Protein AF-A0A1I4K7W5-F1 (afdb_monomer)

Secondary structure (DSSP, 8-state):
--EEEETTEEEEEEEE-SSEEEEEE--TTS-HHHHSTTTHHHHTTTEEEEEEPPTTSTT-B-S-----HHHHHHHHHHHHHHTT-S-EEEEEETHHHHHHHHHHHH-GGGEEEEEEES--SS---TTGGGGSHHHHHHTT-HHHHHHHHHHHHHHHTT-HHHHHHHHHHHHHH-----HHHHHT--S-EEEEEETT-SSS-HHHHHHHHHHSTTEEEEEETT--S-TTSTTS-HHHHHHHHHHHHHTS----TTS-S-S---EEEEE-STTS-HHHHHHHHHHHH-GGGEEEEEEEEEEETTEEEEEEEEETTS-EEEEEETT---S-EETTEEE-HHHIIIIIHHHHHHHHHH-SEEEE----TTGGG-HHHHHHHHHHHHH-SSEEEEEE-SS--HHHHHHTTSTTEEEEE--TTTTTTHHHHHHHHHHHHHH--

Mean predicted aligned error: 14.77 Å

Sequence (437 aa):
MPYIQVKDLEMFYEKMGNGESVIFLHSGYSRGILAFASQMLDFQRKFTCYFPDFRGHGRTRCESLAWSSPQLADDMVEFMNQLNISKAHLISYSLGSNVGFYMAVHHPERVATLTTIGTGGFCDPTGVEEFEPEWLIQTEKHDFINQMIERHGEAHRGNWQAYMRQSAIDWRLYPSLTEEQISSIRCPALFITGEHDPFAGEERVKQLSSLVNQSRYLVVPGGSHRPHMLRESPILVNDSILEFVGSNPIEISGMSRTVDDKIFLLTGKPGLGKTTLIKKIINEIGADNCGGFYTEEIRDGDIRIGFTCVSLDGERQELANVNSSSSIRMGRYGIDISNFENVILKSVQDSLKSKKITIIDEVGFMQMLSIPFQQLMYSIVSENSSIILGTVPLDSHPEIDTLKRLPGVKIIRLNEENRDGIAEFVVEDILKVVSDL

Structure (mmCIF, N/CA/C/O backbone):
data_AF-A0A1I4K7W5-F1
#
_entry.id   AF-A0A1I4K7W5-F1
#
loop_
_atom_site.group_PDB
_atom_site.id
_atom_site.type_symbol
_atom_site.label_atom_id
_atom_site.label_alt_id
_atom_site.label_comp_id
_atom_site.label_asym_id
_atom_site.label_entity_id
_atom_site.label_seq_id
_atom_site.pdbx_PDB_ins_code
_atom_site.Cartn_x
_atom_site.Cartn_y
_atom_site.Cartn_z
_atom_site.occupancy
_atom_site.B_iso_or_equiv
_atom_site.auth_seq_id
_atom_site.auth_comp_id
_atom_site.auth_asym_id
_atom_site.auth_atom_id
_atom_site.pdbx_PDB_model_num
ATOM 1 N N . MET A 1 1 ? 14.041 -5.865 12.014 1.00 52.06 1 MET A N 1
ATOM 2 C CA . MET A 1 1 ? 15.026 -5.321 11.047 1.00 52.06 1 MET A CA 1
ATOM 3 C C . MET A 1 1 ? 14.358 -5.272 9.673 1.00 52.06 1 MET A C 1
ATOM 5 O O . MET A 1 1 ? 13.480 -6.102 9.474 1.00 52.06 1 MET A O 1
ATOM 9 N N . PRO A 1 2 ? 14.690 -4.331 8.766 1.00 85.31 2 PRO A N 1
ATOM 10 C CA . PRO A 1 2 ? 13.928 -4.074 7.528 1.00 85.31 2 PRO A CA 1
ATOM 11 C C . PRO A 1 2 ? 14.229 -5.080 6.398 1.00 85.31 2 PRO A C 1
ATOM 13 O O . PRO A 1 2 ? 14.221 -4.725 5.225 1.00 85.31 2 PRO A O 1
ATOM 16 N N . TYR A 1 3 ? 14.542 -6.325 6.756 1.00 95.00 3 TYR A N 1
ATOM 17 C CA . TYR A 1 3 ? 14.836 -7.410 5.828 1.00 95.00 3 TYR A CA 1
ATOM 18 C C . TYR A 1 3 ? 13.952 -8.607 6.150 1.00 95.00 3 TYR A C 1
ATOM 20 O O . TYR A 1 3 ? 13.657 -8.868 7.320 1.00 95.00 3 TYR A O 1
ATOM 28 N N . ILE A 1 4 ? 13.542 -9.328 5.114 1.00 95.69 4 ILE A N 1
ATOM 29 C CA . ILE A 1 4 ? 12.780 -10.566 5.229 1.00 95.69 4 ILE A CA 1
ATOM 30 C C . ILE A 1 4 ? 13.272 -11.586 4.206 1.00 95.69 4 ILE A C 1
ATOM 32 O O . ILE A 1 4 ? 13.624 -11.232 3.081 1.00 95.69 4 ILE A O 1
ATOM 36 N N . GLN A 1 5 ? 13.322 -12.853 4.609 1.00 96.75 5 GLN A N 1
ATOM 37 C CA . GLN A 1 5 ? 13.742 -13.930 3.724 1.00 96.75 5 GLN A CA 1
ATOM 38 C C . GLN A 1 5 ? 12.605 -14.269 2.755 1.00 96.75 5 GLN A C 1
ATOM 40 O O . GLN A 1 5 ? 11.525 -14.647 3.192 1.00 96.75 5 GLN A O 1
ATOM 45 N N . VAL A 1 6 ? 12.853 -14.160 1.450 1.00 95.50 6 VAL A N 1
ATOM 46 C CA . VAL A 1 6 ? 11.894 -14.472 0.377 1.00 95.50 6 VAL A CA 1
ATOM 47 C C . VAL A 1 6 ? 12.595 -15.396 -0.610 1.00 95.50 6 VAL A C 1
ATOM 49 O O . VAL A 1 6 ? 13.363 -14.932 -1.446 1.00 95.50 6 VAL A O 1
ATOM 52 N N . LYS A 1 7 ? 12.373 -16.713 -0.509 1.00 93.50 7 LYS A N 1
ATOM 53 C CA . LYS A 1 7 ? 13.114 -17.726 -1.295 1.00 93.50 7 LYS A CA 1
ATOM 54 C C . LYS A 1 7 ? 14.638 -17.522 -1.166 1.00 93.50 7 LYS A C 1
ATOM 56 O O . LYS A 1 7 ? 15.183 -17.644 -0.070 1.00 93.50 7 LYS A O 1
ATOM 61 N N . ASP A 1 8 ? 15.300 -17.201 -2.278 1.00 93.56 8 ASP A N 1
ATOM 62 C CA . ASP A 1 8 ? 16.728 -16.922 -2.443 1.00 93.56 8 ASP A CA 1
ATOM 63 C C . ASP A 1 8 ? 17.126 -15.469 -2.114 1.00 93.56 8 ASP A C 1
ATOM 65 O O . ASP A 1 8 ? 18.292 -15.105 -2.255 1.00 93.56 8 ASP A O 1
ATOM 69 N N . LEU A 1 9 ? 16.178 -14.629 -1.691 1.00 95.56 9 LEU A N 1
ATOM 70 C CA . LEU A 1 9 ? 16.370 -13.199 -1.458 1.00 95.56 9 LEU A CA 1
ATOM 71 C C . LEU A 1 9 ? 16.395 -12.855 0.031 1.00 95.56 9 LEU A C 1
ATOM 73 O O . LEU A 1 9 ? 15.534 -13.290 0.796 1.00 95.56 9 LEU A O 1
ATOM 77 N N . GLU A 1 10 ? 17.300 -11.953 0.406 1.00 96.00 10 GLU A N 1
ATOM 78 C CA . GLU A 1 10 ? 17.138 -11.137 1.611 1.00 96.00 10 GLU A CA 1
ATOM 79 C C . GLU A 1 10 ? 16.488 -9.816 1.173 1.00 96.00 10 GLU A C 1
ATOM 81 O O . GLU A 1 10 ? 17.164 -8.859 0.780 1.00 96.00 10 GLU A O 1
ATOM 86 N N . MET A 1 11 ? 15.152 -9.808 1.134 1.00 96.94 11 MET A N 1
ATOM 87 C CA . MET A 1 11 ? 14.371 -8.703 0.584 1.00 96.94 11 MET A CA 1
ATOM 88 C C . MET A 1 11 ? 14.306 -7.547 1.573 1.00 96.94 11 MET A C 1
ATOM 90 O O . MET A 1 11 ? 13.829 -7.704 2.698 1.00 96.94 11 MET A O 1
ATOM 94 N N . PHE A 1 12 ? 14.761 -6.377 1.135 1.00 97.44 12 PHE A N 1
ATOM 95 C CA . PHE A 1 12 ? 14.634 -5.147 1.897 1.00 97.44 12 PHE A CA 1
ATOM 96 C C . PHE A 1 12 ? 13.230 -4.567 1.727 1.00 97.44 12 PHE A C 1
ATOM 98 O O . PHE A 1 12 ? 12.710 -4.499 0.612 1.00 97.44 12 PHE A O 1
ATOM 105 N N . TYR A 1 13 ? 12.637 -4.080 2.814 1.00 97.31 13 TYR A N 1
ATOM 106 C CA . TYR A 1 13 ? 11.403 -3.304 2.750 1.00 97.31 13 TYR A CA 1
ATOM 107 C C . TYR A 1 13 ? 11.287 -2.309 3.903 1.00 97.31 13 TYR A C 1
ATOM 109 O O . TYR A 1 13 ? 11.755 -2.539 5.020 1.00 97.31 13 TYR A O 1
ATOM 117 N N . GLU A 1 14 ? 10.589 -1.210 3.640 1.00 95.19 14 GLU A N 1
ATOM 118 C CA . GLU A 1 14 ? 10.149 -0.273 4.671 1.00 95.19 14 GLU A CA 1
ATOM 119 C C . GLU A 1 14 ? 8.653 -0.462 4.938 1.00 95.19 14 GLU A C 1
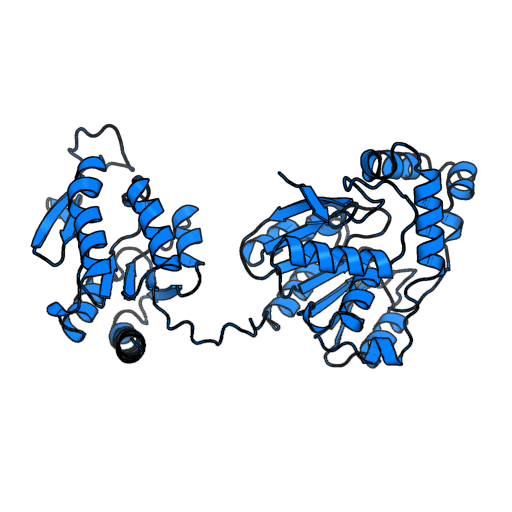ATOM 121 O O . GLU A 1 14 ? 7.864 -0.659 4.013 1.00 95.19 14 GLU A O 1
ATOM 126 N N . LYS A 1 15 ? 8.262 -0.416 6.216 1.00 92.56 15 LYS A N 1
ATOM 127 C CA . LYS A 1 15 ? 6.870 -0.530 6.666 1.00 92.56 15 LYS A CA 1
ATOM 128 C C . LYS A 1 15 ? 6.489 0.706 7.460 1.00 92.56 15 LYS A C 1
ATOM 130 O O . LYS A 1 15 ? 7.196 1.069 8.399 1.00 92.56 15 LYS A O 1
ATOM 135 N N . MET A 1 16 ? 5.364 1.323 7.117 1.00 88.31 16 MET A N 1
ATOM 136 C CA . MET A 1 16 ? 4.846 2.498 7.818 1.00 88.31 16 MET A CA 1
ATOM 137 C C . MET A 1 16 ? 3.330 2.441 7.949 1.00 88.31 16 MET A C 1
ATOM 139 O O . MET A 1 16 ? 2.652 1.883 7.093 1.00 88.31 16 MET A O 1
ATOM 143 N N . GLY A 1 17 ? 2.797 3.065 8.996 1.00 79.50 17 GLY A N 1
ATOM 144 C CA . GLY A 1 17 ? 1.359 3.094 9.245 1.00 79.50 17 GLY A CA 1
ATOM 145 C C . GLY A 1 17 ? 0.796 1.785 9.800 1.00 79.50 17 GLY A C 1
ATOM 146 O O . GLY A 1 17 ? 1.518 0.815 10.043 1.00 79.50 17 GLY A O 1
ATOM 147 N N . ASN A 1 18 ? -0.509 1.803 10.063 1.00 63.84 18 ASN A N 1
ATOM 148 C CA . ASN A 1 18 ? -1.256 0.678 10.618 1.00 63.84 18 ASN A CA 1
ATOM 149 C C . ASN A 1 18 ? -2.716 0.751 10.137 1.00 63.84 18 ASN A C 1
ATOM 151 O O . ASN A 1 18 ? -3.420 1.709 10.476 1.00 63.84 18 ASN A O 1
ATOM 155 N N . GLY A 1 19 ? -3.130 -0.235 9.343 1.00 79.44 19 GLY A N 1
ATOM 156 C CA . GLY A 1 19 ? -4.417 -0.330 8.646 1.00 79.44 19 GLY A CA 1
ATOM 157 C C . GLY A 1 19 ? -4.393 -1.384 7.529 1.00 79.44 19 GLY A C 1
ATOM 158 O O . GLY A 1 19 ? -3.556 -2.289 7.556 1.00 79.44 19 GLY A O 1
ATOM 159 N N . GLU A 1 20 ? -5.273 -1.263 6.531 1.00 85.19 20 GLU A N 1
ATOM 160 C CA . GLU A 1 20 ? -5.295 -2.173 5.372 1.00 85.19 20 GLU A CA 1
ATOM 161 C C . GLU A 1 20 ? -3.952 -2.173 4.628 1.00 85.19 20 GLU A C 1
ATOM 163 O O . GLU A 1 20 ? -3.253 -1.157 4.572 1.00 85.19 20 GLU A O 1
ATOM 168 N N . SER A 1 21 ? -3.571 -3.328 4.079 1.00 93.12 21 SER A N 1
ATOM 169 C CA . SER A 1 21 ? -2.264 -3.492 3.438 1.00 93.12 21 SER A CA 1
ATOM 170 C C . SER A 1 21 ? -2.230 -2.792 2.084 1.00 93.12 21 SER A C 1
ATOM 172 O O . SER A 1 21 ? -3.021 -3.103 1.194 1.00 93.12 21 SER A O 1
ATOM 174 N N . VAL A 1 22 ? -1.269 -1.888 1.914 1.00 98.06 22 VAL A N 1
ATOM 175 C CA . VAL A 1 22 ? -0.947 -1.233 0.645 1.00 98.06 22 VAL A CA 1
ATOM 176 C C . VAL A 1 22 ? 0.506 -1.541 0.310 1.00 98.06 22 VAL A C 1
ATOM 178 O O . VAL A 1 22 ? 1.403 -1.242 1.098 1.00 98.06 22 VAL A O 1
ATOM 181 N N . ILE A 1 23 ? 0.750 -2.127 -0.857 1.00 98.62 23 ILE A N 1
ATOM 182 C CA . ILE A 1 23 ? 2.096 -2.432 -1.343 1.00 98.62 23 ILE A CA 1
ATOM 183 C C . ILE A 1 23 ? 2.428 -1.481 -2.489 1.00 98.62 23 ILE A C 1
ATOM 185 O O . ILE A 1 23 ? 1.713 -1.408 -3.490 1.00 98.62 23 ILE A O 1
ATOM 189 N N . PHE A 1 24 ? 3.533 -0.760 -2.325 1.00 98.56 24 PHE A N 1
ATOM 190 C CA . PHE A 1 24 ? 4.043 0.204 -3.287 1.00 98.56 24 PHE A CA 1
ATOM 191 C C . PHE A 1 24 ? 5.117 -0.439 -4.169 1.00 98.56 24 PHE A C 1
ATOM 193 O O . PHE A 1 24 ? 6.200 -0.784 -3.699 1.00 98.56 24 PHE A O 1
ATOM 200 N N . LEU A 1 25 ? 4.819 -0.593 -5.459 1.00 98.56 25 LEU A N 1
ATOM 201 C CA . LEU A 1 25 ? 5.659 -1.283 -6.440 1.00 98.56 25 LEU A CA 1
ATOM 202 C C . LEU A 1 25 ? 6.425 -0.255 -7.287 1.00 98.56 25 LEU A C 1
ATOM 204 O O . LEU A 1 25 ? 5.836 0.440 -8.118 1.00 98.56 25 LEU A O 1
ATOM 208 N N . HIS A 1 26 ? 7.729 -0.110 -7.038 1.00 97.75 26 HIS A N 1
ATOM 209 C CA . HIS A 1 26 ? 8.550 0.971 -7.600 1.00 97.75 26 HIS A CA 1
ATOM 210 C C . HIS A 1 26 ? 8.932 0.761 -9.078 1.00 97.75 26 HIS A C 1
ATOM 212 O O . HIS A 1 26 ? 8.807 -0.329 -9.627 1.00 97.75 26 HIS A O 1
ATOM 218 N N . SER A 1 27 ? 9.451 1.806 -9.731 1.00 95.19 27 SER A N 1
ATOM 219 C CA . SER A 1 27 ? 9.952 1.722 -11.112 1.00 95.19 27 SER A CA 1
ATOM 220 C C . SER A 1 27 ? 11.332 1.067 -11.219 1.00 95.19 27 SER A C 1
ATOM 222 O O . SER A 1 27 ? 12.082 1.008 -10.243 1.00 95.19 27 SER A O 1
ATOM 224 N N . GLY A 1 28 ? 11.720 0.661 -12.431 1.00 91.75 28 GLY A N 1
ATOM 225 C CA . GLY A 1 28 ? 12.979 -0.047 -12.711 1.00 91.75 28 GLY A CA 1
ATOM 226 C C . GLY A 1 28 ? 14.259 0.776 -12.563 1.00 91.75 28 GLY A C 1
ATOM 227 O O . GLY A 1 28 ? 15.339 0.274 -12.839 1.00 91.75 28 GLY A O 1
ATOM 228 N N . TYR A 1 29 ? 14.167 2.035 -12.134 1.00 91.44 29 TYR A N 1
ATOM 229 C CA . TYR A 1 29 ? 15.318 2.925 -11.908 1.00 91.44 29 TYR A CA 1
ATOM 230 C C . TYR A 1 29 ? 15.216 3.661 -10.560 1.00 91.44 29 TYR A C 1
ATOM 232 O O . TYR A 1 29 ? 15.818 4.719 -10.339 1.00 91.44 29 TYR A O 1
ATOM 240 N N . SER A 1 30 ? 14.386 3.133 -9.659 1.00 91.75 30 SER A N 1
ATOM 241 C CA . SER A 1 30 ? 14.151 3.667 -8.322 1.00 91.75 30 SER A CA 1
ATOM 242 C C . SER A 1 30 ? 14.123 2.537 -7.287 1.00 91.75 30 SER A C 1
ATOM 244 O O . SER A 1 30 ? 14.425 1.385 -7.584 1.00 91.75 30 SER A O 1
ATOM 246 N N . ARG A 1 31 ? 13.791 2.894 -6.050 1.00 90.06 31 ARG A N 1
ATOM 247 C CA . ARG A 1 31 ? 13.614 2.005 -4.895 1.00 90.06 31 ARG A CA 1
ATOM 248 C C . ARG A 1 31 ? 12.282 2.301 -4.231 1.00 90.06 31 ARG A C 1
ATOM 250 O O . ARG A 1 31 ? 11.756 3.394 -4.456 1.00 90.06 31 ARG A O 1
ATOM 257 N N . GLY A 1 32 ? 11.803 1.400 -3.373 1.00 86.12 32 GLY A N 1
ATOM 258 C CA . GLY A 1 32 ? 10.487 1.476 -2.734 1.00 86.12 32 GLY A CA 1
ATOM 259 C C . GLY A 1 32 ? 10.133 2.888 -2.258 1.00 86.12 32 GLY A C 1
ATOM 260 O O . GLY A 1 32 ? 9.331 3.583 -2.881 1.00 86.12 32 GLY A O 1
ATOM 261 N N . ILE A 1 33 ? 10.790 3.360 -1.197 1.00 87.88 33 ILE A N 1
ATOM 262 C CA . ILE A 1 33 ? 10.465 4.661 -0.592 1.00 87.88 33 ILE A CA 1
ATOM 263 C C . ILE A 1 33 ? 10.786 5.862 -1.499 1.00 87.88 33 ILE A C 1
ATOM 265 O O . ILE A 1 33 ? 10.111 6.885 -1.431 1.00 87.88 33 ILE A O 1
ATOM 269 N N . LEU A 1 34 ? 11.792 5.756 -2.377 1.00 91.56 34 LEU A N 1
ATOM 270 C CA . LEU A 1 34 ? 12.197 6.864 -3.253 1.00 91.56 34 LEU A CA 1
ATOM 271 C C . LEU A 1 34 ? 11.188 7.112 -4.376 1.00 91.56 34 LEU A C 1
ATOM 273 O O . LEU A 1 34 ? 10.979 8.260 -4.764 1.00 91.56 34 LEU A O 1
ATOM 277 N N . ALA A 1 35 ? 10.568 6.050 -4.896 1.00 93.69 35 ALA A N 1
ATOM 278 C CA . ALA A 1 35 ? 9.528 6.162 -5.911 1.00 93.69 35 ALA A CA 1
ATOM 279 C C . ALA A 1 35 ? 8.253 6.814 -5.358 1.00 93.69 35 ALA A C 1
ATOM 281 O O . ALA A 1 35 ? 7.586 7.532 -6.091 1.00 93.69 35 ALA A O 1
ATOM 282 N N . PHE A 1 36 ? 7.959 6.631 -4.067 1.00 95.44 36 PHE A N 1
ATOM 283 C CA . PHE A 1 36 ? 6.674 7.014 -3.473 1.00 95.44 36 PHE A CA 1
ATOM 284 C C . PHE A 1 36 ? 6.789 7.953 -2.265 1.00 95.44 36 PHE A C 1
ATOM 286 O O . PHE A 1 36 ? 5.906 8.004 -1.404 1.00 95.44 36 PHE A O 1
ATOM 293 N N . ALA A 1 37 ? 7.872 8.731 -2.187 1.00 91.06 37 ALA A N 1
ATOM 294 C CA . ALA A 1 37 ? 8.113 9.646 -1.070 1.00 91.06 37 ALA A CA 1
ATOM 295 C C . ALA A 1 37 ? 6.955 10.645 -0.864 1.00 91.06 37 ALA A C 1
ATOM 297 O O . ALA A 1 37 ? 6.631 10.998 0.269 1.00 91.06 37 ALA A O 1
ATOM 298 N N . SER A 1 38 ? 6.2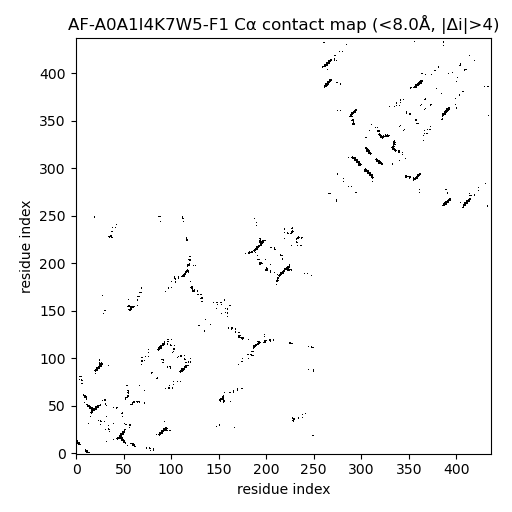97 11.060 -1.952 1.00 91.38 38 SER A N 1
ATOM 299 C CA . SER A 1 38 ? 5.156 11.982 -1.930 1.00 91.38 38 SER A CA 1
ATOM 300 C C . SER A 1 38 ? 3.854 11.357 -1.426 1.00 91.38 38 SER A C 1
ATOM 302 O O . SER A 1 38 ? 2.951 12.092 -1.046 1.00 91.38 38 SER A O 1
ATOM 304 N N . GLN A 1 39 ? 3.745 10.029 -1.393 1.00 91.56 39 GLN A N 1
ATOM 305 C CA . GLN A 1 39 ? 2.557 9.302 -0.931 1.00 91.56 39 GLN A CA 1
ATOM 306 C C . GLN A 1 39 ? 2.673 8.943 0.559 1.00 91.56 39 GLN A C 1
ATOM 308 O O . GLN A 1 39 ? 1.684 8.785 1.267 1.00 91.56 39 GLN A O 1
ATOM 313 N N . MET A 1 40 ? 3.896 8.836 1.072 1.00 85.19 40 MET A N 1
ATOM 314 C CA . MET A 1 40 ? 4.181 8.250 2.379 1.00 85.19 40 MET A CA 1
ATOM 315 C C . MET A 1 40 ? 3.370 8.843 3.546 1.00 85.19 40 MET A C 1
ATOM 317 O O . MET A 1 40 ? 2.860 8.091 4.377 1.00 85.19 40 MET A O 1
ATOM 321 N N . LEU A 1 41 ? 3.249 10.173 3.646 1.00 83.88 41 LEU A N 1
ATOM 322 C CA . LEU A 1 41 ? 2.582 10.832 4.782 1.00 83.88 41 LEU A CA 1
ATOM 323 C C . LEU A 1 41 ? 1.054 10.726 4.743 1.00 83.88 41 LEU A C 1
ATOM 325 O O . LEU A 1 41 ? 0.431 10.625 5.803 1.00 83.88 41 LEU A O 1
ATOM 329 N N . ASP A 1 42 ? 0.452 10.738 3.556 1.00 82.81 42 ASP A N 1
ATOM 330 C CA . ASP A 1 42 ? -1.006 10.715 3.420 1.00 82.81 42 ASP A CA 1
ATOM 331 C C . ASP A 1 42 ? -1.554 9.300 3.629 1.00 82.81 42 ASP A C 1
ATOM 333 O O . ASP A 1 42 ? -2.561 9.105 4.313 1.00 82.81 42 ASP A O 1
ATOM 337 N N . PHE A 1 43 ? -0.837 8.294 3.122 1.00 87.44 43 PHE A N 1
ATOM 338 C CA . PHE A 1 43 ? -1.281 6.904 3.162 1.00 87.44 43 PHE A CA 1
ATOM 339 C C . PHE A 1 43 ? -1.066 6.252 4.531 1.00 87.44 43 PHE A C 1
ATOM 341 O O . PHE A 1 43 ? -1.971 5.585 5.036 1.00 87.44 43 PHE A O 1
ATOM 348 N N . GLN A 1 44 ? 0.068 6.500 5.200 1.00 79.25 44 GLN A N 1
ATOM 349 C CA . GLN A 1 44 ? 0.383 5.843 6.483 1.00 79.25 44 GLN A CA 1
ATOM 350 C C . GLN A 1 44 ? -0.609 6.171 7.615 1.00 79.25 44 GLN A C 1
ATOM 352 O O . GLN A 1 44 ? -0.636 5.500 8.646 1.00 79.25 44 GLN A O 1
ATOM 357 N N . ARG A 1 45 ? -1.426 7.220 7.446 1.00 74.31 45 ARG A N 1
ATOM 358 C CA . ARG A 1 45 ? -2.468 7.605 8.407 1.00 74.31 45 ARG A CA 1
ATOM 359 C C . ARG A 1 45 ? -3.598 6.580 8.487 1.00 74.31 45 ARG A C 1
ATOM 361 O O . ARG A 1 45 ? -4.203 6.456 9.549 1.00 74.31 45 ARG A O 1
ATOM 368 N N . LYS A 1 46 ? -3.893 5.893 7.377 1.00 76.75 46 LYS A N 1
ATOM 369 C CA . LYS A 1 46 ? -5.037 4.974 7.230 1.00 76.75 46 LYS A CA 1
ATOM 370 C C . LYS A 1 46 ? -4.637 3.550 6.844 1.00 76.75 46 LYS A C 1
ATOM 372 O O . LYS A 1 46 ? -5.407 2.631 7.095 1.00 76.75 46 LYS A O 1
ATOM 377 N N . PHE A 1 47 ? -3.461 3.375 6.251 1.00 86.06 47 PHE A N 1
ATOM 378 C CA . PHE A 1 47 ? -3.010 2.115 5.671 1.00 86.06 47 PHE A CA 1
ATOM 379 C C . PHE A 1 47 ? -1.716 1.626 6.316 1.00 86.06 47 PHE A C 1
ATOM 381 O O . PHE A 1 47 ? -0.942 2.413 6.867 1.00 86.06 47 PHE A O 1
ATOM 388 N N . THR A 1 48 ? -1.471 0.322 6.209 1.00 88.38 48 THR A N 1
ATOM 389 C CA . THR A 1 48 ? -0.144 -0.258 6.406 1.00 88.38 48 THR A CA 1
ATOM 390 C C . THR A 1 48 ? 0.575 -0.263 5.061 1.00 88.38 48 THR A C 1
ATOM 392 O O . THR A 1 48 ? 0.272 -1.073 4.188 1.00 88.38 48 THR A O 1
ATOM 395 N N . CYS A 1 49 ? 1.520 0.653 4.889 1.00 95.44 49 CYS A N 1
ATOM 396 C CA . CYS A 1 49 ? 2.270 0.845 3.657 1.00 95.44 49 CYS A CA 1
ATOM 397 C C . CYS A 1 49 ? 3.553 0.012 3.667 1.00 95.44 49 CYS A C 1
ATOM 399 O O . CYS A 1 49 ? 4.373 0.156 4.577 1.00 95.44 49 CYS A O 1
ATOM 401 N N . TYR A 1 50 ? 3.746 -0.796 2.629 1.00 97.62 50 TYR A N 1
ATOM 402 C CA . TYR A 1 50 ? 4.952 -1.581 2.390 1.00 97.62 50 TYR A CA 1
ATOM 403 C C . TYR A 1 50 ? 5.684 -1.046 1.161 1.00 97.62 50 TYR A C 1
ATOM 405 O O . TYR A 1 50 ? 5.103 -0.958 0.080 1.00 97.62 50 TYR A O 1
ATOM 413 N N . PHE A 1 51 ? 6.964 -0.724 1.326 1.00 97.81 51 PHE A N 1
ATOM 414 C CA . PHE A 1 51 ? 7.852 -0.223 0.278 1.00 97.81 51 PHE A CA 1
ATOM 415 C C . PHE A 1 51 ? 9.017 -1.209 0.075 1.00 97.81 51 PHE A C 1
ATOM 417 O O . PHE A 1 51 ? 10.119 -0.958 0.573 1.00 97.81 51 PHE A O 1
ATOM 424 N N . PRO A 1 52 ? 8.773 -2.364 -0.567 1.00 97.88 52 PRO A N 1
ATOM 425 C CA . PRO A 1 52 ? 9.809 -3.343 -0.882 1.00 97.88 52 PRO A CA 1
ATOM 426 C C . PRO A 1 52 ? 10.764 -2.812 -1.956 1.00 97.88 52 PRO A C 1
ATOM 428 O O . PRO A 1 52 ? 10.355 -2.045 -2.826 1.00 97.88 52 PRO A O 1
ATOM 431 N N . ASP A 1 53 ? 12.018 -3.258 -1.923 1.00 97.75 53 ASP A N 1
ATOM 432 C CA . ASP A 1 53 ? 12.932 -3.168 -3.064 1.00 97.75 53 ASP A CA 1
ATOM 433 C C . ASP A 1 53 ? 12.897 -4.513 -3.823 1.00 97.75 53 ASP A C 1
ATOM 435 O O . ASP A 1 53 ? 13.026 -5.580 -3.218 1.00 97.75 53 ASP A O 1
ATOM 439 N N . PHE A 1 54 ? 12.721 -4.503 -5.146 1.00 97.56 54 PHE A N 1
ATOM 440 C CA . PHE A 1 54 ? 12.687 -5.735 -5.950 1.00 97.56 54 PHE A CA 1
ATOM 441 C C . PHE A 1 54 ? 14.028 -6.481 -5.983 1.00 97.56 54 PHE A C 1
ATOM 443 O O . PHE A 1 54 ? 15.083 -5.895 -5.730 1.00 97.56 54 PHE A O 1
ATOM 450 N N . ARG A 1 55 ? 14.030 -7.766 -6.384 1.00 95.81 55 ARG A N 1
ATOM 451 C CA . ARG A 1 55 ? 15.295 -8.450 -6.720 1.00 95.81 55 ARG A CA 1
ATOM 452 C C . ARG A 1 55 ? 16.053 -7.666 -7.790 1.00 95.81 55 ARG A C 1
ATOM 454 O O . ARG A 1 55 ? 15.454 -7.063 -8.679 1.00 95.81 55 ARG A O 1
ATOM 461 N N . GLY A 1 56 ? 17.374 -7.627 -7.668 1.00 94.31 56 GLY A N 1
ATOM 462 C CA . GLY A 1 56 ? 18.231 -6.799 -8.514 1.00 94.31 56 GLY A CA 1
ATOM 463 C C . GLY A 1 56 ? 18.120 -5.292 -8.254 1.00 94.31 56 GLY A C 1
ATOM 464 O O . GLY A 1 56 ? 18.879 -4.539 -8.855 1.00 94.31 56 GLY A O 1
ATOM 465 N N . HIS A 1 57 ? 17.243 -4.837 -7.352 1.00 96.12 57 HIS A N 1
ATOM 466 C CA . HIS A 1 57 ? 17.018 -3.424 -7.085 1.00 96.12 57 HIS A CA 1
ATOM 467 C C . HIS A 1 57 ? 17.318 -3.037 -5.638 1.00 96.12 57 HIS A C 1
ATOM 469 O O . HIS A 1 57 ? 17.126 -3.798 -4.692 1.00 96.12 57 HIS A O 1
ATOM 475 N N . GLY A 1 58 ? 17.759 -1.792 -5.477 1.00 94.81 58 GLY A N 1
ATOM 476 C CA . GLY A 1 58 ? 17.934 -1.166 -4.185 1.00 94.81 58 GLY A CA 1
ATOM 477 C C . GLY A 1 58 ? 18.824 -1.946 -3.232 1.00 94.81 58 GLY A C 1
ATOM 478 O O . GLY A 1 58 ? 19.996 -2.194 -3.524 1.00 94.81 58 GLY A O 1
ATOM 479 N N . ARG A 1 59 ? 18.251 -2.265 -2.072 1.00 95.00 59 ARG A N 1
ATOM 480 C CA . ARG A 1 59 ? 18.925 -2.924 -0.948 1.00 95.00 59 ARG A CA 1
ATOM 481 C C . ARG A 1 59 ? 18.642 -4.426 -0.874 1.00 95.00 59 ARG A C 1
ATOM 483 O O . ARG A 1 59 ? 19.238 -5.113 -0.052 1.00 95.00 59 ARG A O 1
ATOM 490 N N . THR A 1 60 ? 17.759 -4.952 -1.723 1.00 96.06 60 THR A N 1
ATOM 491 C CA . THR A 1 60 ? 17.443 -6.384 -1.738 1.00 96.06 60 THR A CA 1
ATOM 492 C C . THR A 1 60 ? 18.637 -7.184 -2.232 1.00 96.06 60 THR A C 1
ATOM 494 O O . THR A 1 60 ? 19.111 -7.009 -3.359 1.00 96.06 60 THR A O 1
ATOM 497 N N . ARG A 1 61 ? 19.125 -8.088 -1.382 1.00 94.56 61 ARG A N 1
ATOM 498 C CA . ARG A 1 61 ? 20.304 -8.899 -1.684 1.00 94.56 61 ARG A CA 1
ATOM 499 C C . ARG A 1 61 ? 19.886 -10.127 -2.474 1.00 94.56 61 ARG A C 1
ATOM 501 O O . ARG A 1 61 ? 18.972 -10.850 -2.083 1.00 94.56 61 ARG A O 1
ATOM 508 N N . CYS A 1 62 ? 20.571 -10.343 -3.591 1.00 90.81 62 CYS A N 1
ATOM 509 C CA . CYS A 1 62 ? 20.324 -11.445 -4.508 1.00 90.81 62 CYS A CA 1
ATOM 510 C C . CYS A 1 62 ? 21.637 -11.938 -5.125 1.00 90.81 62 CYS A C 1
ATOM 512 O O . CYS A 1 62 ? 22.588 -11.175 -5.323 1.00 90.81 62 CYS A O 1
ATOM 514 N N . GLU A 1 63 ? 21.700 -13.232 -5.436 1.00 88.38 63 GLU A N 1
ATOM 515 C CA . GLU A 1 63 ? 22.878 -13.815 -6.084 1.00 88.38 63 GLU A CA 1
ATOM 516 C C . GLU A 1 63 ? 22.898 -13.569 -7.594 1.00 88.38 63 GLU A C 1
ATOM 518 O O . GLU A 1 63 ? 23.974 -13.426 -8.179 1.00 88.38 63 GLU A O 1
ATOM 523 N N . SER A 1 64 ? 21.720 -13.485 -8.213 1.00 90.44 64 SER A N 1
ATOM 524 C CA . SER A 1 64 ? 21.545 -13.321 -9.654 1.00 90.44 64 SER A CA 1
ATOM 525 C C . SER A 1 64 ? 20.954 -11.956 -9.995 1.00 90.44 64 SER A C 1
ATOM 527 O O . SER A 1 64 ? 19.984 -11.519 -9.378 1.00 90.44 64 SER A O 1
ATOM 529 N N . LEU A 1 65 ? 21.509 -11.318 -11.029 1.00 91.56 65 LEU A N 1
ATOM 530 C CA . LEU A 1 65 ? 20.926 -10.137 -11.672 1.00 91.56 65 LEU A CA 1
ATOM 531 C C . LEU A 1 65 ? 20.034 -10.489 -12.862 1.00 91.56 65 LEU A C 1
ATOM 533 O O . LEU A 1 65 ? 19.523 -9.577 -13.495 1.00 91.56 65 LEU A O 1
ATOM 537 N N . ALA A 1 66 ? 19.831 -11.773 -13.161 1.00 93.94 66 ALA A N 1
ATOM 538 C CA . ALA A 1 66 ? 18.806 -12.196 -14.103 1.00 93.94 66 ALA A CA 1
ATOM 539 C C . ALA A 1 66 ? 17.449 -12.226 -13.386 1.00 93.94 66 ALA A C 1
ATOM 541 O O . ALA A 1 66 ? 17.285 -12.942 -12.396 1.00 93.94 66 ALA A O 1
ATOM 542 N N . TRP A 1 67 ? 16.498 -11.438 -13.880 1.00 95.88 67 TRP A N 1
ATOM 543 C CA . TRP A 1 67 ? 15.139 -11.336 -13.352 1.00 95.88 67 TRP A CA 1
ATOM 544 C C . TRP A 1 67 ? 14.163 -10.921 -14.454 1.00 95.88 67 TRP A C 1
ATOM 546 O O . TRP A 1 67 ? 14.571 -10.436 -15.507 1.00 95.88 67 TRP A O 1
ATOM 556 N N . SER A 1 68 ? 12.868 -11.116 -14.223 1.00 97.62 68 SER A N 1
ATOM 557 C CA . SER A 1 68 ? 11.813 -10.677 -15.142 1.00 97.62 68 SER A CA 1
ATOM 558 C C . SER A 1 68 ? 10.578 -10.201 -14.381 1.00 97.62 68 SER A C 1
ATOM 560 O O . SER A 1 68 ? 10.358 -10.641 -13.254 1.00 97.62 68 SER A O 1
ATOM 562 N N . SER A 1 69 ? 9.754 -9.349 -14.987 1.00 97.69 69 SER A N 1
ATOM 563 C CA . SER A 1 69 ? 8.502 -8.833 -14.421 1.00 97.69 69 SER A CA 1
ATOM 564 C C . SER A 1 69 ? 7.582 -9.933 -13.841 1.00 97.69 69 SER A C 1
ATOM 566 O O . SER A 1 69 ? 7.121 -9.759 -12.711 1.00 97.69 69 SER A O 1
ATOM 568 N N . PRO A 1 70 ? 7.357 -11.092 -14.507 1.00 97.94 70 PRO A N 1
ATOM 569 C CA . PRO A 1 70 ? 6.633 -12.217 -13.902 1.00 97.94 70 PRO A CA 1
ATOM 570 C C . PRO A 1 70 ? 7.312 -12.773 -12.643 1.00 97.94 70 PRO A C 1
ATOM 572 O O . PRO A 1 70 ? 6.655 -13.024 -11.638 1.00 97.94 70 PRO A O 1
ATOM 575 N N . GLN A 1 71 ? 8.641 -12.921 -12.664 1.00 97.94 71 GLN A N 1
ATOM 576 C CA . GLN A 1 71 ? 9.389 -13.410 -11.504 1.00 97.94 71 GLN A CA 1
ATOM 577 C C . GLN A 1 71 ? 9.317 -12.431 -10.326 1.00 97.94 71 GLN A C 1
ATOM 579 O O . GLN A 1 71 ? 9.169 -12.864 -9.186 1.00 97.94 71 GLN A O 1
ATOM 584 N N . LEU A 1 72 ? 9.366 -11.121 -10.594 1.00 98.25 72 LEU A N 1
ATOM 585 C CA . LEU A 1 72 ? 9.161 -10.097 -9.568 1.00 98.25 72 LEU A CA 1
ATOM 586 C C . LEU A 1 72 ? 7.769 -10.228 -8.930 1.00 98.25 72 LEU A C 1
ATOM 588 O O . LEU A 1 72 ? 7.645 -10.083 -7.717 1.00 98.25 72 LEU A O 1
ATOM 592 N N . ALA A 1 73 ? 6.732 -10.542 -9.713 1.00 98.56 73 ALA A N 1
ATOM 593 C CA . ALA A 1 73 ? 5.384 -10.768 -9.188 1.00 98.56 73 ALA A CA 1
ATOM 594 C C . ALA A 1 73 ? 5.337 -11.983 -8.251 1.00 98.56 73 ALA A C 1
ATOM 596 O O . ALA A 1 73 ? 4.791 -11.886 -7.152 1.00 98.56 73 ALA A O 1
ATOM 597 N N . ASP A 1 74 ? 5.981 -13.089 -8.626 1.00 98.31 74 ASP A N 1
ATOM 598 C CA . ASP A 1 74 ? 6.070 -14.288 -7.784 1.00 98.31 74 ASP A CA 1
ATOM 599 C C . ASP A 1 74 ? 6.892 -14.071 -6.504 1.00 98.31 74 ASP A C 1
ATOM 601 O O . ASP A 1 74 ? 6.650 -14.729 -5.488 1.00 98.31 74 ASP A O 1
ATOM 605 N N . ASP A 1 75 ? 7.887 -13.182 -6.528 1.00 98.38 75 ASP A N 1
ATOM 606 C CA . ASP A 1 75 ? 8.595 -12.774 -5.313 1.00 98.38 75 ASP A CA 1
ATOM 607 C C . ASP A 1 75 ? 7.720 -11.904 -4.420 1.00 98.38 75 ASP A C 1
ATOM 609 O O . ASP A 1 75 ? 7.765 -12.053 -3.204 1.00 98.38 75 ASP A O 1
ATOM 613 N N . MET A 1 76 ? 6.901 -11.023 -5.001 1.00 98.69 76 MET A N 1
ATOM 614 C CA . MET A 1 76 ? 5.987 -10.180 -4.234 1.00 98.69 76 MET A CA 1
ATOM 615 C C . MET A 1 76 ? 4.867 -10.983 -3.571 1.00 98.69 76 MET A C 1
ATOM 617 O O . MET A 1 76 ? 4.497 -10.694 -2.434 1.00 98.69 76 MET A O 1
ATOM 621 N N . VAL A 1 77 ? 4.363 -12.025 -4.230 1.00 98.56 77 VAL A N 1
ATOM 622 C CA . VAL A 1 77 ? 3.416 -12.975 -3.626 1.00 98.56 77 VAL A CA 1
ATOM 623 C C . VAL A 1 77 ? 4.059 -13.719 -2.456 1.00 98.56 77 VA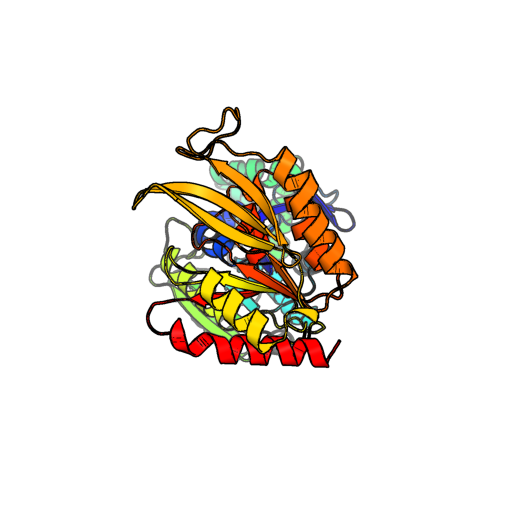L A C 1
ATOM 625 O O . VAL A 1 77 ? 3.433 -13.886 -1.407 1.00 98.56 77 VAL A O 1
ATOM 628 N N . GLU A 1 78 ? 5.324 -14.117 -2.589 1.00 98.25 78 GLU A N 1
ATOM 629 C CA . GLU A 1 78 ? 6.042 -14.758 -1.489 1.00 98.25 78 GLU A CA 1
ATOM 630 C C . GLU A 1 78 ? 6.365 -13.777 -0.355 1.00 98.25 78 GLU A C 1
ATOM 632 O O . GLU A 1 78 ? 6.187 -14.106 0.813 1.00 98.25 78 GLU A O 1
ATOM 637 N N . PHE A 1 79 ? 6.736 -12.537 -0.669 1.00 98.31 79 PHE A N 1
ATOM 638 C CA . PHE A 1 79 ? 6.871 -11.459 0.310 1.00 98.31 79 PHE A CA 1
ATOM 639 C C . PHE A 1 79 ? 5.581 -11.263 1.117 1.00 98.31 79 PHE A C 1
ATOM 641 O O . PHE A 1 79 ? 5.619 -11.155 2.344 1.00 98.31 79 PHE A O 1
ATOM 648 N N . MET A 1 80 ? 4.426 -11.284 0.445 1.00 98.06 80 MET A N 1
ATOM 649 C CA . MET A 1 80 ? 3.128 -11.245 1.111 1.00 98.06 80 MET A CA 1
ATOM 650 C C . MET A 1 80 ? 2.914 -12.459 2.025 1.00 98.06 80 MET A C 1
ATOM 652 O O . MET A 1 80 ? 2.432 -12.281 3.141 1.00 98.06 80 MET A O 1
ATOM 656 N N . ASN A 1 81 ? 3.296 -13.673 1.607 1.00 94.88 81 ASN A N 1
ATOM 657 C CA . ASN A 1 81 ? 3.203 -14.875 2.450 1.00 94.88 81 ASN A CA 1
ATOM 658 C C . ASN A 1 81 ? 4.021 -14.729 3.738 1.00 94.88 81 ASN A C 1
ATOM 660 O O . ASN A 1 81 ? 3.499 -14.947 4.829 1.00 94.88 81 ASN A O 1
ATOM 664 N N . GLN A 1 82 ? 5.278 -14.296 3.622 1.00 94.44 82 GLN A N 1
ATOM 665 C CA . GLN A 1 82 ? 6.198 -14.154 4.755 1.00 94.44 82 GLN A CA 1
ATOM 666 C C . GLN A 1 82 ? 5.732 -13.099 5.772 1.00 94.44 82 GLN A C 1
ATOM 668 O O . GLN A 1 82 ? 6.035 -13.190 6.962 1.00 94.44 82 GLN A O 1
ATOM 673 N N . LEU A 1 83 ? 4.955 -12.112 5.320 1.00 88.81 83 LEU A N 1
ATOM 674 C CA . LEU A 1 83 ? 4.348 -11.083 6.166 1.00 88.81 83 LEU A CA 1
ATOM 675 C C . LEU A 1 83 ? 2.911 -11.397 6.600 1.00 88.81 83 LEU A C 1
ATOM 677 O O . LEU A 1 83 ? 2.289 -10.557 7.252 1.00 88.81 83 LEU A O 1
ATOM 681 N N . ASN A 1 84 ? 2.386 -12.579 6.263 1.00 88.88 84 ASN A N 1
ATOM 682 C CA . ASN A 1 84 ? 0.993 -12.974 6.490 1.00 88.88 84 ASN A CA 1
ATOM 683 C C . ASN A 1 84 ? -0.027 -11.980 5.899 1.00 88.88 84 ASN A C 1
ATOM 685 O O . ASN A 1 84 ? -1.095 -11.743 6.462 1.00 88.88 84 AS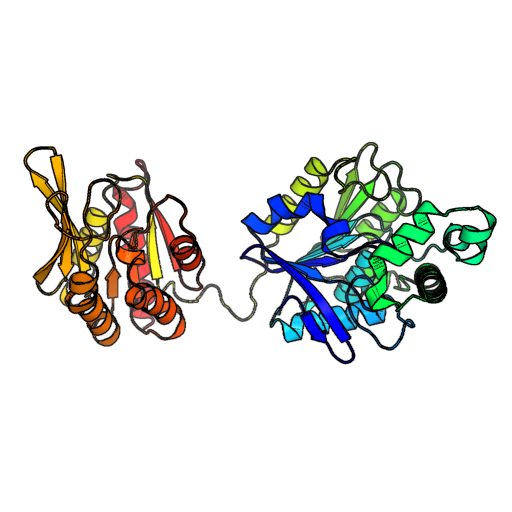N A O 1
ATOM 689 N N . ILE A 1 85 ? 0.298 -11.391 4.747 1.00 92.06 85 ILE A N 1
ATOM 690 C CA . ILE A 1 85 ? -0.595 -10.516 3.990 1.00 92.06 85 ILE A CA 1
ATOM 691 C C . ILE A 1 85 ? -1.401 -11.392 3.030 1.00 92.06 85 ILE A C 1
ATOM 693 O O . ILE A 1 85 ? -0.898 -11.857 2.002 1.00 92.06 85 ILE A O 1
ATOM 697 N N . SER A 1 86 ? -2.671 -11.622 3.355 1.00 88.31 86 SER A N 1
ATOM 698 C CA . SER A 1 86 ? -3.581 -12.374 2.485 1.00 88.31 86 SER A CA 1
ATOM 699 C C . SER A 1 86 ? -3.898 -11.595 1.208 1.00 88.31 86 SER A C 1
ATOM 701 O O . SER A 1 86 ? -3.768 -12.133 0.111 1.00 88.31 86 SER A O 1
ATOM 703 N N . LYS A 1 87 ? -4.245 -10.312 1.346 1.00 92.81 87 LYS A N 1
ATOM 704 C CA . LYS A 1 87 ? -4.672 -9.437 0.253 1.00 92.81 87 LYS A CA 1
ATOM 705 C C . LYS A 1 87 ? -4.181 -8.005 0.481 1.00 92.81 87 LYS A C 1
ATOM 707 O O . LYS A 1 87 ? -4.120 -7.559 1.626 1.00 92.81 87 LYS A O 1
ATOM 712 N N . ALA A 1 88 ? -3.828 -7.291 -0.588 1.00 97.88 88 ALA A N 1
ATOM 713 C CA . ALA A 1 88 ? -3.350 -5.908 -0.511 1.00 97.88 88 ALA A CA 1
ATOM 714 C C . ALA A 1 88 ? -3.840 -5.042 -1.679 1.00 97.88 88 ALA A C 1
ATOM 716 O O . ALA A 1 88 ? -4.083 -5.539 -2.781 1.00 97.88 88 ALA A O 1
ATOM 717 N N . HIS A 1 89 ? -3.934 -3.734 -1.454 1.00 98.62 89 HIS A N 1
ATOM 718 C CA . HIS A 1 89 ? -3.984 -2.747 -2.531 1.00 98.62 89 HIS A CA 1
ATOM 719 C C . HIS A 1 89 ? -2.599 -2.602 -3.147 1.00 98.62 89 HIS A C 1
ATOM 721 O O . HIS A 1 89 ? -1.616 -2.432 -2.424 1.00 98.62 89 HIS A O 1
ATOM 727 N N . LEU A 1 90 ? -2.516 -2.636 -4.472 1.00 98.75 90 LEU A N 1
ATOM 728 C CA . LEU A 1 90 ? -1.269 -2.406 -5.187 1.00 98.75 90 LEU A CA 1
ATOM 729 C C . LEU A 1 90 ? -1.270 -0.993 -5.760 1.00 98.75 90 LEU A C 1
ATOM 731 O O . LEU A 1 90 ? -2.174 -0.626 -6.509 1.00 98.75 90 LEU A O 1
ATOM 735 N N . ILE A 1 91 ? -0.248 -0.211 -5.417 1.00 98.56 91 ILE A N 1
ATOM 736 C CA . ILE A 1 91 ? 0.027 1.087 -6.039 1.00 98.56 91 ILE A CA 1
ATOM 737 C C . ILE A 1 91 ? 1.366 0.968 -6.740 1.00 98.56 91 ILE A C 1
ATOM 739 O O . ILE A 1 91 ? 2.405 0.806 -6.104 1.00 98.56 91 ILE A O 1
ATOM 743 N N . SER A 1 92 ? 1.338 1.007 -8.062 1.00 98.12 92 SER A N 1
ATOM 744 C CA . SER A 1 92 ? 2.456 0.584 -8.881 1.00 98.12 92 SER A CA 1
ATOM 745 C C . SER A 1 92 ? 2.865 1.642 -9.892 1.00 98.12 92 SER A C 1
ATOM 747 O O . SER A 1 92 ? 2.026 2.363 -10.427 1.00 98.12 92 SER A O 1
ATOM 749 N N . TYR A 1 93 ? 4.165 1.736 -10.164 1.00 97.62 93 TYR A N 1
ATOM 750 C CA . TYR A 1 93 ? 4.728 2.734 -11.069 1.00 97.62 93 TYR A CA 1
ATOM 751 C C . TYR A 1 93 ? 5.686 2.095 -12.084 1.00 97.62 93 TYR A C 1
ATOM 753 O O . TYR A 1 93 ? 6.665 1.456 -11.696 1.00 97.62 93 TYR A O 1
ATOM 761 N N . SER A 1 94 ? 5.438 2.318 -13.383 1.00 95.06 94 SER A N 1
ATOM 762 C CA . SER A 1 94 ? 6.296 1.878 -14.496 1.00 95.06 94 SER A CA 1
ATOM 763 C C . SER A 1 94 ? 6.576 0.363 -14.433 1.00 95.06 94 SER A C 1
ATOM 765 O O . SER A 1 94 ? 5.615 -0.404 -14.471 1.00 95.06 94 SER A O 1
ATOM 767 N N . LEU A 1 95 ? 7.830 -0.090 -14.264 1.00 96.75 95 LEU A N 1
ATOM 768 C CA . LEU A 1 95 ? 8.172 -1.510 -14.024 1.00 96.75 95 LEU A CA 1
ATOM 769 C C . LEU A 1 95 ? 7.281 -2.153 -12.953 1.00 96.75 95 LEU A C 1
ATOM 771 O O . LEU A 1 95 ? 6.768 -3.252 -13.147 1.00 96.75 95 LEU A O 1
ATOM 775 N N . GLY A 1 96 ? 7.057 -1.463 -11.833 1.00 97.94 96 GLY A N 1
ATOM 776 C CA . GLY A 1 96 ? 6.210 -1.969 -10.762 1.00 97.94 96 GLY A CA 1
ATOM 777 C C . GLY A 1 96 ? 4.780 -2.228 -11.223 1.00 97.94 96 GLY A C 1
ATOM 778 O O . GLY A 1 96 ? 4.113 -3.099 -10.675 1.00 97.94 96 GLY A O 1
ATOM 779 N N . SER A 1 97 ? 4.298 -1.519 -12.245 1.00 97.25 97 SER A N 1
ATOM 780 C CA . SER A 1 97 ? 2.986 -1.782 -12.832 1.00 97.25 97 SER A CA 1
ATOM 781 C C . SER A 1 97 ? 2.959 -3.033 -13.698 1.00 97.25 97 SER A C 1
ATOM 783 O O . SER A 1 97 ? 1.943 -3.720 -13.690 1.00 97.25 97 SER A O 1
ATOM 785 N N . ASN A 1 98 ? 4.061 -3.401 -14.359 1.00 97.19 98 ASN A N 1
ATOM 786 C CA . ASN A 1 98 ? 4.172 -4.712 -15.008 1.00 97.19 98 ASN A CA 1
ATOM 787 C C . ASN A 1 98 ? 4.028 -5.825 -13.963 1.00 97.19 98 ASN A C 1
ATOM 789 O O . ASN A 1 98 ? 3.237 -6.747 -14.146 1.00 97.19 98 ASN A O 1
ATOM 793 N N . VAL A 1 99 ? 4.722 -5.681 -12.828 1.00 98.44 99 VAL A N 1
ATOM 794 C CA . VAL A 1 99 ? 4.587 -6.575 -11.666 1.00 98.44 99 VAL A CA 1
ATOM 795 C C . VAL A 1 99 ? 3.140 -6.607 -11.167 1.00 98.44 99 VAL A C 1
ATOM 797 O O . VAL A 1 99 ? 2.578 -7.683 -10.980 1.00 98.44 99 VAL A O 1
ATOM 800 N N . GLY A 1 100 ? 2.506 -5.440 -11.021 1.00 98.31 100 GLY A N 1
ATOM 801 C CA . GLY A 1 100 ? 1.108 -5.310 -10.608 1.00 98.31 100 GLY A CA 1
ATOM 802 C C . GLY A 1 100 ? 0.121 -6.020 -11.540 1.00 98.31 100 GLY A C 1
ATOM 803 O O . GLY A 1 100 ? -0.775 -6.707 -11.051 1.00 98.31 100 GLY A O 1
ATOM 804 N N . PHE A 1 101 ? 0.303 -5.930 -12.863 1.00 98.00 101 PHE A N 1
ATOM 805 C CA . PHE A 1 101 ? -0.514 -6.679 -13.825 1.00 98.00 101 PHE A CA 1
ATOM 806 C C . PHE A 1 101 ? -0.321 -8.187 -13.682 1.00 98.00 101 PHE A C 1
ATOM 808 O O . PHE A 1 101 ? -1.307 -8.915 -13.602 1.00 98.00 101 PHE A O 1
ATOM 815 N N . TYR A 1 102 ? 0.924 -8.665 -13.595 1.00 98.50 102 TYR A N 1
ATOM 816 C CA . TYR A 1 102 ? 1.193 -10.091 -13.401 1.00 98.50 102 TYR A CA 1
ATOM 817 C C . TYR A 1 102 ? 0.587 -10.618 -12.094 1.00 98.50 102 TYR A C 1
ATOM 819 O O . TYR A 1 102 ? -0.019 -11.688 -12.097 1.00 98.50 102 TYR A O 1
ATOM 827 N N . MET A 1 103 ? 0.655 -9.850 -11.002 1.00 98.62 103 MET A N 1
ATOM 828 C CA . MET A 1 103 ? -0.034 -10.193 -9.754 1.00 98.62 103 MET A CA 1
ATOM 829 C C . MET A 1 103 ? -1.556 -10.236 -9.939 1.00 98.62 103 MET A C 1
ATOM 831 O O . MET A 1 103 ? -2.189 -11.200 -9.525 1.00 98.62 103 MET A O 1
ATOM 835 N N . ALA A 1 104 ? -2.154 -9.232 -10.581 1.00 98.12 104 ALA A N 1
ATOM 836 C CA . ALA A 1 104 ? -3.604 -9.158 -10.754 1.00 98.12 104 ALA A CA 1
ATOM 837 C C . ALA A 1 104 ? -4.171 -10.245 -11.687 1.00 98.12 104 ALA A C 1
ATOM 839 O O . ALA A 1 104 ? -5.311 -10.6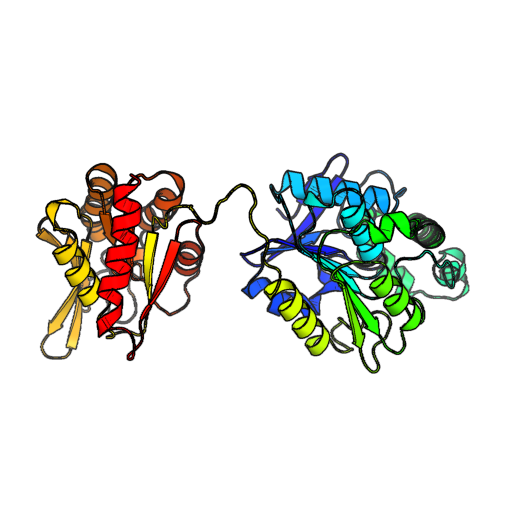68 -11.498 1.00 98.12 104 ALA A O 1
ATOM 840 N N . VAL A 1 105 ? -3.389 -10.701 -12.671 1.00 97.75 105 VAL A N 1
ATOM 841 C CA . VAL A 1 105 ? -3.780 -11.761 -13.614 1.00 97.75 105 VAL A CA 1
ATOM 842 C C . VAL A 1 105 ? -3.525 -13.155 -13.040 1.00 97.75 105 VAL A C 1
ATOM 844 O O . VAL A 1 105 ? -4.387 -14.025 -13.146 1.00 97.75 105 VAL A O 1
ATOM 847 N N . HIS A 1 106 ? -2.347 -13.406 -12.461 1.00 98.06 106 HIS A N 1
ATOM 848 C CA . HIS A 1 106 ? -1.953 -14.756 -12.032 1.00 98.06 106 HIS A CA 1
ATOM 849 C C . HIS A 1 106 ? -2.295 -15.071 -10.576 1.00 98.06 106 HIS A C 1
ATOM 851 O O . HIS A 1 106 ? -2.456 -16.241 -10.244 1.00 98.06 106 HIS A O 1
ATOM 857 N N . HIS A 1 107 ? -2.456 -14.046 -9.738 1.00 97.69 107 HIS A N 1
ATOM 858 C CA . HIS A 1 107 ? -2.743 -14.168 -8.305 1.00 97.69 107 HIS A CA 1
ATOM 859 C C . HIS A 1 107 ? -3.908 -13.240 -7.892 1.00 97.69 107 HIS A C 1
ATOM 861 O O . HIS A 1 107 ? -3.765 -12.423 -6.972 1.00 97.69 107 HIS A O 1
ATOM 867 N N . PRO A 1 108 ? -5.068 -13.294 -8.585 1.00 97.00 108 PRO A N 1
ATOM 868 C CA . PRO A 1 108 ? -6.165 -12.334 -8.413 1.00 97.00 108 PRO A CA 1
ATOM 869 C C . PRO A 1 108 ? -6.733 -12.292 -6.986 1.00 97.00 108 PRO A C 1
ATOM 871 O O . PRO A 1 108 ? -7.266 -11.272 -6.554 1.00 97.00 108 PRO A O 1
ATOM 874 N N . GLU A 1 109 ? -6.616 -13.377 -6.221 1.00 95.50 109 GLU A N 1
ATOM 875 C CA . GLU A 1 109 ? -7.029 -13.453 -4.820 1.00 95.50 109 GLU A CA 1
ATOM 876 C C . GLU A 1 109 ? -6.167 -12.593 -3.884 1.00 95.50 109 GLU A C 1
ATOM 878 O O . GLU A 1 109 ? -6.635 -12.198 -2.815 1.00 95.50 109 GLU A O 1
ATOM 883 N N . ARG A 1 110 ? -4.939 -12.255 -4.299 1.00 97.06 110 ARG A N 1
ATOM 884 C CA . ARG A 1 110 ? -3.980 -11.454 -3.523 1.00 97.06 110 ARG A CA 1
ATOM 885 C C . ARG A 1 110 ? -4.152 -9.950 -3.729 1.00 97.06 110 ARG A C 1
ATOM 887 O O . ARG A 1 110 ? -3.655 -9.163 -2.923 1.00 97.06 110 ARG A O 1
ATOM 894 N N . VAL A 1 111 ? -4.878 -9.530 -4.765 1.00 98.25 111 VAL A N 1
ATOM 895 C CA . VAL A 1 111 ? -4.987 -8.119 -5.162 1.00 98.25 111 VAL A CA 1
ATOM 896 C C . VAL A 1 111 ? -6.376 -7.571 -4.836 1.00 98.25 111 VAL A C 1
ATOM 898 O O . VAL A 1 111 ? -7.382 -8.006 -5.390 1.00 98.25 111 VAL A O 1
ATOM 901 N N . ALA A 1 112 ? -6.450 -6.607 -3.916 1.00 97.12 112 ALA A N 1
ATOM 902 C CA . ALA A 1 112 ? -7.695 -5.920 -3.563 1.00 97.12 112 ALA A CA 1
ATOM 903 C C . ALA A 1 112 ? -8.076 -4.866 -4.600 1.00 97.12 112 ALA A C 1
ATOM 905 O O . ALA A 1 112 ? -9.202 -4.862 -5.085 1.00 97.12 112 ALA A O 1
ATOM 906 N N . THR A 1 113 ? -7.121 -4.017 -4.969 1.00 98.56 113 THR A N 1
ATOM 907 C CA . THR A 1 113 ? -7.234 -3.076 -6.085 1.00 98.56 113 THR A CA 1
ATOM 908 C C . THR A 1 113 ? -5.884 -2.940 -6.773 1.00 98.56 113 THR A C 1
ATOM 910 O O . THR A 1 113 ? -4.842 -3.165 -6.149 1.00 98.56 113 THR A O 1
ATOM 913 N N . LEU A 1 114 ? -5.903 -2.556 -8.048 1.00 98.62 114 LEU A N 1
ATOM 914 C CA . LEU A 1 114 ? -4.701 -2.266 -8.826 1.00 98.62 114 LEU A CA 1
ATOM 915 C C . LEU A 1 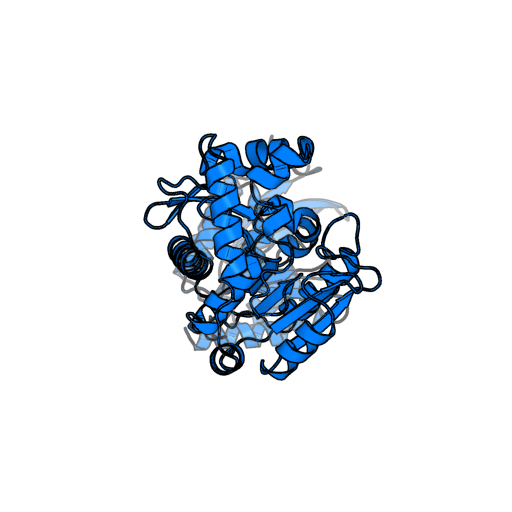114 ? -4.696 -0.796 -9.251 1.00 98.62 114 LEU A C 1
ATOM 917 O O . LEU A 1 114 ? -5.518 -0.373 -10.055 1.00 98.62 114 LEU A O 1
ATOM 921 N N . THR A 1 115 ? -3.756 -0.012 -8.736 1.00 98.62 115 THR A N 1
ATOM 922 C CA . THR A 1 115 ? -3.474 1.338 -9.230 1.00 98.62 115 THR A CA 1
ATOM 923 C C . THR A 1 115 ? -2.174 1.319 -10.010 1.00 98.62 115 THR A C 1
ATOM 925 O O . THR A 1 115 ? -1.139 1.023 -9.421 1.00 98.62 115 THR A O 1
ATOM 928 N N . THR A 1 116 ? -2.199 1.687 -11.289 1.00 98.06 116 THR A N 1
ATOM 929 C CA . THR A 1 116 ? -0.983 1.802 -12.101 1.00 98.06 116 THR A CA 1
ATOM 930 C C . THR A 1 116 ? -0.681 3.251 -12.452 1.00 98.06 116 THR A C 1
ATOM 932 O O . THR A 1 116 ? -1.584 4.054 -12.671 1.00 98.06 116 THR A O 1
ATOM 935 N N . ILE A 1 117 ? 0.604 3.594 -12.491 1.00 97.62 117 ILE A N 1
ATOM 936 C CA . ILE A 1 117 ? 1.098 4.917 -12.869 1.00 97.62 117 ILE A CA 1
ATOM 937 C C . ILE A 1 117 ? 2.140 4.742 -13.973 1.00 97.62 117 ILE A C 1
ATOM 939 O O . ILE A 1 117 ? 3.058 3.930 -13.824 1.00 97.62 117 ILE A O 1
ATOM 943 N N . GLY A 1 118 ? 2.004 5.486 -15.072 1.00 92.56 118 GLY A N 1
ATOM 944 C CA . GLY A 1 118 ? 2.987 5.506 -16.160 1.00 92.56 118 GLY A CA 1
ATOM 945 C C . GLY A 1 118 ? 3.146 4.151 -16.859 1.00 92.56 118 GLY A C 1
ATOM 946 O O . GLY A 1 118 ? 4.260 3.676 -17.058 1.00 92.56 118 GLY A O 1
ATOM 947 N N . THR A 1 119 ? 2.043 3.470 -17.179 1.00 89.00 119 THR A N 1
ATOM 948 C CA . THR A 1 119 ? 2.061 2.259 -18.018 1.00 89.00 119 THR A CA 1
ATOM 949 C C . THR A 1 119 ? 0.796 2.159 -18.867 1.00 89.00 119 THR A C 1
ATOM 951 O O . THR A 1 119 ? -0.282 2.564 -18.435 1.00 89.00 119 THR A O 1
ATOM 954 N N . GLY A 1 120 ? 0.928 1.598 -20.069 1.00 80.50 120 GLY A N 1
ATOM 955 C CA . GLY A 1 120 ? -0.194 1.303 -20.962 1.00 80.50 120 GLY A CA 1
ATOM 956 C C . GLY A 1 120 ? -0.710 -0.135 -20.875 1.00 80.50 120 GLY A C 1
ATOM 957 O O . GLY A 1 120 ? -1.661 -0.458 -21.571 1.00 80.50 120 GLY A O 1
ATOM 958 N N . GLY A 1 121 ? -0.082 -1.007 -20.075 1.00 84.31 121 GLY A N 1
ATOM 959 C CA . GLY A 1 121 ? -0.452 -2.430 -19.985 1.00 84.31 121 GLY A CA 1
ATOM 960 C C . GLY A 1 121 ? 0.020 -3.312 -21.144 1.00 84.31 121 GLY A C 1
ATOM 961 O O . GLY A 1 121 ? -0.205 -4.517 -21.109 1.00 84.31 121 GLY A O 1
ATOM 962 N N . PHE A 1 122 ? 0.732 -2.746 -22.121 1.00 86.31 122 PHE A N 1
ATOM 963 C CA . PHE A 1 122 ? 1.282 -3.462 -23.271 1.00 86.31 122 PHE A CA 1
ATOM 964 C C . PHE A 1 122 ? 2.771 -3.172 -23.426 1.00 86.31 122 PHE A C 1
ATOM 966 O O . PHE A 1 122 ? 3.228 -2.069 -23.118 1.00 86.31 122 PHE A O 1
ATOM 973 N N . CYS A 1 123 ? 3.516 -4.163 -23.914 1.00 87.69 123 CYS A N 1
ATOM 974 C CA . CYS A 1 123 ? 4.935 -4.016 -24.198 1.00 87.69 123 CYS A CA 1
ATOM 975 C C . CYS A 1 123 ? 5.163 -2.985 -25.312 1.00 87.69 123 CYS A C 1
ATOM 977 O O . CYS A 1 123 ? 4.615 -3.107 -26.409 1.00 87.69 123 CYS A O 1
ATOM 979 N N . ASP A 1 124 ? 6.027 -2.011 -25.045 1.00 88.94 124 ASP A N 1
ATOM 980 C CA . ASP A 1 124 ? 6.545 -1.077 -26.037 1.00 88.94 124 ASP A CA 1
ATOM 981 C C . ASP A 1 124 ? 8.046 -0.881 -25.793 1.00 88.94 124 ASP A C 1
ATOM 983 O O . ASP A 1 124 ? 8.412 -0.263 -24.790 1.00 88.94 124 ASP A O 1
ATOM 987 N N . PRO A 1 125 ? 8.919 -1.397 -26.677 1.00 90.94 125 PRO A N 1
ATOM 988 C CA . PRO A 1 125 ? 10.365 -1.290 -26.520 1.00 90.94 125 PRO A CA 1
ATOM 989 C C . PRO A 1 125 ? 10.914 0.096 -26.907 1.00 90.94 125 PRO A C 1
ATOM 991 O O . PRO A 1 125 ? 12.127 0.295 -26.871 1.00 90.94 125 PRO A O 1
ATOM 994 N N . THR A 1 126 ? 10.064 1.043 -27.319 1.00 89.81 126 THR A N 1
ATOM 995 C CA . THR A 1 126 ? 10.500 2.367 -27.778 1.00 89.81 126 THR A CA 1
ATOM 996 C C . THR A 1 126 ? 11.313 3.093 -26.703 1.00 89.81 126 THR A C 1
ATOM 998 O O . THR A 1 126 ? 10.830 3.349 -25.602 1.00 89.81 126 THR A O 1
ATOM 1001 N N . GLY A 1 127 ? 12.547 3.468 -27.052 1.00 90.69 127 GLY A N 1
ATOM 1002 C CA . GLY A 1 127 ? 13.449 4.236 -26.191 1.00 90.69 127 GLY A CA 1
ATOM 1003 C C . GLY A 1 127 ? 14.329 3.394 -25.266 1.00 90.69 127 GLY A C 1
ATOM 1004 O O . GLY A 1 127 ? 15.170 3.966 -24.577 1.00 90.69 127 GLY A O 1
ATOM 1005 N N . VAL A 1 128 ? 14.205 2.060 -25.270 1.00 93.88 128 VAL A N 1
ATOM 1006 C CA . VAL A 1 128 ? 15.036 1.169 -24.439 1.00 93.88 128 VAL A CA 1
ATOM 1007 C C . VAL A 1 128 ? 16.532 1.376 -24.688 1.00 93.88 128 VAL A C 1
ATOM 1009 O O . VAL A 1 128 ? 17.324 1.313 -23.748 1.00 93.88 128 VAL A O 1
ATOM 1012 N N . GLU A 1 129 ? 16.929 1.639 -25.935 1.00 95.50 129 GLU A N 1
ATOM 1013 C CA . GLU A 1 129 ? 18.333 1.815 -26.325 1.00 95.50 129 GLU A CA 1
ATOM 1014 C C . GLU A 1 129 ? 19.010 2.941 -25.531 1.00 95.50 129 GLU A C 1
ATOM 1016 O O . GLU A 1 129 ? 20.194 2.840 -25.220 1.00 95.50 129 GLU A O 1
ATOM 1021 N N . GLU A 1 130 ? 18.258 3.974 -25.130 1.00 95.06 130 GLU A N 1
ATOM 1022 C CA . GLU A 1 130 ? 18.771 5.108 -24.348 1.00 95.06 130 GLU A CA 1
ATOM 1023 C C . GLU A 1 130 ? 19.120 4.742 -22.894 1.00 95.06 130 GLU A C 1
ATOM 1025 O O . GLU A 1 130 ? 19.739 5.522 -22.169 1.00 95.06 130 GLU A O 1
ATOM 1030 N N . PHE A 1 131 ? 18.747 3.537 -22.460 1.00 94.88 131 PHE A N 1
ATOM 1031 C CA . PHE A 1 131 ? 19.009 3.010 -21.124 1.00 94.88 131 PHE A CA 1
ATOM 1032 C C . PHE A 1 131 ? 20.014 1.851 -21.135 1.00 94.88 131 PHE A C 1
ATOM 1034 O O . PHE A 1 131 ? 20.371 1.342 -20.071 1.00 94.88 131 PHE A O 1
ATOM 1041 N N . GLU A 1 132 ? 20.517 1.440 -22.302 1.00 96.88 132 GLU A N 1
ATOM 1042 C CA . GLU A 1 132 ? 21.600 0.461 -22.379 1.00 96.88 132 GLU A CA 1
ATOM 1043 C C . GLU A 1 132 ? 22.920 1.070 -21.870 1.00 96.88 132 GLU A C 1
ATOM 1045 O O . GLU A 1 132 ? 23.208 2.249 -22.111 1.00 96.88 132 GLU A O 1
ATOM 1050 N N . PRO A 1 133 ? 23.764 0.295 -21.160 1.00 97.25 133 PRO A N 1
ATOM 1051 C CA . PRO A 1 133 ? 24.984 0.842 -20.579 1.00 97.25 133 PRO A CA 1
ATOM 1052 C C . PRO A 1 133 ? 25.941 1.391 -21.640 1.00 97.25 133 PRO A C 1
ATOM 1054 O O . PRO A 1 133 ? 26.607 2.391 -21.383 1.00 97.25 133 PRO A O 1
ATOM 1057 N N . GLU A 1 134 ? 25.993 0.783 -22.827 1.00 97.62 134 GLU A N 1
ATOM 1058 C CA . GLU A 1 134 ? 26.784 1.265 -23.960 1.00 97.62 134 GLU A CA 1
ATOM 1059 C C . GLU A 1 134 ? 26.364 2.679 -24.377 1.00 97.62 134 GLU A C 1
ATOM 1061 O O . GLU A 1 134 ? 27.217 3.560 -24.502 1.00 97.62 134 GLU A O 1
ATOM 1066 N N . TRP A 1 135 ? 25.058 2.920 -24.521 1.00 98.00 135 TRP A N 1
ATOM 1067 C CA . TRP A 1 135 ? 24.525 4.227 -24.900 1.00 98.00 135 TRP A CA 1
ATOM 1068 C C . TRP A 1 135 ? 24.752 5.270 -23.805 1.00 98.00 135 TRP A C 1
ATOM 1070 O O . TRP A 1 135 ? 25.192 6.385 -24.090 1.00 98.00 135 TRP A O 1
ATOM 1080 N N . LEU A 1 136 ? 24.519 4.907 -22.539 1.00 97.88 136 LEU A N 1
ATOM 1081 C CA . LEU A 1 136 ? 24.725 5.798 -21.391 1.00 97.88 136 LEU A CA 1
ATOM 1082 C C . LEU A 1 136 ? 26.185 6.248 -21.260 1.00 97.88 136 LEU A C 1
ATOM 1084 O O . LEU A 1 136 ? 26.446 7.404 -20.924 1.00 97.88 136 LEU A O 1
ATOM 1088 N N . ILE A 1 137 ? 27.133 5.346 -21.533 1.00 97.81 137 ILE A N 1
ATOM 1089 C CA . ILE A 1 137 ? 28.566 5.659 -21.545 1.00 97.81 137 ILE A CA 1
ATOM 1090 C C . ILE A 1 137 ? 28.899 6.552 -22.742 1.00 97.81 137 ILE A C 1
ATOM 1092 O O . ILE A 1 137 ? 29.549 7.579 -22.566 1.00 97.81 137 ILE A O 1
ATOM 1096 N N . GLN A 1 138 ? 28.442 6.187 -23.943 1.00 98.06 138 GLN A N 1
ATOM 1097 C CA . GLN A 1 138 ? 28.739 6.929 -25.170 1.00 98.06 138 GLN A CA 1
ATOM 1098 C C . GLN A 1 138 ? 28.186 8.361 -25.144 1.00 98.06 138 GLN A C 1
ATOM 1100 O O . GLN A 1 138 ? 28.789 9.263 -25.719 1.00 98.06 138 GLN A O 1
ATOM 1105 N N . THR A 1 139 ? 27.045 8.568 -24.489 1.00 97.88 139 THR A N 1
ATOM 1106 C CA . THR A 1 139 ? 26.371 9.872 -24.384 1.00 97.88 139 THR A CA 1
ATOM 1107 C C . THR A 1 139 ? 26.650 10.596 -23.065 1.00 97.88 139 THR A C 1
ATOM 1109 O O . THR A 1 139 ? 25.951 11.554 -22.729 1.00 97.88 139 THR A O 1
ATOM 1112 N N . GLU A 1 140 ? 27.669 10.147 -22.322 1.00 97.50 140 GLU A N 1
ATOM 1113 C CA . GLU A 1 140 ? 28.194 10.803 -21.117 1.00 97.50 140 GLU A CA 1
ATOM 1114 C C . GLU A 1 140 ? 27.122 11.074 -20.044 1.00 97.50 140 GLU A C 1
ATOM 1116 O O . GLU A 1 140 ? 27.126 12.096 -19.354 1.00 97.50 140 GLU A O 1
ATOM 1121 N N . LYS A 1 141 ? 26.186 10.134 -19.845 1.00 97.50 141 LYS A N 1
ATOM 1122 C CA . LYS A 1 141 ? 25.121 10.229 -18.825 1.00 97.50 141 LYS A CA 1
ATOM 1123 C C . LYS A 1 141 ? 25.639 9.935 -17.412 1.00 97.50 141 LYS A C 1
ATOM 1125 O O . LYS A 1 141 ? 25.041 9.156 -16.668 1.00 97.50 141 LYS A O 1
ATOM 1130 N N . HIS A 1 142 ? 26.747 10.565 -17.023 1.00 96.75 142 HIS A N 1
ATOM 1131 C CA . HIS A 1 142 ? 27.470 10.299 -15.778 1.00 96.75 142 HIS A CA 1
ATOM 1132 C C . HIS A 1 142 ? 26.585 10.403 -14.532 1.00 96.75 142 HIS A C 1
ATOM 1134 O O . HIS A 1 142 ? 26.631 9.518 -13.681 1.00 96.75 142 HIS A O 1
ATOM 1140 N N . ASP A 1 143 ? 25.723 11.418 -14.447 1.00 97.06 143 ASP A N 1
ATOM 1141 C CA . ASP A 1 143 ? 24.829 11.598 -13.297 1.00 97.06 143 ASP A CA 1
ATOM 1142 C C . ASP A 1 143 ? 23.814 10.463 -13.156 1.00 97.06 143 ASP A C 1
ATOM 1144 O O . ASP A 1 143 ? 23.510 10.031 -12.044 1.00 97.06 143 ASP A O 1
ATOM 1148 N N . PHE A 1 144 ? 23.285 9.969 -14.276 1.00 95.38 144 PHE A N 1
ATOM 1149 C CA . PHE A 1 144 ? 22.346 8.852 -14.267 1.00 95.38 144 PHE A CA 1
ATOM 1150 C C . PHE A 1 144 ? 23.057 7.549 -13.891 1.00 95.38 144 PHE A C 1
ATOM 1152 O O . PHE A 1 144 ? 22.576 6.819 -13.028 1.00 95.38 144 PHE A O 1
ATOM 1159 N N . ILE A 1 145 ? 24.239 7.298 -14.465 1.00 96.00 145 ILE A N 1
ATOM 1160 C CA . ILE A 1 145 ? 25.075 6.136 -14.128 1.00 96.00 145 ILE A CA 1
ATOM 1161 C C . ILE A 1 145 ? 25.403 6.129 -12.629 1.00 96.00 145 ILE A C 1
ATOM 1163 O O . ILE A 1 145 ? 25.184 5.121 -11.957 1.00 96.00 145 ILE A O 1
ATOM 1167 N N . ASN A 1 146 ? 25.861 7.259 -12.083 1.00 95.62 146 ASN A N 1
ATOM 1168 C CA . ASN A 1 146 ? 26.183 7.389 -10.662 1.00 95.62 146 ASN A CA 1
ATOM 1169 C C . ASN A 1 146 ? 24.955 7.141 -9.778 1.00 95.62 146 ASN A C 1
ATOM 1171 O O . ASN A 1 146 ? 25.058 6.424 -8.785 1.00 95.62 146 ASN A O 1
ATOM 1175 N N . GLN A 1 147 ? 23.780 7.650 -10.167 1.00 94.25 147 GLN A N 1
ATOM 1176 C CA . GLN A 1 147 ? 22.529 7.356 -9.463 1.00 94.25 147 GLN A CA 1
ATOM 1177 C C . GLN A 1 147 ? 22.188 5.863 -9.482 1.00 94.25 147 GLN A C 1
ATOM 1179 O O . GLN A 1 147 ? 21.723 5.351 -8.467 1.00 94.25 147 GLN A O 1
ATOM 1184 N N . MET A 1 148 ? 22.399 5.156 -10.598 1.00 94.81 148 MET A N 1
ATOM 1185 C CA . MET A 1 148 ? 22.144 3.712 -10.666 1.00 94.81 148 MET A CA 1
ATOM 1186 C C . MET A 1 148 ? 23.103 2.935 -9.760 1.00 94.81 148 MET A C 1
ATOM 1188 O O . MET A 1 148 ? 22.653 2.093 -8.984 1.00 94.81 148 MET A O 1
ATOM 1192 N N . ILE A 1 149 ? 24.394 3.284 -9.787 1.00 94.44 149 ILE A N 1
ATOM 1193 C CA . ILE A 1 149 ? 25.421 2.685 -8.924 1.00 94.44 149 ILE A CA 1
ATOM 1194 C C . ILE A 1 149 ? 25.089 2.895 -7.442 1.00 94.44 149 ILE A C 1
ATOM 1196 O O . ILE A 1 149 ? 25.168 1.958 -6.650 1.00 94.44 149 ILE A O 1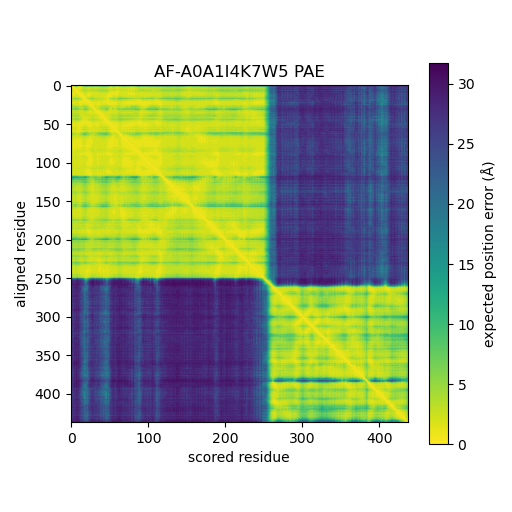
ATOM 1200 N N . GLU A 1 150 ? 24.720 4.116 -7.056 1.00 93.19 150 GLU A N 1
ATOM 1201 C CA . GLU A 1 150 ? 24.425 4.456 -5.664 1.00 93.19 150 GLU A CA 1
ATOM 1202 C C . GLU A 1 150 ? 23.124 3.802 -5.185 1.00 93.19 150 GLU A C 1
ATOM 1204 O O . GLU A 1 150 ? 23.067 3.227 -4.096 1.00 93.19 150 GLU A O 1
ATOM 1209 N N . ARG A 1 151 ? 22.060 3.864 -5.994 1.00 93.50 151 ARG A N 1
ATOM 1210 C CA . ARG A 1 151 ? 20.749 3.342 -5.597 1.00 93.50 151 ARG A CA 1
ATOM 1211 C C . ARG A 1 151 ? 20.772 1.830 -5.450 1.00 93.50 151 ARG A C 1
ATOM 1213 O O . ARG A 1 151 ? 20.240 1.333 -4.461 1.00 93.50 151 ARG A O 1
ATOM 1220 N N . HIS A 1 152 ? 21.369 1.120 -6.401 1.00 93.44 152 HIS A N 1
ATOM 1221 C CA . HIS A 1 152 ? 21.263 -0.335 -6.528 1.00 93.44 152 HIS A CA 1
ATOM 1222 C C . HIS A 1 152 ? 22.554 -1.064 -6.107 1.00 93.44 152 HIS A C 1
ATOM 1224 O O . HIS A 1 152 ? 22.681 -2.270 -6.320 1.00 93.44 152 HIS A O 1
ATOM 1230 N N . GLY A 1 153 ? 23.495 -0.344 -5.481 1.00 89.81 153 GLY A N 1
ATOM 1231 C CA . GLY A 1 153 ? 24.829 -0.821 -5.109 1.00 89.81 153 GLY A CA 1
ATOM 1232 C C . GLY A 1 153 ? 24.853 -2.150 -4.359 1.00 89.81 153 GLY A C 1
ATOM 1233 O O . GLY A 1 153 ? 25.660 -3.020 -4.693 1.00 89.81 153 GLY A O 1
ATOM 1234 N N . GLU A 1 154 ? 23.953 -2.327 -3.387 1.00 89.44 154 GLU A N 1
ATOM 1235 C CA . GLU A 1 154 ? 23.828 -3.572 -2.619 1.00 89.44 154 GLU A CA 1
ATOM 1236 C C . GLU A 1 154 ? 23.317 -4.727 -3.488 1.00 89.44 154 GLU A C 1
ATOM 1238 O O . GLU A 1 154 ? 23.901 -5.811 -3.468 1.00 89.44 154 GLU A O 1
ATOM 1243 N N . ALA A 1 155 ? 22.282 -4.490 -4.298 1.00 89.44 155 ALA A N 1
ATOM 1244 C CA . ALA A 1 155 ? 21.694 -5.516 -5.150 1.00 89.44 155 ALA A CA 1
ATOM 1245 C C . ALA A 1 155 ? 22.643 -5.975 -6.272 1.00 89.44 155 ALA A C 1
ATOM 1247 O O . ALA A 1 155 ? 22.820 -7.174 -6.487 1.00 89.44 155 ALA A O 1
ATOM 1248 N N . HIS A 1 156 ? 23.299 -5.044 -6.976 1.00 85.94 156 HIS A N 1
ATOM 1249 C CA . HIS A 1 156 ? 24.166 -5.389 -8.108 1.00 85.94 156 HIS A CA 1
ATOM 1250 C C . HIS A 1 156 ? 25.643 -5.575 -7.756 1.00 85.94 156 HIS A C 1
ATOM 1252 O O . HIS A 1 156 ? 26.423 -5.937 -8.637 1.00 85.94 156 HIS A O 1
ATOM 1258 N N . ARG A 1 157 ? 26.064 -5.329 -6.506 1.00 88.69 157 ARG A N 1
ATOM 1259 C CA . ARG A 1 157 ? 27.451 -5.532 -6.031 1.00 88.69 157 ARG A CA 1
ATOM 1260 C C . ARG A 1 157 ? 28.493 -4.873 -6.952 1.00 88.69 157 ARG A C 1
ATOM 1262 O O . ARG A 1 157 ? 29.485 -5.477 -7.345 1.00 88.69 157 ARG A O 1
ATOM 1269 N N . GLY A 1 158 ? 28.212 -3.634 -7.361 1.00 83.62 158 GLY A N 1
ATOM 1270 C CA . GLY A 1 158 ? 29.023 -2.863 -8.319 1.00 83.62 158 GLY A CA 1
ATOM 1271 C C . GLY A 1 158 ? 28.795 -3.143 -9.818 1.00 83.62 158 GLY A C 1
ATOM 1272 O O . GLY A 1 158 ? 29.233 -2.345 -10.641 1.00 83.62 158 GLY A O 1
ATOM 1273 N N . ASN A 1 159 ? 28.067 -4.197 -10.206 1.00 93.25 159 ASN A N 1
ATOM 1274 C CA . ASN A 1 159 ? 27.805 -4.533 -11.613 1.00 93.25 159 ASN A CA 1
ATOM 1275 C C . ASN A 1 159 ? 26.559 -3.827 -12.188 1.00 93.25 159 ASN A C 1
ATOM 1277 O O . ASN A 1 159 ? 25.589 -4.461 -12.612 1.00 93.25 159 ASN A O 1
ATOM 1281 N N . TRP A 1 160 ? 26.585 -2.494 -12.206 1.00 94.56 160 TRP A N 1
ATOM 1282 C CA . TRP A 1 160 ? 25.471 -1.677 -12.704 1.00 94.56 160 TRP A CA 1
ATOM 1283 C C . TRP A 1 160 ? 25.167 -1.924 -14.193 1.00 94.56 160 TRP A C 1
ATOM 1285 O O . TRP A 1 160 ? 24.022 -1.811 -14.613 1.00 94.56 160 TRP A O 1
ATOM 1295 N N . GLN A 1 161 ? 26.161 -2.311 -15.000 1.00 96.94 161 GLN A N 1
ATOM 1296 C CA . GLN A 1 161 ? 25.973 -2.576 -16.432 1.00 96.94 161 GLN A CA 1
ATOM 1297 C C . GLN A 1 161 ? 25.110 -3.817 -16.666 1.00 96.94 161 GLN A C 1
ATOM 1299 O O . GLN A 1 161 ? 24.221 -3.790 -17.512 1.00 96.94 161 GLN A O 1
ATOM 1304 N N . ALA A 1 162 ? 25.344 -4.905 -15.921 1.00 95.88 162 ALA A N 1
ATOM 1305 C CA . ALA A 1 162 ? 24.495 -6.094 -15.999 1.00 95.88 162 ALA A CA 1
ATOM 1306 C C . ALA A 1 162 ? 23.063 -5.789 -15.550 1.00 95.88 162 ALA A C 1
ATOM 1308 O O . ALA A 1 162 ? 22.123 -6.224 -16.208 1.00 95.88 162 ALA A O 1
ATOM 1309 N N . TYR A 1 163 ? 22.905 -4.988 -14.492 1.00 95.50 163 TYR A N 1
ATOM 1310 C CA . TYR A 1 163 ? 21.601 -4.494 -14.058 1.00 95.50 163 TYR A CA 1
ATOM 1311 C C . TYR A 1 163 ? 20.883 -3.722 -15.176 1.00 95.50 163 TYR A C 1
ATOM 1313 O O . TYR A 1 163 ? 19.768 -4.083 -15.536 1.00 95.50 163 TYR A O 1
ATOM 1321 N N . MET A 1 164 ? 21.540 -2.730 -15.789 1.00 97.00 164 MET A N 1
ATOM 1322 C CA . MET A 1 164 ? 20.935 -1.931 -16.861 1.00 97.00 164 MET A CA 1
ATOM 1323 C C . MET A 1 164 ? 20.568 -2.773 -18.086 1.00 97.00 164 MET A C 1
ATOM 1325 O O . MET A 1 164 ? 19.484 -2.595 -18.638 1.00 97.00 164 MET A O 1
ATOM 1329 N N . ARG A 1 165 ? 21.419 -3.734 -18.483 1.00 97.38 165 ARG A N 1
ATOM 1330 C CA . ARG A 1 165 ? 21.078 -4.672 -19.567 1.00 97.38 165 ARG A CA 1
ATOM 1331 C C . ARG A 1 165 ? 19.884 -5.546 -19.202 1.00 97.38 165 ARG A C 1
ATOM 1333 O O . ARG A 1 165 ? 19.029 -5.755 -20.054 1.00 97.38 165 ARG A O 1
ATOM 1340 N N . GLN A 1 166 ? 19.795 -6.029 -17.962 1.00 97.25 166 GLN A N 1
ATOM 1341 C CA . GLN A 1 166 ? 18.630 -6.800 -17.535 1.00 97.25 166 GLN A CA 1
ATOM 1342 C C . GLN A 1 166 ? 17.352 -5.953 -17.566 1.00 97.25 166 GLN A C 1
ATOM 1344 O O . GLN A 1 166 ? 16.347 -6.418 -18.096 1.00 97.25 166 GLN A O 1
ATOM 1349 N N . SER A 1 167 ? 17.393 -4.710 -17.077 1.00 96.25 167 SER A N 1
ATOM 1350 C CA . SER A 1 167 ? 16.247 -3.794 -17.143 1.00 96.25 167 SER A CA 1
ATOM 1351 C C . SER A 1 167 ? 15.807 -3.522 -18.584 1.00 96.25 167 SER A C 1
ATOM 1353 O O . SER A 1 167 ? 14.612 -3.503 -18.866 1.00 96.25 167 SER A O 1
ATOM 1355 N N . ALA A 1 168 ? 16.759 -3.359 -19.510 1.00 96.75 168 ALA A N 1
ATOM 1356 C CA . ALA A 1 168 ? 16.475 -3.201 -20.935 1.00 96.75 168 ALA A CA 1
ATOM 1357 C C . ALA A 1 168 ? 15.838 -4.462 -21.550 1.00 96.75 168 ALA A C 1
ATOM 1359 O O . ALA A 1 168 ? 14.883 -4.360 -22.319 1.00 96.75 168 ALA A O 1
ATOM 1360 N N . ILE A 1 169 ? 16.326 -5.656 -21.189 1.00 96.62 169 ILE A N 1
ATOM 1361 C CA . ILE A 1 169 ? 15.731 -6.934 -21.612 1.00 96.62 169 ILE A CA 1
ATOM 1362 C C . ILE A 1 169 ? 14.289 -7.047 -21.109 1.00 96.62 169 ILE A C 1
ATOM 1364 O O . ILE A 1 169 ? 13.412 -7.421 -21.883 1.00 96.62 169 ILE A O 1
ATOM 1368 N N . ASP A 1 170 ? 14.037 -6.716 -19.841 1.00 96.62 170 ASP A N 1
ATOM 1369 C CA . ASP A 1 170 ? 12.695 -6.787 -19.265 1.00 96.62 170 ASP A CA 1
ATOM 1370 C C . ASP A 1 170 ? 11.724 -5.836 -19.973 1.00 96.62 170 ASP A C 1
ATOM 1372 O O . ASP A 1 170 ? 10.665 -6.265 -20.424 1.00 96.62 170 ASP A O 1
ATOM 1376 N N . TRP A 1 171 ? 12.118 -4.575 -20.169 1.00 95.12 171 TRP A N 1
ATOM 1377 C CA . TRP A 1 171 ? 11.292 -3.586 -20.863 1.00 95.12 171 TRP A CA 1
ATOM 1378 C C . TRP A 1 171 ? 10.970 -4.018 -22.305 1.00 95.12 171 TRP A C 1
ATOM 1380 O O . TRP A 1 171 ? 9.836 -3.881 -22.755 1.00 95.12 171 TRP A O 1
ATOM 1390 N N . ARG A 1 172 ? 11.908 -4.644 -23.026 1.00 95.12 172 ARG A N 1
ATOM 1391 C CA . ARG A 1 172 ? 11.638 -5.152 -24.386 1.00 95.12 172 ARG A CA 1
ATOM 1392 C C . ARG A 1 172 ? 10.625 -6.288 -24.452 1.00 95.12 172 ARG A C 1
ATOM 1394 O O . ARG A 1 172 ? 10.106 -6.555 -25.534 1.00 95.12 172 ARG A O 1
ATOM 1401 N N . LEU A 1 173 ? 10.421 -7.001 -23.350 1.00 94.38 173 LEU A N 1
ATOM 1402 C CA . LEU A 1 173 ? 9.623 -8.220 -23.324 1.00 94.38 173 LEU A CA 1
ATOM 1403 C C . LEU A 1 173 ? 8.303 -8.045 -22.574 1.00 94.38 173 LEU A C 1
ATOM 1405 O O . LEU A 1 173 ? 7.364 -8.783 -22.866 1.00 94.38 173 LEU A O 1
ATOM 1409 N N . TYR A 1 174 ? 8.213 -7.104 -21.630 1.00 95.19 174 TYR A N 1
ATOM 1410 C CA . TYR A 1 174 ? 7.117 -7.042 -20.667 1.00 95.19 174 TYR A CA 1
ATOM 1411 C C . TYR A 1 174 ? 6.412 -5.675 -20.600 1.00 95.19 174 TYR A C 1
ATOM 1413 O O . TYR A 1 174 ? 7.050 -4.631 -20.741 1.00 95.19 174 TYR A O 1
ATOM 1421 N N . PRO A 1 175 ? 5.091 -5.665 -20.323 1.00 90.88 175 PRO A N 1
ATOM 1422 C CA . PRO A 1 175 ? 4.242 -6.827 -20.040 1.00 90.88 175 PRO A CA 1
ATOM 1423 C C . PRO A 1 175 ? 3.878 -7.600 -21.322 1.00 90.88 175 PRO A C 1
ATOM 1425 O O . PRO A 1 175 ? 3.476 -7.013 -22.324 1.00 90.88 175 PRO A O 1
ATOM 1428 N N . SER A 1 176 ? 4.006 -8.931 -21.275 1.00 93.00 176 SER A N 1
ATOM 1429 C CA . SER A 1 176 ? 3.662 -9.851 -22.373 1.00 93.00 176 SER A CA 1
ATOM 1430 C C . SER A 1 176 ? 2.344 -10.563 -22.062 1.00 93.00 176 SER A C 1
ATOM 1432 O O . SER A 1 176 ? 2.271 -11.790 -22.010 1.00 93.00 176 SER A O 1
ATOM 1434 N N . LEU A 1 177 ? 1.319 -9.778 -21.730 1.00 94.44 177 LEU A N 1
ATOM 1435 C CA . LEU A 1 177 ? -0.018 -10.274 -21.411 1.00 94.44 177 LEU A CA 1
ATOM 1436 C C . LEU A 1 177 ? -0.932 -10.068 -22.619 1.00 94.44 177 LEU A C 1
ATOM 1438 O O . LEU A 1 177 ? -0.911 -9.009 -23.246 1.00 94.44 177 LEU A O 1
ATOM 1442 N N . THR A 1 178 ? -1.732 -11.078 -22.956 1.00 94.94 178 THR A N 1
ATOM 1443 C CA . THR A 1 178 ? -2.753 -10.950 -24.003 1.00 94.94 178 THR A CA 1
ATOM 1444 C C . THR A 1 178 ? -3.910 -10.071 -23.525 1.00 94.94 178 THR A C 1
ATOM 1446 O O . THR A 1 178 ? -4.138 -9.933 -22.322 1.00 94.94 178 THR A O 1
ATOM 1449 N N . GLU A 1 179 ? -4.695 -9.514 -24.451 1.00 95.31 179 GLU A N 1
ATOM 1450 C CA . GLU A 1 179 ? -5.916 -8.779 -24.085 1.00 95.31 179 GLU A CA 1
ATOM 1451 C C . GLU A 1 179 ? -6.873 -9.648 -23.255 1.00 95.31 179 GLU A C 1
ATOM 1453 O O . GLU A 1 179 ? -7.431 -9.169 -22.277 1.00 95.31 179 GLU A O 1
ATOM 1458 N N . GLU A 1 180 ? -6.991 -10.943 -23.569 1.00 96.06 180 GLU A N 1
ATOM 1459 C CA . GLU A 1 180 ? -7.788 -11.899 -22.786 1.00 96.06 180 GLU A CA 1
ATOM 1460 C C . GLU A 1 180 ? -7.282 -12.024 -21.340 1.00 96.06 180 GLU A C 1
ATOM 1462 O O . 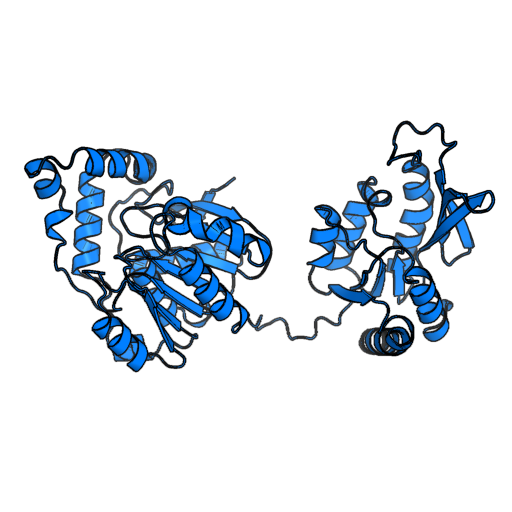GLU A 1 180 ? -8.073 -12.015 -20.395 1.00 96.06 180 GLU A O 1
ATOM 1467 N N . GLN A 1 181 ? -5.961 -12.095 -21.150 1.00 96.75 181 GLN A N 1
ATOM 1468 C CA . GLN A 1 181 ? -5.358 -12.124 -19.819 1.00 96.75 181 GLN A CA 1
ATOM 1469 C C . GLN A 1 181 ? -5.601 -10.812 -19.069 1.00 96.75 181 GLN A C 1
ATOM 1471 O O . GLN A 1 181 ? -5.988 -10.848 -17.904 1.00 96.75 181 GLN A O 1
ATOM 1476 N N . ILE A 1 182 ? -5.445 -9.661 -19.723 1.00 96.50 182 ILE A N 1
ATOM 1477 C CA . ILE A 1 182 ? -5.723 -8.349 -19.122 1.00 96.50 182 ILE A CA 1
ATOM 1478 C C . ILE A 1 182 ? -7.205 -8.235 -18.734 1.00 96.50 182 ILE A C 1
ATOM 1480 O O . ILE A 1 182 ? -7.518 -7.842 -17.612 1.00 96.50 182 ILE A O 1
ATOM 1484 N N . SER A 1 183 ? -8.125 -8.659 -19.602 1.00 96.88 183 SER A N 1
ATOM 1485 C CA . SER A 1 183 ? -9.566 -8.681 -19.320 1.00 96.88 183 SER A CA 1
ATOM 1486 C C . SER A 1 183 ? -9.971 -9.647 -18.206 1.00 96.88 183 SER A C 1
ATOM 1488 O O . SER A 1 183 ? -11.075 -9.537 -17.672 1.00 96.88 183 SER A O 1
ATOM 1490 N N . SER A 1 184 ? -9.093 -10.576 -17.815 1.00 96.88 184 SER A N 1
ATOM 1491 C CA . SER A 1 184 ? -9.332 -11.480 -16.688 1.00 96.88 184 SER A CA 1
ATOM 1492 C C . SER A 1 184 ? -9.098 -10.840 -15.311 1.00 96.88 184 SER A C 1
ATOM 1494 O O . SER A 1 184 ? -9.463 -11.452 -14.302 1.00 96.88 184 SER A O 1
ATOM 1496 N N . ILE A 1 185 ? -8.532 -9.623 -15.249 1.00 97.62 185 ILE A N 1
ATOM 1497 C CA . ILE A 1 185 ? -8.332 -8.873 -14.000 1.00 97.62 185 ILE A CA 1
ATOM 1498 C C . ILE A 1 185 ? -9.685 -8.657 -13.310 1.00 97.62 185 ILE A C 1
ATOM 1500 O O . ILE A 1 185 ? -10.616 -8.090 -13.882 1.00 97.62 185 ILE A O 1
ATOM 1504 N N . ARG A 1 186 ? -9.790 -9.136 -12.063 1.00 94.50 186 ARG A N 1
ATOM 1505 C CA . ARG A 1 186 ? -11.050 -9.163 -11.293 1.00 94.50 186 ARG A CA 1
ATOM 1506 C C . ARG A 1 186 ? -11.185 -8.039 -10.275 1.00 94.50 186 ARG A C 1
ATOM 1508 O O . ARG A 1 186 ? -12.289 -7.788 -9.802 1.00 94.50 186 ARG A O 1
ATOM 1515 N N . CYS A 1 187 ? -10.071 -7.442 -9.867 1.00 96.94 187 CYS A N 1
ATOM 1516 C CA . CYS A 1 187 ? -10.075 -6.367 -8.889 1.00 96.94 187 CYS A CA 1
ATOM 1517 C C . CYS A 1 187 ? -10.396 -5.023 -9.567 1.00 96.94 187 CYS A C 1
ATOM 1519 O O . CYS A 1 187 ? -10.044 -4.833 -10.733 1.00 96.94 187 CYS A O 1
ATOM 1521 N N . PRO A 1 188 ? -11.011 -4.070 -8.845 1.00 98.38 188 PRO A N 1
ATOM 1522 C CA . PRO A 1 188 ? -11.138 -2.700 -9.322 1.00 98.38 188 PRO A CA 1
ATOM 1523 C C . PRO A 1 188 ? -9.767 -2.124 -9.682 1.00 98.38 188 PRO A C 1
ATOM 1525 O O . PRO A 1 188 ? -8.787 -2.332 -8.949 1.00 98.38 188 PRO A O 1
ATOM 1528 N N . ALA A 1 189 ? -9.707 -1.350 -10.769 1.00 98.44 189 ALA A N 1
ATOM 1529 C CA . ALA A 1 189 ? -8.455 -0.778 -11.259 1.00 98.44 189 ALA A CA 1
ATOM 1530 C C . ALA A 1 189 ? -8.513 0.743 -11.490 1.00 98.44 189 ALA A C 1
ATOM 1532 O O . ALA A 1 189 ? -9.510 1.283 -11.968 1.00 98.44 189 ALA A O 1
ATOM 1533 N N . LEU A 1 190 ? -7.420 1.436 -11.171 1.00 98.44 190 LEU A N 1
ATOM 1534 C CA . LEU A 1 190 ? -7.211 2.853 -11.463 1.00 98.44 190 LEU A CA 1
ATOM 1535 C C . LEU A 1 190 ? -5.935 3.013 -12.291 1.00 98.44 190 LEU A C 1
ATOM 1537 O O . LEU A 1 190 ? -4.840 2.727 -11.815 1.00 98.44 190 LEU A O 1
ATOM 1541 N N . PHE A 1 191 ? -6.064 3.505 -13.517 1.00 98.00 191 PHE A N 1
ATOM 1542 C CA . PHE A 1 191 ? -4.932 3.699 -14.420 1.00 98.00 191 PHE A CA 1
ATOM 1543 C C . PHE A 1 191 ? -4.588 5.183 -14.546 1.00 98.00 191 PHE A C 1
ATOM 1545 O O . PHE A 1 191 ? -5.414 5.985 -14.975 1.00 98.00 191 PHE A O 1
ATOM 1552 N N . ILE A 1 192 ? -3.377 5.567 -14.155 1.00 97.75 192 ILE A N 1
ATOM 1553 C CA . ILE A 1 192 ? -2.934 6.961 -14.093 1.00 97.75 192 ILE A CA 1
ATOM 1554 C C . ILE A 1 192 ? -1.813 7.191 -15.102 1.00 97.75 192 ILE A C 1
ATOM 1556 O O . ILE A 1 192 ? -0.809 6.477 -15.119 1.00 97.75 192 ILE A O 1
ATOM 1560 N N . THR A 1 193 ? -1.945 8.246 -15.899 1.00 97.06 193 THR A N 1
ATOM 1561 C CA . THR A 1 193 ? -0.879 8.726 -16.782 1.00 97.06 193 THR A CA 1
ATOM 1562 C C . THR A 1 193 ? -0.773 10.244 -16.763 1.00 97.06 193 THR A C 1
ATOM 1564 O O . THR A 1 193 ? -1.714 10.931 -16.371 1.00 97.06 193 THR A O 1
ATOM 1567 N N . GLY A 1 194 ? 0.383 10.775 -17.148 1.00 96.56 194 GLY A N 1
ATOM 1568 C CA . GLY A 1 194 ? 0.557 12.197 -17.413 1.00 96.56 194 GLY A CA 1
ATOM 1569 C C . GLY A 1 194 ? 0.166 12.557 -18.844 1.00 96.56 194 GLY A C 1
ATOM 1570 O O . GLY A 1 194 ? 0.377 11.778 -19.769 1.00 96.56 194 GLY A O 1
ATOM 1571 N N . GLU A 1 195 ? -0.365 13.762 -19.040 1.00 95.38 195 GLU A N 1
ATOM 1572 C CA . GLU A 1 195 ? -0.692 14.307 -20.369 1.00 95.38 195 GLU A CA 1
ATOM 1573 C C . GLU A 1 195 ? 0.503 14.286 -21.344 1.00 95.38 195 GLU A C 1
ATOM 1575 O O . GLU A 1 195 ? 0.329 14.168 -22.556 1.00 95.38 195 GLU A O 1
ATOM 1580 N N . HIS A 1 196 ? 1.726 14.385 -20.821 1.00 95.00 196 HIS A N 1
ATOM 1581 C CA . HIS A 1 196 ? 2.970 14.407 -21.589 1.00 95.00 196 HIS A CA 1
ATOM 1582 C C . HIS A 1 196 ? 3.832 13.158 -21.359 1.00 95.00 196 HIS A C 1
ATOM 1584 O O . HIS A 1 196 ? 5.048 13.211 -21.552 1.00 95.00 196 HIS A O 1
ATOM 1590 N N . ASP A 1 197 ? 3.243 12.044 -20.915 1.00 93.75 197 ASP A N 1
ATOM 1591 C CA . ASP A 1 197 ? 3.962 10.776 -20.785 1.00 93.75 197 ASP A CA 1
ATOM 1592 C C . ASP A 1 197 ? 4.327 10.220 -22.182 1.00 93.75 197 ASP A C 1
ATOM 1594 O O . ASP A 1 197 ? 3.427 9.882 -22.959 1.00 93.75 197 ASP A O 1
ATOM 1598 N N . PRO A 1 198 ? 5.627 10.098 -22.525 1.00 87.94 198 PRO A N 1
ATOM 1599 C CA . PRO A 1 198 ? 6.048 9.608 -23.837 1.00 87.94 198 PRO A CA 1
ATOM 1600 C C . PRO A 1 198 ? 5.881 8.088 -23.999 1.00 87.94 198 PRO A C 1
ATOM 1602 O O . PRO A 1 198 ? 5.966 7.588 -25.117 1.00 87.94 198 PRO A O 1
ATOM 1605 N N . PHE A 1 199 ? 5.645 7.351 -22.908 1.00 85.88 199 PHE A N 1
ATOM 1606 C CA . PHE A 1 199 ? 5.572 5.888 -22.888 1.00 85.88 199 PHE A CA 1
ATOM 1607 C C . PHE A 1 199 ? 4.138 5.377 -22.695 1.00 85.88 199 PHE A C 1
ATOM 1609 O O . PHE A 1 199 ? 3.743 4.365 -23.278 1.00 85.88 199 PHE A O 1
ATOM 1616 N N . ALA A 1 200 ? 3.335 6.072 -21.890 1.00 84.44 200 ALA A N 1
ATOM 1617 C CA . ALA A 1 200 ? 1.989 5.643 -21.512 1.00 84.44 200 ALA A CA 1
ATOM 1618 C C . ALA A 1 200 ? 0.917 6.687 -21.853 1.00 84.44 200 ALA A C 1
ATOM 1620 O O . ALA A 1 200 ? 0.132 7.075 -20.996 1.00 84.44 200 ALA A O 1
ATOM 1621 N N . GLY A 1 201 ? 0.868 7.144 -23.105 1.00 86.81 201 GLY A N 1
ATOM 1622 C CA . GLY A 1 201 ? -0.098 8.161 -23.536 1.00 86.81 201 GLY A CA 1
ATOM 1623 C C . GLY A 1 201 ? -1.571 7.800 -23.270 1.00 86.81 201 GLY A C 1
ATOM 1624 O O . GLY A 1 201 ? -1.937 6.630 -23.134 1.00 86.81 201 GLY A O 1
ATOM 1625 N N . GLU A 1 202 ? -2.427 8.825 -23.240 1.00 92.56 202 GLU A N 1
ATOM 1626 C CA . GLU A 1 202 ? -3.859 8.729 -22.909 1.00 92.56 202 GLU A CA 1
ATOM 1627 C C . GLU A 1 202 ? -4.597 7.613 -23.666 1.00 92.56 202 GLU A C 1
ATOM 1629 O O . GLU A 1 202 ? -5.352 6.852 -23.062 1.00 92.56 202 GLU A O 1
ATOM 1634 N N . GLU A 1 203 ? -4.346 7.462 -24.968 1.00 91.88 203 GLU A N 1
ATOM 1635 C CA . GLU A 1 203 ? -5.007 6.443 -25.794 1.00 91.88 203 GLU A CA 1
ATOM 1636 C C . GLU A 1 203 ? -4.712 5.011 -25.322 1.00 91.88 203 GLU A C 1
ATOM 1638 O O . GLU A 1 203 ? -5.610 4.169 -25.316 1.00 91.88 203 GLU A O 1
ATOM 1643 N N . ARG A 1 204 ? -3.494 4.738 -24.835 1.00 90.06 204 ARG A N 1
ATOM 1644 C CA . ARG A 1 204 ? -3.145 3.418 -24.280 1.00 90.06 204 ARG A CA 1
ATOM 1645 C C . ARG A 1 204 ? -3.890 3.142 -22.987 1.00 90.06 204 ARG A C 1
ATOM 1647 O O . ARG A 1 204 ? -4.390 2.041 -22.781 1.00 90.06 204 ARG A O 1
ATOM 1654 N N . VAL A 1 205 ? -3.992 4.148 -22.125 1.00 92.38 205 VAL A N 1
ATOM 1655 C CA . VAL A 1 205 ? -4.706 4.014 -20.854 1.00 92.38 205 VAL A CA 1
ATOM 1656 C C . VAL A 1 205 ? -6.214 3.858 -21.076 1.00 92.38 205 VAL A C 1
ATOM 1658 O O . VAL A 1 205 ? -6.849 3.056 -20.390 1.00 92.38 205 VAL A O 1
ATOM 1661 N N . LYS A 1 206 ? -6.792 4.546 -22.069 1.00 93.56 206 LYS A N 1
ATOM 1662 C CA . LYS A 1 206 ? -8.186 4.331 -22.490 1.00 93.56 206 LYS A CA 1
ATOM 1663 C C . LYS A 1 206 ? -8.409 2.921 -23.024 1.00 93.56 206 LYS A C 1
ATOM 1665 O O . LYS A 1 206 ? -9.377 2.278 -22.621 1.00 93.56 206 LYS A O 1
ATOM 1670 N N . GLN A 1 207 ? -7.518 2.428 -23.889 1.00 93.12 207 GLN A N 1
ATOM 1671 C CA . GLN A 1 207 ? -7.581 1.053 -24.389 1.00 93.12 207 GLN A CA 1
ATOM 1672 C C . GLN A 1 207 ? -7.544 0.061 -23.223 1.00 93.12 207 GLN A C 1
ATOM 1674 O O . GLN A 1 207 ? -8.425 -0.788 -23.113 1.00 93.12 207 GLN A O 1
ATOM 1679 N N . LEU A 1 208 ? -6.594 0.217 -22.303 1.00 93.12 208 LEU A N 1
ATOM 1680 C CA . LEU A 1 208 ? -6.486 -0.622 -21.115 1.00 93.12 208 LEU A CA 1
ATOM 1681 C C . LEU A 1 208 ? -7.760 -0.574 -20.250 1.00 93.12 208 LEU A C 1
ATOM 1683 O O . LEU A 1 208 ? -8.267 -1.615 -19.832 1.00 93.12 208 LEU A O 1
ATOM 1687 N N . SER A 1 209 ? -8.319 0.618 -20.024 1.00 95.06 209 SER A N 1
ATOM 1688 C CA . SER A 1 209 ? -9.568 0.789 -19.271 1.00 95.06 209 SER A CA 1
ATOM 1689 C C . SER A 1 209 ? -10.773 0.149 -19.968 1.00 95.06 209 SER A C 1
ATOM 1691 O O . SER A 1 209 ? -11.684 -0.326 -19.297 1.00 95.06 209 SER A O 1
ATOM 1693 N N . SER A 1 210 ? -10.774 0.061 -21.300 1.00 95.69 210 SER A N 1
ATOM 1694 C CA . SER A 1 210 ? -11.833 -0.640 -22.039 1.00 95.69 210 SER A CA 1
ATOM 1695 C C . SER A 1 210 ? -11.786 -2.166 -21.887 1.00 95.69 210 SER A C 1
ATOM 1697 O O . SER A 1 210 ? -12.807 -2.823 -22.075 1.00 95.69 210 SER A O 1
ATOM 1699 N N . LEU A 1 211 ? -10.624 -2.726 -21.528 1.00 96.25 211 LEU A N 1
ATOM 1700 C CA . LEU A 1 211 ? -10.426 -4.170 -21.367 1.00 96.25 211 LEU A CA 1
ATOM 1701 C C . LEU A 1 211 ? -10.727 -4.666 -19.951 1.00 96.25 211 LEU A C 1
ATOM 1703 O O . LEU A 1 211 ? -11.142 -5.814 -19.795 1.00 96.25 211 LEU A O 1
ATOM 1707 N N . VAL A 1 212 ? -10.495 -3.838 -18.929 1.00 96.38 212 VAL A N 1
ATOM 1708 C CA . VAL A 1 212 ? -10.610 -4.230 -17.516 1.00 96.38 212 VAL A CA 1
ATOM 1709 C C . VAL A 1 212 ? -11.948 -3.783 -16.933 1.00 96.38 212 VAL A C 1
ATOM 1711 O O . VAL A 1 212 ? -12.258 -2.589 -16.873 1.00 96.38 212 VAL A O 1
ATOM 1714 N N . ASN A 1 213 ? -12.724 -4.751 -16.442 1.00 92.25 213 ASN A N 1
ATOM 1715 C CA . ASN A 1 213 ? -13.985 -4.491 -15.752 1.00 92.25 213 ASN A CA 1
ATOM 1716 C C . ASN A 1 213 ? -13.755 -3.688 -14.463 1.00 92.25 213 ASN A C 1
ATOM 171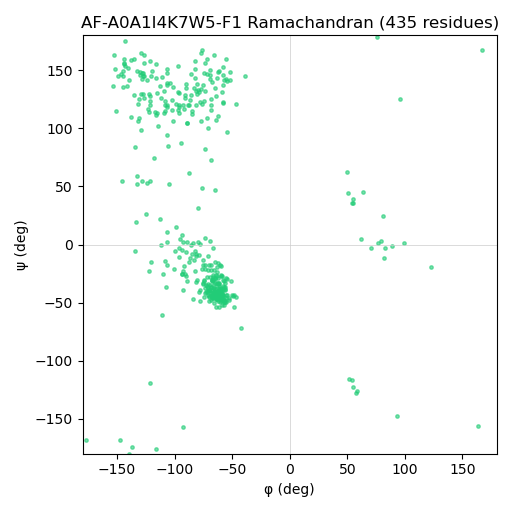8 O O . ASN A 1 213 ? -12.780 -3.908 -13.755 1.00 92.25 213 ASN A O 1
ATOM 1722 N N . GLN A 1 214 ? -14.679 -2.776 -14.135 1.00 93.81 214 GLN A N 1
ATOM 1723 C CA . GLN A 1 214 ? -14.574 -1.899 -12.955 1.00 93.81 214 GLN A CA 1
ATOM 1724 C C . GLN A 1 214 ? -13.269 -1.082 -12.907 1.00 93.81 214 GLN A C 1
ATOM 1726 O O . GLN A 1 214 ? -12.716 -0.824 -11.834 1.00 93.81 214 GLN A O 1
ATOM 1731 N N . SER A 1 215 ? -12.782 -0.661 -14.074 1.00 96.62 215 SER A N 1
ATOM 1732 C CA . SER A 1 215 ? -11.646 0.244 -14.172 1.00 96.62 215 SER A CA 1
ATOM 1733 C C . SER A 1 215 ? -12.080 1.699 -14.344 1.00 96.62 215 SER A C 1
ATOM 1735 O O . SER A 1 215 ? -13.160 2.004 -14.857 1.00 96.62 215 SER A O 1
ATOM 1737 N N . ARG A 1 216 ? -11.213 2.612 -13.912 1.00 95.88 216 ARG A N 1
ATOM 1738 C CA . ARG A 1 216 ? -11.261 4.035 -14.256 1.00 95.88 216 ARG A CA 1
ATOM 1739 C C . ARG A 1 216 ? -9.859 4.516 -14.606 1.00 95.88 216 ARG A C 1
ATOM 1741 O O . ARG A 1 216 ? -8.874 3.905 -14.193 1.00 95.88 216 ARG A O 1
ATOM 1748 N N . TYR A 1 217 ? -9.761 5.626 -15.324 1.00 96.94 217 TYR A N 1
ATOM 1749 C CA . TYR A 1 217 ? -8.475 6.235 -15.638 1.00 96.94 217 TYR A CA 1
ATOM 1750 C C . TYR A 1 217 ? -8.407 7.710 -15.250 1.00 96.94 217 TYR A C 1
ATOM 1752 O O . TYR A 1 217 ? -9.427 8.389 -15.148 1.00 96.94 217 TYR A O 1
ATOM 1760 N N . LEU A 1 218 ? -7.183 8.194 -15.042 1.00 96.50 218 LEU A N 1
ATOM 1761 C CA . LEU A 1 218 ? -6.858 9.584 -14.755 1.00 96.50 218 LEU A CA 1
ATOM 1762 C C . LEU A 1 218 ? -5.709 10.034 -15.659 1.00 96.50 218 LEU A C 1
ATOM 1764 O O . LEU A 1 218 ? -4.607 9.491 -15.589 1.00 96.50 218 LEU A O 1
ATOM 1768 N N . VAL A 1 219 ? -5.961 11.067 -16.461 1.00 97.19 219 VAL A N 1
ATOM 1769 C CA . VAL A 1 219 ? -4.912 11.815 -17.161 1.00 97.19 219 VAL A CA 1
ATOM 1770 C C . VAL A 1 219 ? -4.585 13.043 -16.324 1.00 97.19 219 VAL A C 1
ATOM 1772 O O . VAL A 1 219 ? -5.456 13.870 -16.064 1.00 97.19 219 VAL A O 1
ATOM 1775 N N . VAL A 1 220 ? -3.343 13.143 -15.863 1.00 96.62 220 VAL A N 1
ATOM 1776 C CA . VAL A 1 220 ? -2.865 14.241 -15.024 1.00 96.62 220 VAL A CA 1
ATOM 1777 C C . VAL A 1 220 ? -2.439 15.406 -15.923 1.00 96.62 220 VAL A C 1
ATOM 1779 O O . VAL A 1 220 ? -1.460 15.249 -16.662 1.00 96.62 220 VAL A O 1
ATOM 1782 N N . PRO A 1 221 ? -3.122 16.569 -15.860 1.00 93.19 221 PRO A N 1
ATOM 1783 C CA . PRO A 1 221 ? -2.802 17.719 -16.705 1.00 93.19 221 PRO A CA 1
ATOM 1784 C C . PRO A 1 221 ? -1.359 18.186 -16.506 1.00 93.19 221 PRO A C 1
ATOM 1786 O O . PRO A 1 221 ? -0.902 18.329 -15.370 1.00 93.19 221 PRO A O 1
ATOM 1789 N N . GLY A 1 222 ? -0.631 18.389 -17.603 1.00 92.75 222 GLY A N 1
ATOM 1790 C CA . GLY A 1 222 ? 0.791 18.748 -17.603 1.00 92.75 222 GLY A CA 1
ATOM 1791 C C . GLY A 1 222 ? 1.737 17.713 -16.972 1.00 92.75 222 GLY A C 1
ATOM 1792 O O . GLY A 1 222 ? 2.928 17.990 -16.826 1.00 92.75 222 GLY A O 1
ATOM 1793 N N . GLY A 1 223 ? 1.235 16.541 -16.567 1.00 94.06 223 GLY A N 1
ATOM 1794 C CA . GLY A 1 223 ? 2.028 15.486 -15.938 1.00 94.06 223 GLY A CA 1
ATOM 1795 C C . GLY A 1 223 ? 2.963 14.797 -16.930 1.00 94.06 223 GLY A C 1
ATOM 1796 O O . GLY A 1 223 ? 2.619 14.625 -18.098 1.00 94.06 223 GLY A O 1
ATOM 1797 N N . SER A 1 224 ? 4.134 14.370 -16.459 1.00 94.81 224 SER A N 1
ATOM 1798 C CA . SER A 1 224 ? 5.073 13.558 -17.238 1.00 94.81 224 SER A CA 1
ATOM 1799 C C . SER A 1 224 ? 4.843 12.060 -16.986 1.00 94.81 224 SER A C 1
ATOM 1801 O O . SER A 1 224 ? 3.778 11.657 -16.526 1.00 94.81 224 SER A O 1
ATOM 1803 N N . HIS A 1 225 ? 5.858 11.223 -17.214 1.00 94.25 225 HIS A N 1
ATOM 1804 C CA . HIS A 1 225 ? 5.846 9.810 -16.832 1.00 94.25 225 HIS A CA 1
ATOM 1805 C C . HIS A 1 225 ? 5.690 9.557 -15.319 1.00 94.25 225 HIS A C 1
ATOM 1807 O O . HIS A 1 225 ? 5.348 8.458 -14.887 1.00 94.25 225 HIS A O 1
ATOM 1813 N N . ARG A 1 226 ? 5.942 10.566 -14.477 1.00 94.44 226 ARG A N 1
ATOM 1814 C CA . ARG A 1 226 ? 5.980 10.429 -13.009 1.00 94.44 226 ARG A CA 1
ATOM 1815 C C . ARG A 1 226 ? 5.098 11.464 -12.292 1.00 94.44 226 ARG A C 1
ATOM 1817 O O . ARG A 1 226 ? 5.556 12.126 -11.357 1.00 94.44 226 ARG A O 1
ATOM 1824 N N . PRO A 1 227 ? 3.799 11.549 -12.638 1.00 95.44 227 PRO A N 1
ATOM 1825 C CA . PRO A 1 227 ? 2.915 12.624 -12.177 1.00 95.44 227 PRO A CA 1
ATOM 1826 C C . PRO A 1 227 ? 2.707 12.648 -10.656 1.00 95.44 227 PRO A C 1
ATOM 1828 O O . PRO A 1 227 ? 2.321 13.667 -10.089 1.00 95.44 227 PRO A O 1
ATOM 1831 N N . HIS A 1 228 ? 2.982 11.528 -9.988 1.00 95.19 228 HIS A N 1
ATOM 1832 C CA . HIS A 1 228 ? 2.854 11.325 -8.548 1.00 95.19 228 HIS A CA 1
ATOM 1833 C C . HIS A 1 228 ? 4.039 11.861 -7.728 1.00 95.19 228 HIS A C 1
ATOM 1835 O O . HIS A 1 228 ? 3.969 11.874 -6.499 1.00 95.19 228 HIS A O 1
ATOM 1841 N N . MET A 1 229 ? 5.140 12.269 -8.368 1.00 93.06 229 MET A N 1
ATOM 1842 C CA . MET A 1 229 ? 6.336 12.733 -7.663 1.00 93.06 229 MET A CA 1
ATOM 1843 C C . MET A 1 229 ? 6.231 14.199 -7.225 1.00 93.06 229 MET A C 1
ATOM 1845 O O . MET A 1 229 ? 5.521 15.003 -7.820 1.00 93.06 229 MET A O 1
ATOM 1849 N N . LEU A 1 230 ? 7.023 14.573 -6.213 1.00 84.00 230 LEU A N 1
ATOM 1850 C CA . LEU A 1 230 ? 6.976 15.869 -5.518 1.00 84.00 230 LEU A CA 1
ATOM 1851 C C . LEU A 1 230 ? 7.004 17.114 -6.422 1.00 84.00 230 LEU A C 1
ATOM 1853 O O . LEU A 1 230 ? 6.456 18.144 -6.049 1.00 84.00 230 LEU A O 1
ATOM 1857 N N . ARG A 1 231 ? 7.674 17.041 -7.578 1.00 84.56 231 ARG A N 1
ATOM 1858 C CA . ARG A 1 231 ? 7.829 18.169 -8.515 1.00 84.56 231 ARG A CA 1
ATOM 1859 C C . ARG A 1 231 ? 6.763 18.210 -9.616 1.00 84.56 231 ARG A C 1
ATOM 1861 O O . ARG A 1 231 ? 6.911 18.993 -10.546 1.00 84.56 231 ARG A O 1
ATOM 1868 N N . GLU A 1 232 ? 5.742 17.364 -9.526 1.00 91.88 232 GLU A N 1
ATOM 1869 C CA . GLU A 1 232 ? 4.650 17.280 -10.498 1.00 91.88 232 GLU A CA 1
ATOM 1870 C C . GLU A 1 232 ? 3.305 17.537 -9.811 1.00 91.88 232 GLU A C 1
ATOM 1872 O O . GLU A 1 232 ? 3.121 18.610 -9.239 1.00 91.88 232 GLU A O 1
ATOM 1877 N N . SER A 1 233 ? 2.373 16.581 -9.827 1.00 92.56 233 SER A N 1
ATOM 1878 C CA . SER A 1 233 ? 1.017 16.755 -9.292 1.00 92.56 233 SER A CA 1
ATOM 1879 C C . SER A 1 233 ? 0.689 15.735 -8.190 1.00 92.56 233 SER A C 1
ATOM 1881 O O . SER A 1 233 ? -0.329 15.042 -8.273 1.00 92.56 233 SER A O 1
ATOM 1883 N N . PRO A 1 234 ? 1.512 15.632 -7.126 1.00 90.88 234 PRO A N 1
ATOM 1884 C CA . PRO A 1 234 ? 1.350 14.599 -6.107 1.00 90.88 234 PRO A CA 1
ATOM 1885 C C . PRO A 1 234 ? 0.023 14.717 -5.352 1.00 90.88 234 PRO A C 1
ATOM 1887 O O . PRO A 1 234 ? -0.543 13.697 -4.999 1.00 90.88 234 PRO A O 1
ATOM 1890 N N . ILE A 1 235 ? -0.504 15.930 -5.141 1.00 88.00 235 ILE A N 1
ATOM 1891 C CA . ILE A 1 235 ? -1.767 16.142 -4.413 1.00 88.00 235 ILE A CA 1
ATOM 1892 C C . ILE A 1 235 ? -2.938 15.515 -5.179 1.00 88.00 235 ILE A C 1
ATOM 1894 O O . ILE A 1 235 ? -3.635 14.664 -4.639 1.00 88.00 235 ILE A O 1
ATOM 1898 N N . LEU A 1 236 ? -3.097 15.865 -6.462 1.00 90.88 236 LEU A N 1
ATOM 1899 C CA . LEU A 1 236 ? -4.156 15.314 -7.313 1.00 90.88 236 LEU A CA 1
ATOM 1900 C C . LEU A 1 236 ? -4.069 13.787 -7.399 1.00 90.88 236 LEU A C 1
ATOM 1902 O O . LEU A 1 236 ? -5.085 13.097 -7.308 1.00 90.88 236 LEU A O 1
ATOM 1906 N N . VAL A 1 237 ? -2.855 13.256 -7.570 1.00 94.44 237 VAL A N 1
ATOM 1907 C CA . VAL A 1 237 ? -2.650 11.809 -7.651 1.00 94.44 237 VAL A CA 1
ATOM 1908 C C . VAL A 1 237 ? -2.967 11.137 -6.313 1.00 94.44 237 VAL A C 1
ATOM 1910 O O . VAL A 1 237 ? -3.704 10.155 -6.300 1.00 94.44 237 VAL A O 1
ATOM 1913 N N . ASN A 1 238 ? -2.482 11.671 -5.190 1.00 92.75 238 ASN A N 1
ATOM 1914 C CA . ASN A 1 238 ? -2.744 11.118 -3.861 1.00 92.75 238 ASN A CA 1
ATOM 1915 C C . ASN A 1 238 ? -4.239 11.103 -3.547 1.00 92.75 238 ASN A C 1
ATOM 1917 O O . ASN A 1 238 ? -4.752 10.053 -3.171 1.00 92.75 238 ASN A O 1
ATOM 1921 N N . ASP A 1 239 ? -4.937 12.221 -3.748 1.00 89.06 239 ASP A N 1
ATOM 1922 C CA . ASP A 1 239 ? -6.374 12.329 -3.484 1.00 89.06 239 ASP A CA 1
ATOM 1923 C C . ASP A 1 239 ? -7.164 11.314 -4.320 1.00 89.06 239 ASP A C 1
ATOM 1925 O O . ASP A 1 239 ? -8.006 10.586 -3.791 1.00 89.06 239 ASP A O 1
ATOM 1929 N N . SER A 1 240 ? -6.816 11.178 -5.604 1.00 94.75 240 SER A N 1
ATOM 1930 C CA . SER A 1 240 ? -7.474 10.239 -6.523 1.00 94.75 240 SER A CA 1
ATOM 1931 C C . SER A 1 240 ? -7.277 8.776 -6.118 1.00 94.75 240 SER A C 1
ATOM 1933 O O . SER A 1 240 ? -8.210 7.970 -6.207 1.00 94.75 240 SER A O 1
ATOM 1935 N N . ILE A 1 241 ? -6.068 8.419 -5.673 1.00 97.56 241 ILE A N 1
ATOM 1936 C CA . ILE A 1 241 ? -5.754 7.062 -5.214 1.00 97.56 241 ILE A CA 1
ATOM 1937 C C . ILE A 1 241 ? -6.397 6.795 -3.847 1.00 97.56 241 ILE A C 1
ATOM 1939 O O . ILE A 1 241 ? -6.945 5.717 -3.638 1.00 97.56 241 ILE A O 1
ATOM 1943 N N . LEU A 1 242 ? -6.374 7.752 -2.918 1.00 91.81 242 LEU A N 1
ATOM 1944 C CA . LEU A 1 242 ? -6.980 7.597 -1.592 1.00 91.81 242 LEU A CA 1
ATOM 1945 C C . LEU A 1 242 ? -8.500 7.456 -1.671 1.00 91.81 242 LEU A C 1
ATOM 1947 O O . LEU A 1 242 ? -9.068 6.628 -0.961 1.00 91.81 242 LEU A O 1
ATOM 1951 N N . GLU A 1 243 ? -9.155 8.226 -2.540 1.00 91.12 243 GLU A N 1
ATOM 1952 C CA . GLU A 1 243 ? -10.581 8.071 -2.837 1.00 91.12 243 GLU A CA 1
ATOM 1953 C C . GLU A 1 243 ? -10.865 6.688 -3.438 1.00 91.12 243 GLU A C 1
ATOM 1955 O O . GLU A 1 243 ? -11.794 5.998 -3.014 1.00 91.12 243 GLU A O 1
ATOM 1960 N N . PHE A 1 244 ? -10.035 6.259 -4.395 1.00 96.31 244 PHE A N 1
ATOM 1961 C CA . PHE A 1 244 ? -10.178 4.969 -5.061 1.00 96.31 244 PHE A CA 1
ATOM 1962 C C . PHE A 1 244 ? -10.054 3.798 -4.087 1.00 96.31 244 PHE A C 1
ATOM 1964 O O . PHE A 1 244 ? -10.949 2.959 -4.011 1.00 96.31 244 PHE A O 1
ATOM 1971 N N . VAL A 1 245 ? -8.960 3.754 -3.329 1.00 93.81 245 VAL A N 1
ATOM 1972 C CA . VAL A 1 245 ? -8.695 2.696 -2.352 1.00 93.81 245 VAL A CA 1
ATOM 1973 C C . VAL A 1 245 ? -9.737 2.740 -1.234 1.00 93.81 245 VAL A C 1
ATOM 1975 O O . VAL A 1 245 ? -10.307 1.711 -0.894 1.00 93.81 245 VAL A O 1
ATOM 1978 N N . GLY A 1 246 ? -10.076 3.929 -0.724 1.00 86.56 246 GLY A N 1
ATOM 1979 C CA . GLY A 1 246 ? -11.078 4.088 0.333 1.00 86.56 246 GLY A CA 1
ATOM 1980 C C . GLY A 1 246 ? -12.494 3.655 -0.064 1.00 86.56 246 GLY A C 1
ATOM 1981 O O . GLY A 1 246 ? -13.283 3.297 0.806 1.00 86.56 246 GLY A O 1
ATOM 1982 N N . SER A 1 247 ? -12.812 3.653 -1.361 1.00 87.38 247 SER A N 1
ATOM 1983 C CA . SER A 1 247 ? -14.094 3.162 -1.888 1.00 87.38 247 SER A CA 1
ATOM 1984 C C . SER A 1 247 ? -14.116 1.647 -2.122 1.00 87.38 247 SER A C 1
ATOM 1986 O O . SER A 1 247 ? -15.169 1.097 -2.431 1.00 87.38 247 SER A O 1
ATOM 1988 N N . ASN A 1 248 ? -12.972 0.972 -1.988 1.00 91.12 248 ASN A N 1
ATOM 1989 C CA . ASN A 1 248 ? -12.806 -0.453 -2.260 1.00 91.12 248 ASN A CA 1
ATOM 1990 C C . ASN A 1 248 ? -12.051 -1.138 -1.108 1.00 91.12 248 ASN A C 1
ATOM 1992 O O . ASN A 1 248 ? -10.979 -1.678 -1.357 1.00 91.12 248 ASN A O 1
ATOM 1996 N N . PRO A 1 249 ? -12.553 -1.108 0.139 1.00 86.06 249 PRO A N 1
ATOM 1997 C CA . PRO A 1 249 ? -11.851 -1.695 1.280 1.00 86.06 249 PRO A CA 1
ATOM 1998 C C . PRO A 1 249 ? -11.573 -3.192 1.075 1.00 86.06 249 PRO A C 1
ATOM 2000 O O . PRO A 1 249 ? -12.314 -3.894 0.378 1.00 86.06 249 PRO A O 1
ATOM 2003 N N . ILE A 1 250 ? -10.517 -3.704 1.706 1.00 82.12 250 ILE A N 1
ATOM 2004 C CA . ILE A 1 250 ? -10.198 -5.133 1.677 1.00 82.12 250 ILE A CA 1
ATOM 2005 C C . ILE A 1 250 ? -11.239 -5.871 2.514 1.00 82.12 250 ILE A C 1
ATOM 2007 O O . ILE A 1 250 ? -11.149 -5.941 3.739 1.00 82.12 250 ILE A O 1
ATOM 2011 N N . GLU A 1 251 ? -12.220 -6.479 1.847 1.00 62.22 251 GLU A N 1
ATOM 2012 C CA . GLU A 1 251 ? -13.092 -7.456 2.490 1.00 62.22 251 GLU A CA 1
ATOM 2013 C C . GLU A 1 251 ? -12.241 -8.645 2.948 1.00 62.22 251 GLU A C 1
ATOM 2015 O O . GLU A 1 251 ? -11.700 -9.403 2.138 1.00 62.22 251 GLU A O 1
ATOM 2020 N N . ILE A 1 252 ? -12.082 -8.793 4.261 1.00 49.41 252 ILE A N 1
ATOM 2021 C CA . ILE A 1 252 ? -11.329 -9.892 4.861 1.00 49.41 252 ILE A CA 1
ATOM 2022 C C . ILE A 1 252 ? -12.183 -11.161 4.724 1.00 49.41 252 ILE A C 1
ATOM 2024 O O . ILE A 1 252 ? -12.904 -11.548 5.634 1.00 49.41 252 ILE A O 1
ATOM 2028 N N . SER A 1 253 ? -12.148 -11.821 3.565 1.00 32.56 253 SER A N 1
ATOM 2029 C CA . SER A 1 253 ? -12.841 -13.096 3.357 1.00 32.56 253 SER A CA 1
ATOM 2030 C C . SER A 1 253 ? -12.230 -14.162 4.274 1.00 32.56 253 SER A C 1
ATOM 2032 O O . SER A 1 253 ? -11.099 -14.597 4.056 1.00 32.56 253 SER A O 1
ATOM 2034 N N . GLY A 1 254 ? -12.965 -14.534 5.323 1.00 33.78 254 GLY A N 1
ATOM 2035 C CA . GLY A 1 254 ? -12.496 -15.374 6.436 1.00 33.78 254 GLY A CA 1
ATOM 2036 C C . GLY A 1 254 ? -12.644 -14.699 7.805 1.00 33.78 254 GLY A C 1
ATOM 2037 O O . GLY A 1 254 ? -12.745 -15.384 8.816 1.00 33.78 254 GLY A O 1
ATOM 2038 N N . MET A 1 255 ? -12.777 -13.373 7.827 1.00 34.00 255 MET A N 1
ATOM 2039 C CA . MET A 1 255 ? -13.468 -12.642 8.880 1.00 34.00 255 MET A CA 1
ATOM 2040 C C . MET A 1 255 ? -14.785 -12.172 8.281 1.00 34.00 255 MET A C 1
ATOM 2042 O O . MET A 1 255 ? -14.887 -11.121 7.652 1.00 34.00 255 MET A O 1
ATOM 2046 N N . SER A 1 256 ? -15.823 -12.975 8.491 1.00 26.20 256 SER A N 1
ATOM 2047 C CA . SER A 1 256 ? -17.169 -12.425 8.550 1.00 26.20 256 SER A CA 1
ATOM 2048 C C . SER A 1 256 ? -17.128 -11.080 9.296 1.00 26.20 256 SER A C 1
ATOM 2050 O O . SER A 1 256 ? -16.384 -10.936 10.271 1.00 26.20 256 SER A O 1
ATOM 2052 N N . ARG A 1 257 ? -17.960 -10.110 8.900 1.00 30.14 257 ARG A N 1
ATOM 2053 C CA . ARG A 1 257 ? -18.378 -8.989 9.767 1.00 30.14 257 ARG A CA 1
ATOM 2054 C C . ARG A 1 257 ? -19.214 -9.508 10.964 1.00 30.14 257 ARG A C 1
ATOM 2056 O O . ARG A 1 257 ? -20.280 -8.991 11.260 1.00 30.14 257 ARG A O 1
ATOM 2063 N N . THR A 1 258 ? -18.714 -10.564 11.599 1.00 32.31 258 THR A N 1
ATOM 2064 C CA . THR A 1 258 ? -19.088 -11.209 12.854 1.00 32.31 258 THR A CA 1
ATOM 2065 C C . THR A 1 258 ? -17.778 -11.726 13.478 1.00 32.31 258 THR A C 1
ATOM 2067 O O . THR A 1 258 ? -17.597 -12.913 13.733 1.00 32.31 258 THR A O 1
ATOM 2070 N N . VAL A 1 259 ? -16.785 -10.853 13.668 1.00 42.03 259 VAL A N 1
ATOM 2071 C CA . VAL A 1 259 ? -16.191 -10.871 15.005 1.00 42.03 259 VAL A CA 1
ATOM 2072 C C . VAL A 1 259 ? -17.244 -10.123 15.789 1.00 42.03 259 VAL A C 1
ATOM 2074 O O . VAL A 1 259 ? -17.428 -8.935 15.532 1.00 42.03 259 VAL A O 1
ATOM 2077 N N . ASP A 1 260 ? -18.026 -10.826 16.601 1.00 56.78 260 ASP A N 1
ATOM 2078 C CA . ASP A 1 260 ? -18.920 -10.160 17.537 1.00 56.78 260 ASP A CA 1
ATOM 2079 C C . ASP A 1 260 ? -18.092 -9.077 18.225 1.00 56.78 260 ASP A C 1
ATOM 2081 O O . ASP A 1 260 ? -17.009 -9.384 18.730 1.00 56.78 260 ASP A O 1
ATOM 2085 N N . ASP A 1 261 ? -18.497 -7.810 18.114 1.00 64.62 261 ASP A N 1
ATOM 2086 C CA . ASP A 1 261 ? -17.774 -6.690 18.713 1.00 64.62 261 ASP A CA 1
ATOM 2087 C C . ASP A 1 261 ? -17.615 -7.007 20.210 1.00 64.62 261 ASP A C 1
ATOM 2089 O O . ASP A 1 261 ? -18.542 -6.833 20.990 1.00 64.62 261 ASP A O 1
ATOM 2093 N N . LYS A 1 262 ? -16.471 -7.554 20.633 1.00 80.38 262 LYS A N 1
ATOM 2094 C CA . LYS A 1 262 ? -16.254 -7.946 22.033 1.00 80.38 262 LYS A CA 1
ATOM 2095 C C . LYS A 1 262 ? -15.739 -6.784 22.861 1.00 80.38 262 LYS A C 1
ATOM 2097 O O . LYS A 1 262 ? -15.683 -6.896 24.077 1.00 80.38 262 LYS A O 1
ATOM 2102 N N . ILE A 1 263 ? -15.324 -5.684 22.237 1.00 88.38 263 ILE A N 1
ATOM 2103 C CA . ILE A 1 263 ? -14.715 -4.552 22.927 1.00 88.38 263 ILE A CA 1
ATOM 2104 C C . ILE A 1 263 ? -15.392 -3.265 22.470 1.00 88.38 263 ILE A C 1
ATOM 2106 O O . ILE A 1 263 ? -15.166 -2.784 21.369 1.00 88.38 263 ILE A O 1
ATOM 2110 N N . PHE A 1 264 ? -16.186 -2.658 23.339 1.00 90.69 264 PHE A N 1
ATOM 2111 C CA . PHE A 1 264 ? -16.872 -1.397 23.090 1.00 90.69 264 PHE A CA 1
ATOM 2112 C C . PHE A 1 264 ? -16.127 -0.265 23.794 1.00 90.69 264 PHE A C 1
ATOM 2114 O O . PHE A 1 264 ? -16.050 -0.226 25.021 1.00 90.69 264 PHE A O 1
ATOM 2121 N N . LEU A 1 265 ? -15.577 0.679 23.031 1.00 92.25 265 LEU A N 1
ATOM 2122 C CA . LEU A 1 265 ? -14.830 1.816 23.569 1.00 92.25 265 LEU A CA 1
ATOM 2123 C C . LEU A 1 265 ? -15.542 3.132 23.256 1.00 92.25 265 LEU A C 1
ATOM 2125 O O . LEU A 1 265 ? -15.615 3.580 22.110 1.00 92.25 265 LEU A O 1
ATOM 2129 N N . LEU A 1 266 ? -16.030 3.790 24.302 1.00 92.19 266 LEU A N 1
ATOM 2130 C CA . LEU A 1 266 ? -16.667 5.098 24.227 1.00 92.19 266 LEU A CA 1
ATOM 2131 C C . LEU A 1 266 ? -15.603 6.207 24.167 1.00 92.19 266 LEU A C 1
ATOM 2133 O O . LEU A 1 266 ? -14.719 6.292 25.022 1.00 92.19 266 LEU A O 1
ATOM 2137 N N . THR A 1 267 ? -15.711 7.123 23.208 1.00 92.38 267 THR A N 1
ATOM 2138 C CA . THR A 1 267 ? -14.802 8.272 23.082 1.00 92.38 267 THR A CA 1
ATOM 2139 C C . THR A 1 267 ? -15.553 9.579 22.861 1.00 92.38 267 THR A C 1
ATOM 2141 O O . THR A 1 267 ? -16.632 9.603 22.283 1.00 92.38 267 THR A O 1
ATOM 2144 N N . GLY A 1 268 ? -15.002 10.697 23.326 1.00 87.06 268 GLY A N 1
ATOM 2145 C CA . GLY A 1 268 ? -15.630 12.013 23.202 1.00 87.06 268 GLY A CA 1
ATOM 2146 C C . GLY A 1 268 ? -14.953 13.056 24.082 1.00 87.06 268 GLY A C 1
ATOM 2147 O O . GLY A 1 268 ? -14.173 12.705 24.976 1.00 87.06 268 GLY A O 1
ATOM 2148 N N . LYS A 1 269 ? -15.270 14.338 23.852 1.00 84.62 269 LYS A N 1
ATOM 2149 C CA . LYS A 1 269 ? -14.729 15.461 24.638 1.00 84.62 269 LYS A CA 1
ATOM 2150 C C . LYS A 1 269 ? -14.915 15.234 26.156 1.00 84.62 269 LYS A C 1
ATOM 2152 O O . LYS A 1 269 ? -15.876 14.568 26.572 1.00 84.62 269 LYS A O 1
ATOM 2157 N N . PRO A 1 270 ? -14.004 15.745 27.005 1.00 81.31 270 PRO A N 1
ATOM 2158 C CA . PRO A 1 270 ? -14.197 15.748 28.456 1.00 81.31 270 PRO A CA 1
ATOM 2159 C C . PRO A 1 270 ? -15.552 16.362 28.843 1.00 81.31 270 PRO A C 1
ATOM 2161 O O . PRO A 1 270 ? -16.001 17.310 28.208 1.00 81.31 270 PRO A O 1
ATOM 2164 N N . GLY A 1 271 ? -16.221 15.805 29.856 1.00 80.00 271 GLY A N 1
ATOM 2165 C CA . GLY A 1 271 ? -17.513 16.316 30.342 1.00 80.00 271 GLY A CA 1
ATOM 2166 C C . GLY A 1 271 ? -18.767 15.872 29.570 1.00 80.00 271 GLY A C 1
ATOM 2167 O O . GLY A 1 271 ? -19.871 16.164 30.015 1.00 80.00 271 GLY A O 1
ATOM 2168 N N . LEU A 1 272 ? -18.647 15.106 28.475 1.00 83.94 272 LEU A N 1
ATOM 2169 C CA . LEU A 1 272 ? -19.808 14.595 27.716 1.00 83.94 272 LEU A CA 1
ATOM 2170 C C . LEU A 1 272 ? -20.595 13.453 28.398 1.00 83.94 272 LEU A C 1
ATOM 2172 O O . LEU A 1 272 ? -21.502 12.897 27.791 1.00 83.94 272 LEU A O 1
ATOM 2176 N N . GLY A 1 273 ? -20.267 13.083 29.640 1.00 83.88 273 GLY A N 1
ATOM 2177 C CA . GLY A 1 273 ? -21.021 12.065 30.386 1.00 83.88 273 GLY A CA 1
ATOM 2178 C C . GLY A 1 273 ? -20.685 10.609 30.040 1.00 83.88 273 GLY A C 1
ATOM 2179 O O . GLY A 1 273 ? -21.503 9.732 30.277 1.00 83.88 273 GLY A O 1
ATOM 2180 N N . LYS A 1 274 ? -19.482 10.331 29.522 1.00 88.75 274 LYS A N 1
ATOM 2181 C CA . LYS A 1 274 ? -18.983 8.971 29.224 1.00 88.75 274 LYS A CA 1
ATOM 2182 C C . LYS A 1 274 ? -19.168 7.980 30.388 1.00 88.75 274 LYS A C 1
ATOM 2184 O O . LYS A 1 274 ? -19.809 6.950 30.221 1.00 88.75 274 LYS A O 1
ATOM 2189 N N . THR A 1 275 ? -18.681 8.329 31.577 1.00 86.12 275 THR A N 1
ATOM 2190 C CA . THR A 1 275 ? -18.845 7.516 32.795 1.00 86.12 275 THR A CA 1
ATOM 2191 C C . THR A 1 275 ? -20.315 7.371 33.199 1.00 86.12 275 THR A C 1
ATOM 2193 O O . THR A 1 275 ? -20.744 6.308 33.640 1.00 86.12 275 THR A O 1
ATOM 2196 N N . THR A 1 276 ? -21.128 8.416 33.005 1.00 86.44 276 THR A N 1
ATOM 2197 C CA . THR A 1 276 ? -22.581 8.358 33.238 1.00 86.44 276 THR A CA 1
ATOM 2198 C C . THR A 1 276 ? -23.255 7.351 32.306 1.00 86.44 276 THR A C 1
ATOM 2200 O O . THR A 1 276 ? -24.114 6.592 32.748 1.00 86.44 276 THR A O 1
ATOM 2203 N N . LEU A 1 277 ? -22.834 7.305 31.039 1.00 86.38 277 LEU A N 1
ATOM 2204 C CA . LEU A 1 277 ? -23.316 6.343 30.054 1.00 86.38 277 LEU A CA 1
ATOM 2205 C C . LEU A 1 277 ? -22.942 4.906 30.440 1.00 86.38 277 LEU A C 1
ATOM 2207 O O . LEU A 1 277 ? -23.814 4.044 30.428 1.00 86.38 277 LEU A O 1
ATOM 2211 N N . ILE A 1 278 ? -21.698 4.662 30.875 1.00 88.50 278 ILE A N 1
ATOM 2212 C CA . ILE A 1 278 ? -21.280 3.357 31.422 1.00 88.50 278 ILE A CA 1
ATOM 2213 C C . ILE A 1 278 ? -22.190 2.935 32.579 1.00 88.50 278 ILE A C 1
ATOM 2215 O O . ILE A 1 278 ? -22.707 1.821 32.576 1.00 88.50 278 ILE A O 1
ATOM 2219 N N . LYS A 1 279 ? -22.437 3.824 33.549 1.00 87.25 279 LYS A N 1
ATOM 2220 C CA . LYS A 1 279 ? -23.305 3.519 34.699 1.00 87.25 279 LYS A CA 1
ATOM 2221 C C . LYS A 1 279 ? -24.738 3.179 34.268 1.00 87.25 279 LYS A C 1
ATOM 2223 O O . LYS A 1 279 ? -25.333 2.264 34.829 1.00 87.25 279 LYS A O 1
ATOM 2228 N N . LYS A 1 280 ? -25.281 3.870 33.256 1.00 86.69 280 LYS A N 1
ATOM 2229 C CA . LYS A 1 280 ? -26.597 3.552 32.676 1.00 86.69 280 LYS A CA 1
ATOM 2230 C C . LYS A 1 280 ? -26.602 2.160 32.029 1.00 86.69 280 LYS A C 1
ATOM 2232 O O . LYS A 1 280 ? -27.484 1.368 32.338 1.00 86.69 280 LYS A O 1
ATOM 2237 N N . ILE A 1 281 ? -25.583 1.841 31.229 1.00 86.75 281 ILE A N 1
ATOM 2238 C CA . ILE A 1 281 ? -25.428 0.529 30.578 1.00 86.75 281 ILE A CA 1
ATOM 2239 C C . ILE A 1 281 ? -25.341 -0.603 31.616 1.00 86.75 281 ILE A C 1
ATOM 2241 O O . ILE A 1 281 ? -26.029 -1.612 31.485 1.00 86.75 281 ILE A O 1
ATOM 2245 N N . ILE A 1 282 ? -24.557 -0.426 32.687 1.00 87.94 282 ILE A N 1
ATOM 2246 C CA . ILE A 1 282 ? -24.447 -1.413 33.777 1.00 87.94 282 ILE A CA 1
ATOM 2247 C C . ILE A 1 282 ? -25.814 -1.676 34.425 1.00 87.94 282 ILE A C 1
ATOM 2249 O O . ILE A 1 282 ? -26.152 -2.827 34.692 1.00 87.94 282 ILE A O 1
ATOM 2253 N N . ASN A 1 283 ? -26.603 -0.625 34.667 1.00 87.75 283 ASN A N 1
ATOM 2254 C CA . ASN A 1 283 ? -27.931 -0.763 35.266 1.00 87.75 283 ASN A CA 1
ATOM 2255 C C . ASN A 1 283 ? -28.910 -1.514 34.355 1.00 87.75 283 ASN A C 1
ATOM 2257 O O . ASN A 1 283 ? -29.717 -2.290 34.857 1.00 87.75 283 ASN A O 1
ATOM 2261 N N . GLU A 1 284 ? -28.843 -1.295 33.041 1.00 85.44 284 GLU A N 1
ATOM 2262 C CA . GLU A 1 284 ? -29.727 -1.955 32.071 1.00 85.44 284 GLU A CA 1
ATOM 2263 C C . GLU A 1 284 ? -29.369 -3.435 31.861 1.00 85.44 284 GLU A C 1
ATOM 2265 O O . GLU A 1 284 ? -30.264 -4.271 31.761 1.00 85.44 284 GLU A O 1
ATOM 2270 N N . ILE A 1 285 ? -28.078 -3.783 31.855 1.00 84.25 285 ILE A N 1
ATOM 2271 C CA . ILE A 1 285 ? -27.617 -5.174 31.677 1.00 84.25 285 ILE A CA 1
ATOM 2272 C C . ILE A 1 285 ? -27.670 -5.984 32.991 1.00 84.25 285 ILE A C 1
ATOM 2274 O O . ILE A 1 285 ? -27.754 -7.218 32.984 1.00 84.25 285 ILE A O 1
ATOM 2278 N N . GLY A 1 286 ? -27.647 -5.295 34.131 1.00 87.31 286 GLY A N 1
ATOM 2279 C CA . GLY A 1 286 ? -27.662 -5.881 35.467 1.00 87.31 286 GLY A CA 1
ATOM 2280 C C . GLY A 1 286 ? -26.257 -6.034 36.049 1.00 87.31 286 GLY A C 1
ATOM 2281 O O . GLY A 1 286 ? -25.386 -6.684 35.470 1.00 87.31 286 GLY A O 1
ATOM 2282 N N . ALA A 1 287 ? -26.053 -5.466 37.241 1.00 84.88 287 ALA A N 1
ATOM 2283 C CA . ALA A 1 287 ? -24.747 -5.386 37.899 1.00 84.88 287 ALA A CA 1
ATOM 2284 C C . ALA A 1 287 ? -24.082 -6.755 38.135 1.00 84.88 287 ALA A C 1
ATOM 2286 O O . ALA A 1 287 ? -22.860 -6.855 38.069 1.00 84.88 287 ALA A O 1
ATOM 2287 N N . ASP A 1 288 ? -24.865 -7.820 38.332 1.00 86.56 288 ASP A N 1
ATOM 2288 C CA . ASP A 1 288 ? -24.338 -9.170 38.563 1.00 86.56 288 ASP A CA 1
ATOM 2289 C C . ASP A 1 288 ? -23.547 -9.722 37.366 1.00 86.56 288 ASP A C 1
ATOM 2291 O O . ASP A 1 288 ? -22.615 -10.513 37.553 1.00 86.56 288 ASP A O 1
ATOM 2295 N N . ASN A 1 289 ? -23.866 -9.266 36.150 1.00 87.19 289 ASN A N 1
ATOM 2296 C CA . ASN A 1 289 ? -23.192 -9.660 34.910 1.00 87.19 289 ASN A CA 1
ATOM 2297 C C . ASN A 1 289 ? -21.904 -8.868 34.642 1.00 87.19 289 ASN A C 1
ATOM 2299 O O . ASN A 1 289 ? -21.115 -9.267 33.779 1.00 87.19 289 ASN A O 1
ATOM 2303 N N . CYS A 1 290 ? -21.690 -7.776 35.375 1.00 91.88 290 CYS A N 1
ATOM 2304 C CA . CYS A 1 290 ? -20.606 -6.829 35.159 1.00 91.88 290 CYS A CA 1
ATOM 2305 C C . CYS A 1 290 ? -19.522 -6.957 36.244 1.00 91.88 290 CYS A C 1
ATOM 2307 O O . CYS A 1 290 ? -19.789 -7.319 37.390 1.00 91.88 290 CYS A O 1
ATOM 2309 N N . GLY A 1 291 ? -18.280 -6.638 35.893 1.00 92.88 291 GLY A N 1
ATOM 2310 C CA . GLY A 1 291 ? -17.179 -6.422 36.838 1.00 92.88 291 GLY A CA 1
ATOM 2311 C C . GLY A 1 291 ? -16.200 -5.376 36.312 1.00 92.88 291 GLY A C 1
ATOM 2312 O O . GLY A 1 291 ? -16.506 -4.694 35.340 1.00 92.88 291 GLY A O 1
ATOM 2313 N N . GLY A 1 292 ? -15.029 -5.242 36.933 1.00 92.75 292 GLY A N 1
ATOM 2314 C CA . GLY A 1 292 ? -14.024 -4.241 36.561 1.00 92.75 292 GLY A CA 1
ATOM 2315 C C . GLY A 1 292 ? -14.172 -2.956 37.373 1.00 92.75 292 GLY A C 1
ATOM 2316 O O . GLY A 1 292 ? -14.565 -3.018 38.539 1.00 92.75 292 GLY A O 1
ATOM 2317 N N . PHE A 1 293 ? -13.862 -1.796 36.791 1.00 93.06 293 PHE A N 1
ATOM 2318 C CA . PHE A 1 293 ? -13.860 -0.521 37.516 1.00 93.06 293 PHE A CA 1
ATOM 2319 C C . PHE A 1 293 ? -14.332 0.670 36.682 1.00 93.06 293 PHE A C 1
ATOM 2321 O O . PHE A 1 293 ? -14.279 0.667 35.451 1.00 93.06 293 PHE A O 1
ATOM 2328 N N . TYR A 1 294 ? -14.742 1.724 37.387 1.00 91.56 294 TYR A N 1
ATOM 2329 C CA . TYR A 1 294 ? -14.952 3.051 36.825 1.00 91.56 294 TYR A CA 1
ATOM 2330 C C . TYR A 1 294 ? -14.177 4.127 37.597 1.00 91.56 294 TYR A C 1
ATOM 2332 O O . TYR A 1 294 ? -13.752 3.891 38.727 1.00 91.56 294 TYR A O 1
ATOM 2340 N N . THR A 1 295 ? -13.989 5.313 37.012 1.00 89.81 295 THR A N 1
ATOM 2341 C CA . THR A 1 295 ? -13.223 6.397 37.651 1.00 89.81 295 THR A CA 1
ATOM 2342 C C . THR A 1 295 ? -14.153 7.504 38.153 1.00 89.81 295 THR A C 1
ATOM 2344 O O . THR A 1 295 ? -15.104 7.907 37.484 1.00 89.81 295 THR A O 1
ATOM 2347 N N . GLU A 1 296 ? -13.889 8.007 39.357 1.00 89.50 296 GLU A N 1
ATOM 2348 C CA . GLU A 1 296 ? -14.551 9.165 39.956 1.00 89.50 296 GLU A CA 1
ATOM 2349 C C . GLU A 1 296 ? -13.554 10.304 40.167 1.00 89.50 296 GLU A C 1
ATOM 2351 O O . GLU A 1 296 ? -12.398 10.096 40.534 1.00 89.50 296 GLU A O 1
ATOM 2356 N N . GLU A 1 297 ? -14.011 11.536 39.965 1.00 89.62 297 GLU A N 1
ATOM 2357 C CA . GLU A 1 297 ? -13.216 12.719 40.270 1.00 89.62 297 GLU A CA 1
ATOM 2358 C C . GLU A 1 297 ? -13.263 13.027 41.772 1.00 89.62 297 GLU A C 1
ATOM 2360 O O . GLU A 1 297 ? -14.339 13.123 42.362 1.00 89.62 297 GLU A O 1
ATOM 2365 N N . ILE A 1 298 ? -12.102 13.284 42.373 1.00 91.06 298 ILE A N 1
ATOM 2366 C CA . ILE A 1 298 ? -12.005 13.866 43.714 1.00 91.06 298 ILE A CA 1
ATOM 2367 C C . ILE A 1 298 ? -12.046 15.384 43.557 1.00 91.06 298 ILE A C 1
ATOM 2369 O O . ILE A 1 298 ? -11.228 15.963 42.831 1.00 91.06 298 ILE A O 1
ATOM 2373 N N . ARG A 1 299 ? -12.987 16.044 44.232 1.00 90.00 299 ARG A N 1
ATOM 2374 C CA . ARG A 1 299 ? -13.175 17.497 44.164 1.00 90.00 299 ARG A CA 1
ATOM 2375 C C . ARG A 1 299 ? -13.116 18.135 45.550 1.00 90.00 299 ARG A C 1
ATOM 2377 O O . ARG A 1 299 ? -13.642 17.576 46.506 1.00 90.00 299 ARG A O 1
ATOM 2384 N N . ASP A 1 300 ? -12.499 19.310 45.614 1.00 88.94 300 ASP A N 1
ATOM 2385 C CA . ASP A 1 300 ? -12.571 20.254 46.731 1.00 88.94 300 ASP A CA 1
ATOM 2386 C C . ASP A 1 300 ? -13.291 21.512 46.227 1.00 88.94 300 ASP A C 1
ATOM 2388 O O . ASP A 1 300 ? -12.751 22.281 45.423 1.00 88.94 300 ASP A O 1
ATOM 2392 N N . GLY A 1 301 ? -14.572 21.644 46.579 1.00 89.81 301 GLY A N 1
ATOM 2393 C CA . GLY A 1 301 ? -15.481 22.588 45.926 1.00 89.81 301 GLY A CA 1
ATOM 2394 C C . GLY A 1 301 ? -15.578 22.338 44.414 1.00 89.81 301 GLY A C 1
ATOM 2395 O O . GLY A 1 301 ? -15.811 21.213 43.969 1.00 89.81 301 GLY A O 1
ATOM 2396 N N . ASP A 1 302 ? -15.360 23.384 43.616 1.00 85.56 302 ASP A N 1
ATOM 2397 C CA . ASP A 1 302 ? -15.371 23.306 42.147 1.00 85.56 302 ASP A CA 1
ATOM 2398 C C . ASP A 1 302 ? -14.040 22.812 41.551 1.00 85.56 302 ASP A C 1
ATOM 2400 O O . ASP A 1 302 ? -13.921 22.602 40.340 1.00 85.56 302 ASP A O 1
ATOM 2404 N N . ILE A 1 303 ? -13.010 22.621 42.381 1.00 83.94 303 ILE A N 1
ATOM 2405 C CA . ILE A 1 303 ? -11.667 22.275 41.920 1.00 83.94 303 ILE A CA 1
ATOM 2406 C C . ILE A 1 303 ? -11.474 20.763 41.992 1.00 83.94 303 ILE A C 1
ATOM 2408 O O . ILE A 1 303 ? -11.479 20.158 43.059 1.00 83.94 303 ILE A O 1
ATOM 2412 N N . ARG A 1 304 ? -11.203 20.135 40.844 1.00 89.81 304 ARG A N 1
ATOM 2413 C CA . ARG A 1 304 ? -10.805 18.721 40.792 1.00 89.81 304 ARG A CA 1
ATOM 2414 C C . ARG A 1 304 ? -9.389 18.508 41.325 1.00 89.81 304 ARG A C 1
ATOM 2416 O O . ARG A 1 304 ? -8.417 18.830 40.632 1.00 89.81 304 ARG A O 1
ATOM 2423 N N . ILE A 1 305 ? -9.266 17.905 42.498 1.00 93.88 305 ILE A N 1
ATOM 2424 C CA . ILE A 1 305 ? -7.995 17.641 43.183 1.00 93.88 305 ILE A CA 1
ATOM 2425 C C . ILE A 1 305 ? -7.439 16.232 42.939 1.00 93.88 305 ILE A C 1
ATOM 2427 O O . ILE A 1 305 ? -6.266 16.001 43.221 1.00 93.88 305 ILE A O 1
ATOM 2431 N N . GLY A 1 306 ? -8.209 15.316 42.347 1.00 92.69 306 GLY A N 1
ATOM 2432 C CA . GLY A 1 306 ? -7.715 13.970 42.064 1.00 92.69 306 GLY A CA 1
ATOM 2433 C C . GLY A 1 306 ? -8.695 13.066 41.327 1.00 92.69 306 GLY A C 1
ATOM 2434 O O . GLY A 1 306 ? -9.723 13.531 40.831 1.00 92.69 306 GLY A O 1
ATOM 2435 N N . PHE A 1 307 ? -8.351 11.782 41.277 1.00 91.81 307 PHE A N 1
ATOM 2436 C CA . PHE A 1 307 ? -9.111 10.706 40.651 1.00 91.81 307 PHE A CA 1
ATOM 2437 C C . PHE A 1 307 ? -9.032 9.438 41.506 1.00 91.81 307 PHE A C 1
ATOM 2439 O O . PHE A 1 307 ? -7.956 9.058 41.977 1.00 91.81 307 PHE A O 1
ATOM 2446 N N . THR A 1 308 ? -10.166 8.767 41.668 1.00 92.81 308 THR A N 1
ATOM 2447 C CA . THR A 1 308 ? -10.304 7.495 42.380 1.00 92.81 308 THR A CA 1
ATOM 2448 C C . THR A 1 308 ? -10.875 6.458 41.429 1.00 92.81 308 THR A C 1
ATOM 2450 O O . THR A 1 308 ? -11.928 6.678 40.840 1.00 92.81 308 THR A O 1
ATOM 2453 N N . CYS A 1 309 ? -10.215 5.313 41.312 1.00 92.00 309 CYS A N 1
ATOM 2454 C CA . CYS A 1 309 ? -10.789 4.140 40.672 1.00 92.00 309 CYS A CA 1
ATOM 2455 C C . CYS A 1 309 ? -11.689 3.418 41.681 1.00 92.00 309 CYS A C 1
ATOM 2457 O O . CYS A 1 309 ? -11.293 3.186 42.825 1.00 92.00 309 CYS A O 1
ATOM 2459 N N . VAL A 1 310 ? -12.897 3.069 41.255 1.00 91.00 310 VAL A N 1
ATOM 2460 C CA . VAL A 1 310 ? -13.894 2.356 42.051 1.00 91.00 310 VAL A CA 1
ATOM 2461 C C . VAL A 1 310 ? -14.251 1.080 41.309 1.00 91.00 310 VAL A C 1
ATOM 2463 O O . VAL A 1 310 ? -14.795 1.134 40.204 1.00 91.00 310 VAL A O 1
ATOM 2466 N N . SER A 1 311 ? -13.918 -0.068 41.884 1.00 91.25 311 SER A N 1
ATOM 2467 C CA . SER A 1 311 ? -14.315 -1.353 41.325 1.00 91.25 311 SER A CA 1
ATOM 2468 C C . SER A 1 311 ? -15.808 -1.606 41.547 1.00 91.25 311 SER A C 1
ATOM 2470 O O . SER A 1 311 ? -16.437 -1.052 42.453 1.00 91.25 311 SER A O 1
ATOM 2472 N N . LEU A 1 312 ? -16.406 -2.447 40.703 1.00 89.19 312 LEU A N 1
ATOM 2473 C CA . LEU A 1 312 ? -17.839 -2.753 40.779 1.00 89.19 312 LEU A CA 1
ATOM 2474 C C . LEU A 1 312 ? -18.222 -3.570 42.030 1.00 89.19 312 LEU A C 1
ATOM 2476 O O . LEU A 1 312 ? -19.391 -3.581 42.404 1.00 89.19 312 LEU A O 1
ATOM 2480 N N . ASP A 1 313 ? -17.261 -4.217 42.691 1.00 85.81 313 ASP A N 1
ATOM 2481 C CA . ASP A 1 313 ? -17.425 -4.890 43.990 1.00 85.81 313 ASP A CA 1
ATOM 2482 C C . ASP A 1 313 ? -17.234 -3.947 45.197 1.00 85.81 313 ASP A C 1
ATOM 2484 O O . ASP A 1 313 ? -17.427 -4.358 46.342 1.00 85.81 313 ASP A O 1
ATOM 2488 N N . GLY A 1 314 ? -16.944 -2.663 44.952 1.00 86.00 314 GLY A N 1
ATOM 2489 C CA . GLY A 1 314 ? -16.959 -1.602 45.958 1.00 86.00 314 GLY A CA 1
ATOM 2490 C C . GLY A 1 314 ? -15.597 -1.217 46.533 1.00 86.00 314 GLY A C 1
ATOM 2491 O O . GLY A 1 314 ? -15.546 -0.320 47.381 1.00 86.00 314 GLY A O 1
ATOM 2492 N N . GLU A 1 315 ? -14.498 -1.826 46.080 1.00 89.00 315 GLU A N 1
ATOM 2493 C CA . GLU A 1 315 ? -13.159 -1.360 46.442 1.00 89.00 315 GLU A CA 1
ATOM 2494 C C . GLU A 1 315 ? -12.878 0.010 45.810 1.00 89.00 315 GLU A C 1
ATOM 2496 O O . GLU A 1 315 ? -13.253 0.318 44.677 1.00 89.00 315 GLU A O 1
ATOM 2501 N N . ARG A 1 316 ? -12.229 0.884 46.580 1.00 91.50 316 ARG A N 1
ATOM 2502 C CA . ARG A 1 316 ? -11.925 2.260 46.180 1.00 91.50 316 ARG A CA 1
ATOM 2503 C C . ARG A 1 316 ? -10.442 2.507 46.343 1.00 91.50 316 ARG A C 1
ATOM 2505 O O . ARG A 1 316 ? -9.923 2.349 47.445 1.00 91.50 316 ARG A O 1
ATOM 2512 N N . GLN A 1 317 ? -9.795 2.968 45.279 1.00 91.06 317 GLN A N 1
ATOM 2513 C CA . GLN A 1 317 ? -8.377 3.291 45.302 1.00 91.06 317 GLN A CA 1
ATOM 2514 C C . GLN A 1 317 ? -8.094 4.626 44.618 1.00 91.06 317 GLN A C 1
ATOM 2516 O O . GLN A 1 317 ? -8.505 4.868 43.484 1.00 91.06 317 GLN A O 1
ATOM 2521 N N . GLU A 1 318 ? -7.377 5.510 45.308 1.00 92.81 318 GLU A N 1
ATOM 2522 C CA . GLU A 1 318 ? -6.900 6.757 44.714 1.00 92.81 318 GLU A CA 1
ATOM 2523 C C . GLU A 1 318 ? -5.827 6.447 43.661 1.00 92.81 318 GLU A C 1
ATOM 2525 O O . GLU A 1 318 ? -4.844 5.770 43.960 1.00 92.81 318 GLU A O 1
ATOM 2530 N N . LEU A 1 319 ? -6.037 6.934 42.435 1.00 92.38 319 LEU A N 1
ATOM 2531 C CA . LEU A 1 319 ? -5.092 6.816 41.322 1.00 92.38 319 LEU A CA 1
ATOM 2532 C C . LEU A 1 319 ? -4.177 8.039 41.251 1.00 92.38 319 LEU A C 1
ATOM 2534 O O . LEU A 1 319 ? -2.998 7.928 40.919 1.00 92.38 319 LEU A O 1
ATOM 2538 N N . ALA A 1 320 ? -4.733 9.223 41.507 1.00 92.75 320 ALA A N 1
ATOM 2539 C CA . ALA A 1 320 ? -4.038 10.475 41.270 1.00 92.75 320 ALA A CA 1
ATOM 2540 C C . ALA A 1 320 ? -4.543 11.587 42.190 1.00 92.75 320 ALA A C 1
ATOM 2542 O O . ALA A 1 320 ? -5.749 11.776 42.323 1.00 92.75 320 ALA A O 1
ATOM 2543 N N . ASN A 1 321 ? -3.635 12.379 42.766 1.00 94.88 321 ASN A N 1
ATOM 2544 C CA . ASN A 1 321 ? -3.990 13.512 43.628 1.00 94.88 321 ASN A CA 1
ATOM 2545 C C . ASN A 1 321 ? -2.951 14.635 43.539 1.00 94.88 321 ASN A C 1
ATOM 2547 O O . ASN A 1 321 ? -1.753 14.391 43.376 1.00 94.88 321 ASN A O 1
ATOM 2551 N N . VAL A 1 322 ? -3.393 15.890 43.632 1.00 93.44 322 VAL A N 1
ATOM 2552 C CA . VAL A 1 322 ? -2.501 17.064 43.637 1.00 93.44 322 VAL A CA 1
ATOM 2553 C C . VAL A 1 322 ? -1.538 17.067 44.825 1.00 93.44 322 VAL A C 1
ATOM 2555 O O . VAL A 1 322 ? -0.391 17.485 44.668 1.00 93.44 322 VAL A O 1
ATOM 2558 N N . ASN A 1 323 ? -1.979 16.536 45.969 1.00 92.12 323 ASN A N 1
ATOM 2559 C CA . ASN A 1 323 ? -1.220 16.455 47.217 1.00 92.12 323 ASN A CA 1
ATOM 2560 C C . ASN A 1 323 ? -0.381 15.172 47.331 1.00 92.12 323 ASN A C 1
ATOM 2562 O O . ASN A 1 323 ? 0.268 14.953 48.352 1.00 92.12 323 ASN A O 1
ATOM 2566 N N . SER A 1 324 ? -0.386 14.319 46.301 1.00 90.19 324 SER A N 1
ATOM 2567 C CA . SER A 1 324 ? 0.404 13.090 46.291 1.00 90.19 324 SER A CA 1
ATOM 2568 C C . SER A 1 324 ? 1.904 13.398 46.298 1.00 90.19 324 SER A C 1
ATOM 2570 O O . SER A 1 324 ? 2.392 14.239 45.530 1.00 90.19 324 SER A O 1
ATOM 2572 N N . SER A 1 325 ? 2.635 12.670 47.145 1.00 89.12 325 SER A N 1
ATOM 2573 C CA . SER A 1 325 ? 4.100 12.676 47.226 1.00 89.12 325 SER A CA 1
ATOM 2574 C C . SER A 1 325 ? 4.771 11.824 46.141 1.00 89.12 325 SER A C 1
ATOM 2576 O O . SER A 1 325 ? 5.998 11.720 46.128 1.00 89.12 325 SER A O 1
ATOM 2578 N N . SER A 1 326 ? 3.995 11.224 45.229 1.00 90.00 326 SER A N 1
ATOM 2579 C CA . SER A 1 326 ? 4.526 10.409 44.135 1.00 90.00 326 SER A CA 1
ATOM 2580 C C . SER A 1 326 ? 5.494 11.197 43.246 1.00 90.00 326 SER A C 1
ATOM 2582 O O . SER A 1 326 ? 5.241 12.349 42.868 1.00 90.00 326 SER A O 1
ATOM 2584 N N . SER A 1 327 ? 6.599 10.543 42.880 1.00 87.50 327 SER A N 1
ATOM 2585 C CA . SER A 1 327 ? 7.576 11.048 41.913 1.00 87.50 327 SER A CA 1
ATOM 2586 C C . SER A 1 327 ? 7.061 10.991 40.471 1.00 87.50 327 SER A C 1
ATOM 2588 O O . SER A 1 327 ? 7.545 11.738 39.622 1.00 87.50 327 SER A O 1
ATOM 2590 N N . ILE A 1 328 ? 6.062 10.149 40.191 1.00 87.19 328 ILE A N 1
ATOM 2591 C CA . ILE A 1 328 ? 5.413 10.039 38.884 1.00 87.19 328 ILE A CA 1
ATOM 2592 C C . ILE A 1 328 ? 4.283 11.064 38.837 1.00 87.19 328 ILE A C 1
ATOM 2594 O O . ILE A 1 328 ? 3.364 11.024 39.655 1.00 87.19 328 ILE A O 1
ATOM 2598 N N . ARG A 1 329 ? 4.337 12.001 37.885 1.00 86.56 329 ARG A N 1
ATOM 2599 C CA . ARG A 1 329 ? 3.346 13.080 37.772 1.00 86.56 329 ARG A CA 1
ATOM 2600 C C . ARG A 1 329 ? 2.790 13.214 36.365 1.00 86.56 329 ARG A C 1
ATOM 2602 O O . ARG A 1 329 ? 3.504 13.030 35.384 1.00 86.56 329 ARG A O 1
ATOM 2609 N N . MET A 1 330 ? 1.531 13.633 36.282 1.00 81.38 330 MET A N 1
ATOM 2610 C CA . MET A 1 330 ? 0.878 14.039 35.041 1.00 81.38 330 MET A CA 1
ATOM 2611 C C . MET A 1 330 ? 0.163 15.374 35.254 1.00 81.38 330 MET A C 1
ATOM 2613 O O . MET A 1 330 ? -0.854 15.474 35.947 1.00 81.38 330 MET A O 1
ATOM 2617 N N . GLY A 1 331 ? 0.748 16.438 34.700 1.00 85.62 331 GLY A N 1
ATOM 2618 C CA . GLY A 1 331 ? 0.359 17.807 35.030 1.00 85.62 331 GLY A CA 1
ATOM 2619 C C . GLY A 1 331 ? 0.516 18.076 36.530 1.00 85.62 331 GLY A C 1
ATOM 2620 O O . GLY A 1 331 ? 1.579 17.857 37.110 1.00 85.62 331 GLY A O 1
ATOM 2621 N N . ARG A 1 332 ? -0.559 18.538 37.177 1.00 89.69 332 ARG A N 1
ATOM 2622 C CA . ARG A 1 332 ? -0.561 18.830 38.618 1.00 89.69 332 ARG A CA 1
ATOM 2623 C C . ARG A 1 332 ? -0.759 17.610 39.518 1.00 89.69 332 ARG A C 1
ATOM 2625 O O . ARG A 1 332 ? -0.628 17.765 40.725 1.00 89.69 332 ARG A O 1
ATOM 2632 N N . TYR A 1 333 ? -1.068 16.436 38.975 1.00 90.62 333 TYR A N 1
ATOM 2633 C CA . TYR A 1 333 ? -1.405 15.252 39.766 1.00 90.62 333 TYR A CA 1
ATOM 2634 C C . TYR A 1 333 ? -0.188 14.340 39.947 1.00 90.62 333 TYR A C 1
ATOM 2636 O O . TYR A 1 333 ? 0.489 14.034 38.967 1.00 90.62 333 TYR A O 1
ATOM 2644 N N . GLY A 1 334 ? 0.087 13.913 41.181 1.00 91.50 334 GLY A N 1
ATOM 2645 C CA . GLY A 1 334 ? 0.972 12.776 41.445 1.00 91.50 334 GLY A CA 1
ATOM 2646 C C . GLY A 1 334 ? 0.184 11.476 41.314 1.00 91.50 334 GLY A C 1
ATOM 2647 O O . GLY A 1 334 ? -0.949 11.415 41.790 1.00 91.50 334 GLY A O 1
ATOM 2648 N N . ILE A 1 335 ? 0.759 10.487 40.631 1.00 92.31 335 ILE A N 1
ATOM 2649 C CA . ILE A 1 335 ? 0.088 9.250 40.212 1.00 92.31 335 ILE A CA 1
ATOM 2650 C C . ILE A 1 335 ? 0.615 8.070 41.026 1.00 92.31 335 ILE A C 1
ATOM 2652 O O . ILE A 1 335 ? 1.829 7.898 41.146 1.00 92.31 335 ILE A O 1
ATOM 2656 N N . ASP A 1 336 ? -0.282 7.249 41.559 1.00 90.94 336 ASP A N 1
ATOM 2657 C CA . ASP A 1 336 ? 0.052 6.055 42.333 1.00 90.94 336 ASP A CA 1
ATOM 2658 C C . ASP A 1 336 ? -0.199 4.781 41.516 1.00 90.94 336 ASP A C 1
ATOM 2660 O O . ASP A 1 336 ? -1.260 4.156 41.566 1.00 90.94 336 ASP A O 1
ATOM 2664 N N . ILE A 1 337 ? 0.805 4.417 40.716 1.00 89.81 337 ILE A N 1
ATOM 2665 C CA . ILE A 1 337 ? 0.742 3.252 39.827 1.00 89.81 337 ILE A CA 1
ATOM 2666 C C . ILE A 1 337 ? 0.764 1.941 40.610 1.00 89.81 337 ILE A C 1
ATOM 2668 O O . ILE A 1 337 ? 0.019 1.022 40.280 1.00 89.81 337 ILE A O 1
ATOM 2672 N N . SER A 1 338 ? 1.558 1.864 41.679 1.00 87.44 338 SER A N 1
ATOM 2673 C CA . SER A 1 338 ? 1.681 0.649 42.486 1.00 87.44 338 SER A CA 1
ATOM 2674 C C . SER A 1 338 ? 0.340 0.243 43.098 1.00 87.44 338 SER A C 1
ATOM 2676 O O . SER A 1 338 ? -0.027 -0.931 43.078 1.00 87.44 338 SER A O 1
ATOM 2678 N N . ASN A 1 339 ? -0.423 1.204 43.624 1.00 83.94 339 ASN A N 1
ATOM 2679 C CA . ASN A 1 339 ? -1.741 0.908 44.180 1.00 83.94 339 ASN A CA 1
ATOM 2680 C C . ASN A 1 339 ? -2.781 0.582 43.100 1.00 83.94 339 ASN A C 1
ATOM 2682 O O . ASN A 1 339 ? -3.612 -0.305 43.303 1.00 83.94 339 ASN A O 1
ATOM 2686 N N . PHE A 1 340 ? -2.711 1.236 41.938 1.00 88.00 340 PHE A N 1
ATOM 2687 C CA . PHE A 1 340 ? -3.538 0.877 40.785 1.00 88.00 340 PHE A CA 1
ATOM 2688 C C . PHE A 1 340 ? -3.306 -0.580 40.343 1.00 88.00 340 PHE A C 1
ATOM 2690 O O . PHE A 1 340 ? -4.266 -1.323 40.133 1.00 88.00 340 PHE A O 1
ATOM 2697 N N . GLU A 1 341 ? -2.049 -1.020 40.270 1.00 89.69 341 GLU A N 1
ATOM 2698 C CA . GLU A 1 341 ? -1.681 -2.390 39.895 1.00 89.69 341 GLU A CA 1
ATOM 2699 C C . GLU A 1 341 ? -2.116 -3.436 40.929 1.00 89.69 341 GLU A C 1
ATOM 2701 O O . GLU A 1 341 ? -2.611 -4.500 40.566 1.00 89.69 341 GLU A O 1
ATOM 2706 N N . ASN A 1 342 ? -1.968 -3.151 42.223 1.00 84.06 342 ASN A N 1
ATOM 2707 C CA . ASN A 1 342 ? -2.249 -4.146 43.262 1.00 84.06 342 ASN A CA 1
ATOM 2708 C C . ASN A 1 342 ? -3.746 -4.403 43.488 1.00 84.06 342 ASN A C 1
ATOM 2710 O O . ASN A 1 342 ? -4.119 -5.510 43.881 1.00 84.06 342 ASN A O 1
ATOM 2714 N N . VAL A 1 343 ? -4.590 -3.391 43.266 1.00 81.50 343 VAL A N 1
ATOM 2715 C CA . VAL A 1 343 ? -6.022 -3.439 43.605 1.00 81.50 343 VAL A CA 1
ATOM 2716 C C . VAL A 1 343 ? -6.874 -3.474 42.338 1.00 81.50 343 VAL A C 1
ATOM 2718 O O . VAL A 1 343 ? -7.575 -4.445 42.061 1.00 81.50 343 VAL A O 1
ATOM 2721 N N . ILE A 1 344 ? -6.764 -2.440 41.505 1.00 86.50 344 ILE A N 1
ATOM 2722 C CA . ILE A 1 344 ? -7.676 -2.239 40.376 1.00 86.50 344 ILE A CA 1
ATOM 2723 C C . ILE A 1 344 ? -7.376 -3.206 39.236 1.00 86.50 344 ILE A C 1
ATOM 2725 O O . ILE A 1 344 ? -8.293 -3.835 38.709 1.00 86.50 344 ILE A O 1
ATOM 2729 N N . LEU A 1 345 ? -6.101 -3.384 38.879 1.00 86.81 345 LEU A N 1
ATOM 2730 C CA . LEU A 1 345 ? -5.724 -4.326 37.824 1.00 86.81 345 LEU A CA 1
ATOM 2731 C C . LEU A 1 345 ? -6.157 -5.757 38.167 1.00 86.81 345 LEU A C 1
ATOM 2733 O O . LEU A 1 345 ? -6.629 -6.484 37.293 1.00 86.81 345 LEU A O 1
ATOM 2737 N N . LYS A 1 346 ? -6.057 -6.140 39.444 1.00 86.25 346 LYS A N 1
ATOM 2738 C CA . LYS A 1 346 ? -6.526 -7.437 39.931 1.00 86.25 346 LYS A CA 1
ATOM 2739 C C . LYS A 1 346 ? -8.042 -7.587 39.774 1.00 86.25 346 LYS A C 1
ATOM 2741 O O . LYS A 1 346 ? -8.488 -8.594 39.232 1.00 86.25 346 LYS A O 1
ATOM 2746 N N . SER A 1 347 ? -8.820 -6.566 40.141 1.00 88.38 347 SER A N 1
ATOM 2747 C CA . SER A 1 347 ? -10.278 -6.557 39.938 1.00 88.38 347 SER A CA 1
ATOM 2748 C C . SER A 1 347 ? -10.666 -6.721 38.458 1.00 88.38 347 SER A C 1
ATOM 2750 O O . SER A 1 347 ? -11.586 -7.474 38.127 1.00 88.38 347 SER A O 1
ATOM 2752 N N . VAL A 1 348 ? -9.921 -6.098 37.533 1.00 90.69 348 VAL A N 1
ATOM 2753 C CA . VAL A 1 348 ? -10.121 -6.297 36.085 1.00 90.69 348 VAL A CA 1
ATOM 2754 C C . VAL A 1 348 ? -9.818 -7.742 35.680 1.00 90.69 348 VAL A C 1
ATOM 2756 O O . VAL A 1 348 ? -10.624 -8.362 34.990 1.00 90.69 348 VAL A O 1
ATOM 2759 N N . GLN A 1 349 ? -8.693 -8.305 36.125 1.00 89.94 349 GLN A N 1
ATOM 2760 C CA . GLN A 1 349 ? -8.314 -9.691 35.821 1.00 89.94 349 GLN A CA 1
ATOM 2761 C C . GLN A 1 349 ? -9.327 -10.714 36.349 1.00 89.94 349 GLN A C 1
ATOM 2763 O O . GLN A 1 349 ? -9.634 -11.688 35.658 1.00 89.94 349 GLN A O 1
ATOM 2768 N N . ASP A 1 350 ? -9.861 -10.496 37.549 1.00 88.88 350 ASP A N 1
ATOM 2769 C CA . ASP A 1 350 ? -10.882 -11.358 38.141 1.00 88.88 350 ASP A CA 1
ATOM 2770 C C . ASP A 1 350 ? -12.218 -11.218 37.396 1.00 88.88 350 ASP A C 1
ATOM 2772 O O . ASP A 1 350 ? -12.888 -12.219 37.118 1.00 88.88 350 ASP A O 1
ATOM 2776 N N . SER A 1 351 ? -12.578 -9.998 36.977 1.00 90.50 351 SER A N 1
ATOM 2777 C CA . SER A 1 351 ? -13.757 -9.750 36.144 1.00 90.50 351 SER A CA 1
ATOM 2778 C C . SER A 1 351 ? -13.675 -10.462 34.796 1.00 90.50 351 SER A C 1
ATOM 2780 O O . SER A 1 351 ? -14.645 -11.112 34.415 1.00 90.50 351 SER A O 1
ATOM 2782 N N . LEU A 1 352 ? -12.532 -10.409 34.109 1.00 88.25 352 LEU A N 1
ATOM 2783 C CA . LEU A 1 352 ? -12.346 -11.056 32.804 1.00 88.25 352 LEU A CA 1
ATOM 2784 C C . LEU A 1 352 ? -12.573 -12.574 32.847 1.00 88.25 352 LEU A C 1
ATOM 2786 O O . LEU A 1 352 ? -12.948 -13.163 31.838 1.00 88.25 352 LEU A O 1
ATOM 2790 N N . LYS A 1 353 ? -12.357 -13.207 34.008 1.00 85.94 353 LYS A N 1
ATOM 2791 C CA . LYS A 1 353 ? -12.538 -14.654 34.208 1.00 85.94 353 LYS A CA 1
ATOM 2792 C C . LYS A 1 353 ? -13.943 -15.045 34.659 1.00 85.94 353 LYS A C 1
ATOM 2794 O O . LYS A 1 353 ? -14.339 -16.189 34.462 1.00 85.94 353 LYS A O 1
ATOM 2799 N N . SER A 1 354 ? -14.650 -14.147 35.342 1.00 86.56 354 SER A N 1
ATOM 2800 C CA . SER A 1 354 ? -15.854 -14.491 36.115 1.00 86.56 354 SER A CA 1
ATOM 2801 C C . SER A 1 354 ? -17.123 -13.767 35.675 1.00 86.56 354 SER A C 1
ATOM 2803 O O . SER A 1 354 ? -18.217 -14.165 36.076 1.00 86.56 354 SER A O 1
ATOM 2805 N N . LYS A 1 355 ? -17.000 -12.705 34.874 1.00 89.19 355 LYS A N 1
ATOM 2806 C CA . LYS A 1 355 ? -18.113 -11.858 34.442 1.00 89.19 355 LYS A CA 1
ATOM 2807 C C . LYS A 1 355 ? -18.301 -11.935 32.934 1.00 89.19 355 LYS A C 1
ATOM 2809 O O . LYS A 1 355 ? -17.370 -12.232 32.195 1.00 89.19 355 LYS A O 1
ATOM 2814 N N . LYS A 1 356 ? -19.529 -11.652 32.494 1.00 87.62 356 LYS A N 1
ATOM 2815 C CA . LYS A 1 356 ? -19.865 -11.561 31.067 1.00 87.62 356 LYS A CA 1
ATOM 2816 C C . LYS A 1 356 ? -19.347 -10.264 30.458 1.00 87.62 356 LYS A C 1
ATOM 2818 O O . LYS A 1 356 ? -19.003 -10.242 29.281 1.00 87.62 356 LYS A O 1
ATOM 2823 N N . ILE A 1 357 ? -19.331 -9.197 31.261 1.00 90.88 357 ILE A N 1
ATOM 2824 C CA . ILE A 1 357 ? -18.889 -7.872 30.844 1.00 90.88 357 ILE A CA 1
ATOM 2825 C C . ILE A 1 357 ? -17.869 -7.330 31.843 1.00 90.88 357 ILE A C 1
ATOM 2827 O O . ILE A 1 357 ? -18.114 -7.287 33.051 1.00 90.88 357 ILE A O 1
ATOM 2831 N N . THR A 1 358 ? -16.736 -6.869 31.332 1.00 93.50 358 THR A N 1
ATOM 2832 C CA . THR A 1 358 ? -15.689 -6.196 32.094 1.00 93.50 358 THR A CA 1
ATOM 2833 C C . THR A 1 358 ? -15.668 -4.711 31.751 1.00 93.50 358 THR A C 1
ATOM 2835 O O . THR A 1 358 ? -15.458 -4.317 30.605 1.00 93.50 358 THR A O 1
ATOM 2838 N N . ILE A 1 359 ? -15.872 -3.877 32.767 1.00 93.75 359 ILE A N 1
ATOM 2839 C CA . ILE A 1 359 ? -15.870 -2.422 32.666 1.00 93.75 359 ILE A CA 1
ATOM 2840 C C . ILE A 1 359 ? -14.462 -1.888 32.921 1.00 93.75 359 ILE A C 1
ATOM 2842 O O . ILE A 1 359 ? -13.839 -2.218 33.931 1.00 93.75 359 ILE A O 1
ATOM 2846 N N . ILE A 1 360 ? -13.967 -1.051 32.012 1.00 93.25 360 ILE A N 1
ATOM 2847 C CA . ILE A 1 360 ? -12.671 -0.378 32.144 1.00 93.25 360 ILE A CA 1
ATOM 2848 C C . ILE A 1 360 ? -12.854 1.097 31.778 1.00 93.25 360 ILE A C 1
ATOM 2850 O O . ILE A 1 360 ? -12.654 1.506 30.631 1.00 93.25 360 ILE A O 1
ATOM 2854 N N . ASP A 1 361 ? -13.301 1.906 32.737 1.00 91.19 361 ASP A N 1
ATOM 2855 C CA . ASP A 1 361 ? -13.431 3.347 32.508 1.00 91.19 361 ASP A CA 1
ATOM 2856 C C . ASP A 1 361 ? -12.064 4.043 32.507 1.00 91.19 361 ASP A C 1
ATOM 2858 O O . ASP A 1 361 ? -11.144 3.668 33.230 1.00 91.19 361 ASP A O 1
ATOM 2862 N N . GLU A 1 362 ? -11.960 5.092 31.698 1.00 86.31 362 GLU A N 1
ATOM 2863 C CA . GLU A 1 362 ? -10.771 5.910 31.508 1.00 86.31 362 GLU A CA 1
ATOM 2864 C C . GLU A 1 362 ? -9.511 5.084 31.226 1.00 86.31 362 GLU A C 1
ATOM 2866 O O . GLU A 1 362 ? -8.518 5.161 31.944 1.00 86.31 362 GLU A O 1
ATOM 2871 N N . VAL A 1 363 ? -9.505 4.344 30.113 1.00 85.50 363 VAL A N 1
ATOM 2872 C CA . VAL A 1 363 ? -8.277 3.826 29.492 1.00 85.50 363 VAL A CA 1
ATOM 2873 C C . VAL A 1 363 ? -7.493 5.016 28.926 1.00 85.50 363 VAL A C 1
ATOM 2875 O O . VAL A 1 363 ? -7.495 5.304 27.728 1.00 85.50 363 VAL A O 1
ATOM 2878 N N . GLY A 1 364 ? -6.914 5.791 29.837 1.00 84.69 364 GLY A N 1
ATOM 2879 C CA . GLY A 1 364 ? -6.321 7.092 29.598 1.00 84.69 364 GLY A CA 1
ATOM 2880 C C . GLY A 1 364 ? -4.825 7.111 29.869 1.00 84.69 364 GLY A C 1
ATOM 2881 O O . GLY A 1 364 ? -4.191 6.106 30.187 1.00 84.69 364 GLY A O 1
ATOM 2882 N N . PHE A 1 365 ? -4.254 8.304 29.740 1.00 84.44 365 PHE A N 1
ATOM 2883 C CA . PHE A 1 365 ? -2.816 8.520 29.858 1.00 84.44 365 PHE A CA 1
ATOM 2884 C C . PHE A 1 365 ? -2.241 8.070 31.212 1.00 84.44 365 PHE A C 1
ATOM 2886 O O . PHE A 1 365 ? -1.126 7.565 31.251 1.00 84.44 365 PHE A O 1
ATOM 2893 N N . MET A 1 366 ? -2.985 8.233 32.316 1.00 87.56 366 MET A N 1
ATOM 2894 C CA . MET A 1 366 ? -2.506 7.891 33.664 1.00 87.56 366 MET A CA 1
ATOM 2895 C C . MET A 1 366 ? -2.405 6.376 33.869 1.00 87.56 366 MET A C 1
ATOM 2897 O O . MET A 1 366 ? -1.401 5.896 34.384 1.00 87.56 366 MET A O 1
ATOM 2901 N N . GLN A 1 367 ? -3.409 5.619 33.426 1.00 86.88 367 GLN A N 1
ATOM 2902 C CA . GLN A 1 367 ? -3.444 4.159 33.519 1.00 86.88 367 GLN A CA 1
ATOM 2903 C C . GLN A 1 367 ? -2.409 3.523 32.588 1.00 86.88 367 GLN A C 1
ATOM 2905 O O . GLN A 1 367 ? -1.766 2.542 32.953 1.00 86.88 367 GLN A O 1
ATOM 2910 N N . MET A 1 368 ? -2.177 4.128 31.417 1.00 86.94 368 MET A N 1
ATOM 2911 C CA . MET A 1 368 ? -1.143 3.688 30.478 1.00 86.94 368 MET A CA 1
ATOM 2912 C C . MET A 1 368 ? 0.289 3.880 30.994 1.00 86.94 368 MET A C 1
ATOM 2914 O O . MET A 1 368 ? 1.217 3.437 30.334 1.00 86.94 368 MET A O 1
ATOM 2918 N N . LEU A 1 369 ? 0.514 4.469 32.172 1.00 86.75 369 LEU A N 1
ATOM 2919 C CA . LEU A 1 369 ? 1.832 4.436 32.818 1.00 86.75 369 LEU A CA 1
ATOM 2920 C C . LEU A 1 369 ? 2.150 3.065 33.450 1.00 86.75 369 LEU A C 1
ATOM 2922 O O . LEU A 1 369 ? 3.315 2.779 33.718 1.00 86.75 369 LEU A O 1
ATOM 2926 N N . SER A 1 370 ? 1.141 2.217 33.679 1.00 88.19 370 SER A N 1
ATOM 2927 C CA . SER A 1 370 ? 1.314 0.856 34.194 1.00 88.19 370 SER A CA 1
ATOM 2928 C C . SER A 1 370 ? 1.623 -0.123 33.057 1.00 88.19 370 SER A C 1
ATOM 2930 O O . SER A 1 370 ? 0.766 -0.424 32.225 1.00 88.19 370 SER A O 1
ATOM 2932 N N . ILE A 1 371 ? 2.844 -0.667 33.038 1.00 85.69 371 ILE A N 1
ATOM 2933 C CA . ILE A 1 371 ? 3.256 -1.692 32.062 1.00 85.69 371 ILE A CA 1
ATOM 2934 C C . ILE A 1 371 ? 2.385 -2.963 32.171 1.00 85.69 371 ILE A C 1
ATOM 2936 O O . ILE A 1 371 ? 1.920 -3.439 31.133 1.00 85.69 371 ILE A O 1
ATOM 2940 N N . PRO A 1 372 ? 2.094 -3.503 33.374 1.00 87.69 372 PRO A N 1
ATOM 2941 C CA . PRO A 1 372 ? 1.155 -4.614 33.536 1.00 87.69 372 PRO A CA 1
ATOM 2942 C C . PRO A 1 372 ? -0.238 -4.336 32.958 1.00 87.69 372 PRO A C 1
ATOM 2944 O O . PRO A 1 372 ? -0.828 -5.216 32.333 1.00 87.69 372 PRO A O 1
ATOM 2947 N N . PHE A 1 373 ? -0.761 -3.116 33.113 1.00 88.94 373 PHE A N 1
ATOM 2948 C CA . PHE A 1 373 ? -2.048 -2.745 32.524 1.00 88.94 373 PHE A CA 1
ATOM 2949 C C . PHE A 1 373 ? -1.983 -2.667 30.998 1.00 88.94 373 PHE A C 1
ATOM 2951 O O . PHE A 1 373 ? -2.878 -3.187 30.335 1.00 88.94 373 PHE A O 1
ATOM 2958 N N . GLN A 1 374 ? -0.914 -2.101 30.424 1.00 85.12 374 GLN A N 1
ATOM 2959 C CA . GLN A 1 374 ? -0.708 -2.129 28.970 1.00 85.12 374 GLN A CA 1
ATOM 2960 C C . GLN A 1 374 ? -0.721 -3.570 28.442 1.00 85.12 374 GLN A C 1
ATOM 2962 O O . GLN A 1 374 ? -1.450 -3.878 27.501 1.00 85.12 374 GLN A O 1
ATOM 2967 N N . GLN A 1 375 ? 0.047 -4.464 29.074 1.00 83.06 375 GLN A N 1
ATOM 2968 C CA . GLN A 1 375 ? 0.106 -5.880 28.704 1.00 83.06 375 GLN A CA 1
ATOM 2969 C C . GLN A 1 375 ? -1.265 -6.552 28.807 1.00 83.06 375 GLN A C 1
ATOM 2971 O O . GLN A 1 375 ? -1.656 -7.277 27.891 1.00 83.06 375 GLN A O 1
ATOM 2976 N N . LEU A 1 376 ? -2.017 -6.267 29.877 1.00 85.50 376 LEU A N 1
ATOM 2977 C CA . LEU A 1 376 ? -3.376 -6.767 30.035 1.00 85.50 376 LEU A CA 1
ATOM 2978 C C . LEU A 1 376 ? -4.264 -6.300 28.875 1.00 85.50 376 LEU A C 1
ATOM 2980 O O . LEU A 1 376 ? -4.866 -7.142 28.218 1.00 85.50 376 LEU A O 1
ATOM 2984 N N . MET A 1 377 ? -4.296 -5.000 28.567 1.00 83.44 377 MET A N 1
ATOM 2985 C CA . MET A 1 377 ? -5.130 -4.456 27.487 1.00 83.44 377 MET A CA 1
ATOM 2986 C C . MET A 1 377 ? -4.840 -5.102 26.126 1.00 83.44 377 MET A C 1
ATOM 2988 O O . MET A 1 377 ? -5.776 -5.356 25.371 1.00 83.44 377 MET A O 1
ATOM 2992 N N . TYR A 1 378 ? -3.578 -5.432 25.833 1.00 76.25 378 TYR A N 1
ATOM 2993 C CA . TYR A 1 378 ? -3.223 -6.182 24.623 1.00 76.25 378 TYR A CA 1
ATOM 2994 C C . TYR A 1 378 ? -3.670 -7.648 24.675 1.00 76.25 378 TYR A C 1
ATOM 2996 O O . TYR A 1 378 ? -4.175 -8.156 23.677 1.00 76.25 378 TYR A O 1
ATOM 3004 N N . SER A 1 379 ? -3.534 -8.316 25.825 1.00 73.38 379 SER A N 1
ATOM 3005 C CA . SER A 1 379 ? -3.947 -9.720 25.985 1.00 73.38 379 SER A CA 1
ATOM 3006 C C . SER A 1 379 ? -5.461 -9.926 25.894 1.00 73.38 379 SER A C 1
ATOM 3008 O O . SER A 1 379 ? -5.912 -10.987 25.461 1.00 73.38 379 SER A O 1
ATOM 3010 N N . ILE A 1 380 ? -6.272 -8.916 26.253 1.00 75.56 380 ILE A N 1
ATOM 3011 C CA . ILE A 1 380 ? -7.730 -9.081 26.225 1.00 75.56 380 ILE A CA 1
ATOM 3012 C C . ILE A 1 380 ? -8.252 -9.287 24.800 1.00 75.56 380 ILE A C 1
ATOM 3014 O O . ILE A 1 380 ? -9.224 -10.012 24.601 1.00 75.56 380 ILE A O 1
ATOM 3018 N N . VAL A 1 381 ? -7.568 -8.727 23.806 1.00 62.66 381 VAL A N 1
ATOM 3019 C CA . VAL A 1 381 ? -7.945 -8.853 22.394 1.00 62.66 381 VAL A CA 1
ATOM 3020 C C . VAL A 1 381 ? -7.683 -10.255 21.841 1.00 62.66 381 VAL A C 1
ATOM 3022 O O . VAL A 1 381 ? -8.377 -10.688 20.925 1.00 62.66 381 VAL A O 1
ATOM 3025 N N . SER A 1 382 ? -6.701 -10.981 22.379 1.00 58.34 382 SER A N 1
ATOM 3026 C CA . SER A 1 382 ? -6.266 -12.263 21.819 1.00 58.34 382 SER A CA 1
ATOM 3027 C C . SER A 1 382 ? -6.936 -13.492 22.436 1.00 58.34 382 SER A C 1
ATOM 3029 O O . SER A 1 382 ? -6.985 -14.525 21.772 1.00 58.34 382 SER A O 1
ATOM 3031 N N . GLU A 1 383 ? -7.423 -13.425 23.681 1.00 57.41 383 GLU A N 1
ATOM 3032 C CA . GLU A 1 383 ? -7.663 -14.650 24.470 1.00 57.41 383 GLU A CA 1
ATOM 3033 C C . GLU A 1 383 ? -9.010 -14.734 25.219 1.00 57.41 383 GLU A C 1
ATOM 3035 O O . GLU A 1 383 ? -9.308 -15.788 25.781 1.00 57.41 383 GLU A O 1
ATOM 3040 N N . ASN A 1 384 ? -9.854 -13.691 25.240 1.00 59.38 384 ASN A N 1
ATOM 3041 C CA . ASN A 1 384 ? -10.928 -13.606 26.245 1.00 59.38 384 ASN A CA 1
ATOM 3042 C C . ASN A 1 384 ? -12.372 -13.866 25.760 1.00 59.38 384 ASN A C 1
ATOM 3044 O O . ASN A 1 384 ? -12.784 -13.560 24.636 1.00 59.38 384 ASN A O 1
ATOM 3048 N N . SER A 1 385 ? -13.168 -14.432 26.677 1.00 61.59 385 SER A N 1
ATOM 3049 C CA . SER A 1 385 ? -14.605 -14.710 26.541 1.00 61.59 385 SER A CA 1
ATOM 3050 C C . SER A 1 385 ? -15.514 -13.584 27.060 1.00 61.59 385 SER A C 1
ATOM 3052 O O . SER A 1 385 ? -16.678 -13.554 26.678 1.00 61.59 385 SER A O 1
ATOM 3054 N N . SER A 1 386 ? -15.005 -12.665 27.893 1.00 78.69 386 SER A N 1
ATOM 3055 C CA . SER A 1 386 ? -15.751 -11.507 28.422 1.00 78.69 386 SER A CA 1
ATOM 3056 C C . SER A 1 386 ? -15.782 -10.343 27.423 1.00 78.69 386 SER A C 1
ATOM 3058 O O . SER A 1 386 ? -14.786 -10.072 26.748 1.00 78.69 386 SER A O 1
ATOM 3060 N N . ILE A 1 387 ? -16.908 -9.630 27.361 1.00 88.31 387 ILE A N 1
ATOM 3061 C CA . ILE A 1 387 ? -17.054 -8.387 26.595 1.00 88.31 387 ILE A CA 1
ATOM 3062 C C . ILE A 1 387 ? -16.435 -7.237 27.391 1.00 88.31 387 ILE A C 1
ATOM 3064 O O . ILE A 1 387 ? -16.757 -7.042 28.559 1.00 88.31 387 ILE A O 1
ATOM 3068 N N . ILE A 1 388 ? -15.593 -6.414 26.776 1.00 90.75 388 ILE A N 1
ATOM 3069 C CA . ILE A 1 388 ? -15.109 -5.178 27.391 1.00 90.75 388 ILE A CA 1
ATOM 3070 C C . ILE A 1 388 ? -16.044 -4.023 27.044 1.00 90.75 388 ILE A C 1
ATOM 3072 O O . ILE A 1 388 ? -16.346 -3.793 25.875 1.00 90.75 388 ILE A O 1
ATOM 3076 N N . LEU A 1 389 ? -16.397 -3.217 28.041 1.00 92.62 389 LEU A N 1
ATOM 3077 C CA . LEU A 1 389 ? -16.926 -1.871 27.838 1.00 92.62 389 LEU A CA 1
ATOM 3078 C C . LEU A 1 389 ? -16.015 -0.867 28.543 1.00 92.62 389 LEU A C 1
ATOM 3080 O O . LEU A 1 389 ? -15.840 -0.918 29.758 1.00 92.62 389 LEU A O 1
ATOM 3084 N N . GLY A 1 390 ? -15.437 0.068 27.799 1.00 93.56 390 GLY A N 1
ATOM 3085 C CA . GLY A 1 390 ? -14.520 1.051 28.365 1.00 93.56 390 GLY A CA 1
ATOM 3086 C C . GLY A 1 390 ? -14.640 2.431 27.750 1.00 93.56 390 GLY A C 1
ATOM 3087 O O . GLY A 1 390 ? -15.388 2.645 26.795 1.00 93.56 390 GLY A O 1
ATOM 3088 N N . THR A 1 391 ? -13.895 3.392 28.293 1.00 93.38 391 THR A N 1
ATOM 3089 C CA . THR A 1 391 ? -13.771 4.724 27.686 1.00 93.38 391 THR A CA 1
ATOM 3090 C C . THR A 1 391 ? -12.328 5.045 27.345 1.00 93.38 391 THR A C 1
ATOM 3092 O O . THR A 1 391 ? -11.404 4.661 28.053 1.00 93.38 391 THR A O 1
ATOM 3095 N N . VAL A 1 392 ? -12.129 5.768 26.244 1.00 92.44 392 VAL A N 1
ATOM 3096 C CA . VAL A 1 392 ? -10.810 6.208 25.772 1.00 92.44 392 VAL A CA 1
ATOM 3097 C C . VAL A 1 392 ? -10.814 7.707 25.466 1.00 92.44 392 VAL A C 1
ATOM 3099 O O . VAL A 1 392 ? -11.825 8.244 24.984 1.00 92.44 392 VAL A O 1
ATOM 3102 N N . PRO A 1 393 ? -9.691 8.414 25.695 1.00 87.94 393 PRO A N 1
ATOM 3103 C CA . PRO A 1 393 ? -9.569 9.816 25.328 1.00 87.94 393 PRO A CA 1
ATOM 3104 C C . PRO A 1 393 ? -9.729 10.010 23.817 1.00 87.94 393 PRO A C 1
ATOM 3106 O O . PRO A 1 393 ? -9.390 9.140 23.009 1.00 87.94 393 PRO A O 1
ATOM 3109 N N . LEU A 1 394 ? -10.265 11.174 23.444 1.00 82.38 394 LEU A N 1
ATOM 3110 C CA . LEU A 1 394 ? -10.331 11.599 22.045 1.00 82.38 394 LEU A CA 1
ATOM 3111 C C . LEU A 1 394 ? -8.936 11.966 21.519 1.00 82.38 394 LEU A C 1
ATOM 3113 O O . LEU A 1 394 ? -8.644 11.717 20.352 1.00 82.38 394 LEU A O 1
ATOM 3117 N N . ASP A 1 395 ? -8.097 12.528 22.390 1.00 80.94 395 ASP A N 1
ATOM 3118 C CA . ASP A 1 395 ? -6.714 12.874 22.083 1.00 80.94 395 ASP A CA 1
ATOM 3119 C C . ASP A 1 395 ? -5.896 11.624 21.732 1.00 80.94 395 ASP A C 1
ATOM 3121 O O . ASP A 1 395 ? -6.156 10.518 22.220 1.00 80.94 395 ASP A O 1
ATOM 3125 N N . SER A 1 396 ? -4.918 11.818 20.850 1.00 78.50 396 SER A N 1
ATOM 3126 C CA . SER A 1 396 ? -4.051 10.754 20.348 1.00 78.50 396 SER A CA 1
ATOM 3127 C C . SER A 1 396 ? -3.022 10.346 21.403 1.00 78.50 396 SER A C 1
ATOM 3129 O O . SER A 1 396 ? -2.424 11.190 22.073 1.00 78.50 396 SER A O 1
ATOM 3131 N N . HIS A 1 397 ? -2.814 9.039 21.528 1.00 81.38 397 HIS A N 1
ATOM 3132 C CA . HIS A 1 397 ? -1.751 8.424 22.319 1.00 81.38 397 HIS A CA 1
ATOM 3133 C C . HIS A 1 397 ? -1.293 7.162 21.592 1.00 81.38 397 HIS A C 1
ATOM 3135 O O . HIS A 1 397 ? -2.170 6.394 21.198 1.00 81.38 397 HIS A O 1
ATOM 3141 N N . PRO A 1 398 ? 0.011 6.875 21.456 1.00 72.88 398 PRO A N 1
ATOM 3142 C CA . PRO A 1 398 ? 0.476 5.711 20.698 1.00 72.88 398 PRO A CA 1
ATOM 3143 C C . PRO A 1 398 ? -0.174 4.386 21.137 1.00 72.88 398 PRO A C 1
ATOM 3145 O O . PRO A 1 398 ? -0.704 3.640 20.314 1.00 72.88 398 PRO A O 1
ATOM 3148 N N . GLU A 1 399 ? -0.215 4.120 22.440 1.00 78.75 399 GLU A N 1
ATOM 3149 C CA . GLU A 1 399 ? -0.734 2.880 23.025 1.00 78.75 399 GLU A CA 1
ATOM 3150 C C . GLU A 1 399 ? -2.265 2.810 22.944 1.00 78.75 399 GLU A C 1
ATOM 3152 O O . GLU A 1 399 ? -2.830 1.775 22.594 1.00 78.75 399 GLU A O 1
ATOM 3157 N N . ILE A 1 400 ? -2.956 3.925 23.202 1.00 85.31 400 ILE A N 1
ATOM 3158 C CA . ILE A 1 400 ? -4.425 3.978 23.163 1.00 85.31 400 ILE A CA 1
ATOM 3159 C C . ILE A 1 400 ? -4.905 3.905 21.713 1.00 85.31 400 ILE A C 1
ATOM 3161 O O . ILE A 1 400 ? -5.876 3.221 21.415 1.00 85.31 400 ILE A O 1
ATOM 3165 N N . ASP A 1 401 ? -4.222 4.568 20.784 1.00 81.75 401 ASP A N 1
ATOM 3166 C CA . ASP A 1 401 ? -4.566 4.515 19.366 1.00 81.75 401 ASP A CA 1
ATOM 3167 C C . ASP A 1 401 ? -4.272 3.147 18.760 1.00 81.75 401 ASP A C 1
ATOM 3169 O O . ASP A 1 401 ? -4.969 2.747 17.829 1.00 81.75 401 ASP A O 1
ATOM 3173 N N . THR A 1 402 ? -3.295 2.415 19.303 1.00 79.12 402 THR A N 1
ATOM 3174 C CA . THR A 1 402 ? -3.100 1.002 18.971 1.00 79.12 402 THR A CA 1
ATOM 3175 C C . THR A 1 402 ? -4.294 0.184 19.457 1.00 79.12 402 THR A C 1
ATOM 3177 O O . THR A 1 402 ? -4.902 -0.508 18.645 1.00 79.12 402 THR A O 1
ATOM 3180 N N . LEU A 1 403 ? -4.706 0.341 20.723 1.00 80.00 403 LEU A N 1
ATOM 3181 C CA . LEU A 1 403 ? -5.888 -0.323 21.287 1.00 80.00 403 LEU A CA 1
ATOM 3182 C C . LEU A 1 403 ? -7.161 -0.043 20.470 1.00 80.00 403 LEU A C 1
ATOM 3184 O O . LEU A 1 403 ? -7.882 -0.973 20.131 1.00 80.00 403 LEU A O 1
ATOM 3188 N N . LYS A 1 404 ? -7.420 1.217 20.092 1.00 83.00 404 LYS A N 1
ATOM 3189 C CA . LYS A 1 404 ? -8.599 1.617 19.296 1.00 83.00 404 LYS A CA 1
ATOM 3190 C C . LYS A 1 404 ? -8.679 0.941 17.919 1.00 83.00 404 LYS A C 1
ATOM 3192 O O . LYS A 1 404 ? -9.737 0.985 17.299 1.00 83.00 404 LYS A O 1
ATOM 3197 N N . ARG A 1 405 ? -7.567 0.395 17.414 1.00 76.50 405 ARG A N 1
ATOM 3198 C CA . ARG A 1 405 ? -7.452 -0.230 16.084 1.00 76.50 405 ARG A CA 1
ATOM 3199 C C . ARG A 1 405 ? -7.363 -1.755 16.145 1.00 76.50 405 ARG A C 1
ATOM 3201 O O . ARG A 1 405 ? -7.175 -2.381 15.103 1.00 76.50 405 ARG A O 1
ATOM 3208 N N . LEU A 1 406 ? -7.440 -2.348 17.336 1.00 74.12 406 LEU A N 1
ATOM 3209 C CA . LEU A 1 406 ? -7.389 -3.797 17.485 1.00 74.12 406 LEU A CA 1
ATOM 3210 C C . LEU A 1 406 ? -8.671 -4.458 16.929 1.00 74.12 406 LEU A C 1
ATOM 3212 O O . LEU A 1 406 ? -9.751 -3.871 17.024 1.00 74.12 406 LEU A O 1
ATOM 3216 N N . PRO A 1 407 ? -8.583 -5.668 16.341 1.00 69.69 407 PRO A N 1
ATOM 3217 C CA . PRO A 1 407 ? -9.759 -6.403 15.874 1.00 69.69 407 PRO A CA 1
ATOM 3218 C C . PRO A 1 407 ? -10.771 -6.650 17.004 1.00 69.69 407 PRO A C 1
ATOM 3220 O O . PRO A 1 407 ? -10.380 -6.926 18.134 1.00 69.69 407 PRO A O 1
ATOM 3223 N N . GLY A 1 408 ? -12.071 -6.554 16.704 1.00 77.25 408 GLY A N 1
ATOM 3224 C CA . GLY A 1 408 ? -13.146 -6.703 17.698 1.00 77.25 408 GLY A CA 1
ATOM 3225 C C . GLY A 1 408 ? -13.399 -5.462 18.566 1.00 77.25 408 GLY A C 1
ATOM 3226 O O . GLY A 1 408 ? -14.244 -5.517 19.460 1.00 77.25 408 GLY A O 1
ATOM 3227 N N . VAL A 1 409 ? -12.689 -4.352 18.311 1.00 84.81 409 VAL A N 1
ATOM 3228 C CA . VAL A 1 409 ? -12.911 -3.059 18.971 1.00 84.81 409 VAL A CA 1
ATOM 3229 C C . VAL A 1 409 ? -13.886 -2.190 18.180 1.00 84.81 409 VAL A C 1
ATOM 3231 O O . VAL A 1 409 ? -13.579 -1.708 17.090 1.00 84.81 409 VAL A O 1
ATOM 3234 N N . LYS A 1 410 ? -15.032 -1.893 18.788 1.00 87.44 410 LYS A N 1
ATOM 3235 C CA . LYS A 1 410 ? -16.015 -0.919 18.321 1.00 87.44 410 LYS A CA 1
ATOM 3236 C C . LYS A 1 410 ? -15.825 0.418 19.024 1.00 87.44 410 LYS A C 1
ATOM 3238 O O . LYS A 1 410 ? -16.045 0.547 20.229 1.00 87.44 410 LYS A O 1
ATOM 3243 N N . ILE A 1 411 ? -15.465 1.446 18.259 1.00 88.12 411 ILE A N 1
ATOM 3244 C CA . ILE A 1 411 ? -15.349 2.818 18.764 1.00 88.12 411 ILE A CA 1
ATOM 3245 C C . ILE A 1 411 ? -16.691 3.534 18.644 1.00 88.12 411 ILE A C 1
ATOM 3247 O O . ILE A 1 411 ? -17.197 3.751 17.545 1.00 88.12 411 ILE A O 1
ATOM 3251 N N . ILE A 1 412 ? -17.230 3.978 19.775 1.00 87.50 412 ILE A N 1
ATOM 3252 C CA . ILE A 1 412 ? -18.493 4.713 19.847 1.00 87.50 412 ILE A CA 1
ATOM 3253 C C . ILE A 1 412 ? -18.190 6.165 20.203 1.00 87.50 412 ILE A C 1
ATOM 3255 O O . ILE A 1 412 ? -17.715 6.479 21.297 1.00 87.50 412 ILE A O 1
ATOM 3259 N N . ARG A 1 413 ? -18.454 7.078 19.267 1.00 85.38 413 ARG A N 1
ATOM 3260 C CA . ARG A 1 413 ? -18.154 8.502 19.439 1.00 85.38 413 ARG A CA 1
ATOM 3261 C C . ARG A 1 413 ? -19.350 9.263 20.007 1.00 85.38 413 ARG A C 1
ATOM 3263 O O . ARG A 1 413 ? -20.390 9.357 19.364 1.00 85.38 413 ARG A O 1
ATOM 3270 N N . LEU A 1 414 ? -19.157 9.879 21.169 1.00 83.44 414 LEU A N 1
ATOM 3271 C CA . LEU A 1 414 ? -20.122 10.762 21.817 1.00 83.44 414 LEU A CA 1
ATOM 3272 C C . LEU A 1 414 ? -19.937 12.218 21.383 1.00 83.44 414 LEU A C 1
ATOM 3274 O O . LEU A 1 414 ? -18.815 12.736 21.317 1.00 83.44 414 LEU A O 1
ATOM 3278 N N . ASN A 1 415 ? -21.058 12.889 21.149 1.00 81.75 415 ASN A N 1
ATOM 3279 C CA . ASN A 1 415 ? -21.180 14.323 20.922 1.00 81.75 415 ASN A CA 1
ATOM 3280 C C . ASN A 1 415 ? -22.436 14.860 21.646 1.00 81.75 415 ASN A C 1
ATOM 3282 O O . ASN A 1 415 ? -23.131 14.117 22.335 1.00 81.75 415 ASN A O 1
ATOM 3286 N N . GLU A 1 416 ? -22.702 16.161 21.541 1.00 79.25 416 GLU A N 1
ATOM 3287 C CA . GLU A 1 416 ? -23.857 16.787 22.205 1.00 79.25 416 GLU A CA 1
ATOM 3288 C C . GLU A 1 416 ? -25.207 16.318 21.645 1.00 79.25 416 GLU A C 1
ATOM 3290 O O . GLU A 1 416 ? -26.188 16.313 22.375 1.00 79.25 416 GLU A O 1
ATOM 3295 N N . GLU A 1 417 ? -25.248 15.877 20.388 1.00 74.44 417 GLU A N 1
ATOM 3296 C CA . GLU A 1 417 ? -26.476 15.463 19.701 1.00 74.44 417 GLU A CA 1
ATOM 3297 C C . GLU A 1 417 ? -26.892 14.030 20.057 1.00 74.44 417 GLU A C 1
ATOM 3299 O O . GLU A 1 417 ? -28.079 13.720 20.085 1.00 74.44 417 GLU A O 1
ATOM 3304 N N . ASN A 1 418 ? -25.927 13.143 20.328 1.00 78.00 418 ASN A N 1
ATOM 3305 C CA . ASN A 1 418 ? -26.184 11.712 20.504 1.00 78.00 418 ASN A CA 1
ATOM 3306 C C . ASN A 1 418 ? -26.064 11.208 21.950 1.00 78.00 418 ASN A C 1
ATOM 3308 O O . ASN A 1 418 ? -26.529 10.105 22.241 1.00 78.00 418 ASN A O 1
ATOM 3312 N N . ARG A 1 419 ? -25.479 11.997 22.862 1.00 74.44 419 ARG A N 1
ATOM 3313 C CA . ARG A 1 419 ? -25.175 11.575 24.245 1.00 74.44 419 ARG A CA 1
ATOM 3314 C C . ARG A 1 419 ? -26.376 11.043 25.030 1.00 74.44 419 ARG A C 1
ATOM 3316 O O . ARG A 1 419 ? -26.182 10.195 25.896 1.00 74.44 419 ARG A O 1
ATOM 3323 N N . ASP A 1 420 ? -27.586 11.508 24.725 1.00 74.69 420 ASP A N 1
ATOM 3324 C CA . ASP A 1 420 ? -28.786 11.160 25.491 1.00 74.69 420 ASP A CA 1
ATOM 3325 C C . ASP A 1 420 ? -29.508 9.910 24.948 1.00 74.69 420 ASP A C 1
ATOM 3327 O O . ASP A 1 420 ? -30.160 9.203 25.716 1.00 74.69 420 ASP A O 1
ATOM 3331 N N . GLY A 1 421 ? -29.351 9.594 23.654 1.00 73.50 421 GLY A N 1
ATOM 3332 C CA . GLY A 1 421 ? -30.042 8.477 22.986 1.00 73.50 421 GLY A CA 1
ATOM 3333 C C . GLY A 1 421 ? -29.165 7.262 22.672 1.00 73.50 421 GLY A C 1
ATOM 3334 O O . GLY A 1 421 ? -29.677 6.172 22.448 1.00 73.50 421 GLY A O 1
ATOM 3335 N N . ILE A 1 422 ? -27.838 7.409 22.675 1.00 80.00 422 ILE A N 1
ATOM 3336 C CA . ILE A 1 422 ? -26.927 6.341 22.230 1.00 80.00 422 ILE A CA 1
ATOM 3337 C C . ILE A 1 422 ? -26.856 5.139 23.185 1.00 80.00 422 ILE A C 1
ATOM 3339 O O . ILE A 1 422 ? -26.424 4.067 22.777 1.00 80.00 422 ILE A O 1
ATOM 3343 N N . ALA A 1 423 ? -27.291 5.297 24.439 1.00 75.06 423 ALA A N 1
ATOM 3344 C CA . ALA A 1 423 ? -27.258 4.239 25.451 1.00 75.06 423 ALA A CA 1
ATOM 3345 C C . ALA A 1 423 ? -27.996 2.973 25.008 1.00 75.06 423 ALA A C 1
ATOM 3347 O O . ALA A 1 423 ? -27.430 1.890 25.092 1.00 75.06 423 ALA A O 1
ATOM 3348 N N . GLU A 1 424 ? -29.213 3.132 24.489 1.00 74.44 424 GLU A N 1
ATOM 3349 C CA . GLU A 1 424 ? -30.080 2.015 24.100 1.00 74.44 424 GLU A CA 1
ATOM 3350 C C . GLU A 1 424 ? -29.445 1.197 22.971 1.00 74.44 424 GLU A C 1
ATOM 3352 O O . GLU A 1 424 ? -29.401 -0.027 23.043 1.00 74.44 424 GLU A O 1
ATOM 3357 N N . PHE A 1 425 ? -28.843 1.872 21.986 1.00 77.62 425 PHE A N 1
ATOM 3358 C CA . PHE A 1 425 ? -28.128 1.218 20.888 1.00 77.62 425 PHE A CA 1
ATOM 3359 C C . PHE A 1 425 ? -26.898 0.443 21.367 1.00 77.62 425 PHE A C 1
ATOM 3361 O O . PHE A 1 425 ? -26.651 -0.671 20.915 1.00 77.62 425 PHE A O 1
ATOM 3368 N N . VAL A 1 426 ? -26.125 1.018 22.295 1.00 81.81 426 VAL A N 1
ATOM 3369 C CA . VAL A 1 426 ? -24.939 0.345 22.847 1.00 81.81 426 VAL A CA 1
ATOM 3370 C C . VAL A 1 426 ? -25.345 -0.873 23.675 1.00 81.81 426 VAL A C 1
ATOM 3372 O O . VAL A 1 426 ? -24.693 -1.908 23.580 1.00 81.81 426 VAL A O 1
ATOM 3375 N N . VAL A 1 427 ? -26.428 -0.781 24.449 1.00 80.88 427 VAL A N 1
ATOM 3376 C CA . VAL A 1 427 ? -26.968 -1.919 25.204 1.00 80.88 427 VAL A CA 1
ATOM 3377 C C . VAL A 1 427 ? -27.468 -3.011 24.268 1.00 80.88 427 VAL A C 1
ATOM 3379 O O . VAL A 1 427 ? -27.134 -4.173 24.476 1.00 80.88 427 VAL A O 1
ATOM 3382 N N . GLU A 1 428 ? -28.214 -2.661 23.220 1.00 79.31 428 GLU A N 1
ATOM 3383 C CA . GLU A 1 428 ? -28.709 -3.629 22.240 1.00 79.31 428 GLU A CA 1
ATOM 3384 C C . GLU A 1 428 ? -27.558 -4.370 21.543 1.00 79.31 428 GLU A C 1
ATOM 3386 O O . GLU A 1 428 ? -27.593 -5.596 21.425 1.00 79.31 428 GLU A O 1
ATOM 3391 N N . ASP A 1 429 ? -26.515 -3.645 21.132 1.00 80.12 429 ASP A N 1
ATOM 3392 C CA . ASP A 1 429 ? -25.326 -4.231 20.512 1.00 80.12 429 ASP A CA 1
ATOM 3393 C C . ASP A 1 429 ? -24.569 -5.152 21.475 1.00 80.12 429 ASP A C 1
ATOM 3395 O O . ASP A 1 429 ? -24.206 -6.263 21.095 1.00 80.12 429 ASP A O 1
ATOM 3399 N N . ILE A 1 430 ? -24.371 -4.733 22.730 1.00 81.50 430 ILE A N 1
ATOM 3400 C CA . ILE A 1 430 ? -23.723 -5.574 23.742 1.00 81.50 430 ILE A CA 1
ATOM 3401 C C . ILE A 1 430 ? -24.551 -6.838 23.998 1.00 81.50 430 ILE A C 1
ATOM 3403 O O . ILE A 1 430 ? -23.993 -7.930 24.048 1.00 81.50 430 ILE A O 1
ATOM 3407 N N . LEU A 1 431 ? -25.874 -6.724 24.144 1.00 79.81 431 LEU A N 1
ATOM 3408 C CA . LEU A 1 431 ? -26.739 -7.865 24.450 1.00 79.81 431 LEU A CA 1
ATOM 3409 C C . LEU A 1 431 ? -26.795 -8.895 23.317 1.00 79.81 431 LEU A C 1
ATOM 3411 O O . LEU A 1 431 ? -26.859 -10.084 23.622 1.00 79.81 431 LEU A O 1
ATOM 3415 N N . LYS A 1 432 ? -26.712 -8.469 22.047 1.00 78.06 432 LYS A N 1
ATOM 3416 C CA . LYS A 1 432 ? -26.568 -9.386 20.899 1.00 78.06 432 LYS A CA 1
ATOM 3417 C C . LYS A 1 432 ? -25.315 -10.248 21.040 1.00 78.06 432 LYS A C 1
ATOM 3419 O O . LYS A 1 432 ? -25.397 -11.468 20.965 1.00 78.06 432 LYS A O 1
ATOM 3424 N N . VAL A 1 433 ? -24.185 -9.623 21.369 1.00 74.50 433 VAL A N 1
ATOM 3425 C CA . VAL A 1 433 ? -22.919 -10.339 21.581 1.00 74.50 433 VAL A CA 1
ATOM 3426 C C . VAL A 1 433 ? -22.979 -11.240 22.818 1.00 74.50 433 VAL A C 1
ATOM 3428 O O . VAL A 1 433 ? -22.463 -12.351 22.795 1.00 74.50 433 VAL A O 1
ATOM 3431 N N . VAL A 1 434 ? -23.648 -10.811 23.896 1.00 72.81 434 VAL A N 1
ATOM 3432 C CA . VAL A 1 434 ? -23.847 -11.648 25.095 1.00 72.81 434 VAL A CA 1
ATOM 3433 C C . VAL A 1 434 ? -24.709 -12.882 24.806 1.00 72.81 434 VAL A C 1
ATOM 3435 O O . VAL A 1 434 ? -24.513 -13.897 25.468 1.00 72.81 434 VAL A O 1
ATOM 3438 N N . SER A 1 435 ? -25.684 -12.810 23.893 1.00 64.62 435 SER A N 1
ATOM 3439 C CA . SER A 1 435 ? -26.542 -13.958 23.558 1.00 64.62 435 SER A CA 1
ATOM 3440 C C . SER A 1 435 ? -25.868 -15.007 22.674 1.00 64.62 435 SER A C 1
ATOM 3442 O O . SER A 1 435 ? -26.313 -16.154 22.675 1.00 64.62 435 SER A O 1
ATOM 3444 N N . ASP A 1 436 ? -24.810 -14.618 21.962 1.00 55.44 436 ASP A N 1
ATOM 3445 C CA . ASP A 1 436 ? -24.026 -15.491 21.083 1.00 55.44 436 ASP A CA 1
ATOM 3446 C C . ASP A 1 436 ? -22.844 -16.178 21.817 1.00 55.44 436 ASP A C 1
ATOM 3448 O O . ASP A 1 436 ? -22.194 -17.063 21.254 1.00 55.44 436 ASP A O 1
ATOM 3452 N N . LEU A 1 437 ? -22.599 -15.808 23.088 1.00 54.28 437 LEU A N 1
ATOM 3453 C CA . LEU A 1 437 ? -21.608 -16.375 24.024 1.00 54.28 437 LEU A CA 1
ATOM 3454 C C . LEU A 1 437 ? -22.246 -17.344 25.029 1.00 54.28 437 LEU A C 1
ATOM 3456 O O . LEU A 1 437 ? -21.616 -18.397 25.290 1.00 54.28 437 LEU A O 1
#

pLDDT: mean 88.71, std 11.0, range [26.2, 98.75]

Radius of gyration: 27.5 Å; Cα contacts (8 Å, |Δi|>4): 880; chains: 1; bounding box: 59×41×75 Å

Foldseek 3Di:
DQFDDQPQKRKGKDKAADAAAEEEQAALLAFQCGLQVLQRPVANPHYTYMRIAFQLFFQMAHPDLADALLRSLVSVVSVCVRVVQQAYAYAYAHSSLLSLLSCLLVVVRRYLEAEYALALQDQDLPPLVCQQPVNCVVVVVVVSLVSQCVRSCNNCVNPSNSSSVNSSVRSNCPPPADLVSLLNRDHAYEYEYECAEPHHHPVSNVVSQVSYPNYDYYYFYRAYSSQCDPVHPVPVVSVVVCVVDVVRDPPPVVDDVPPQLQEEAEEEDPPLCLLVLVVVLCVVVDLQQEWAWAKDFDDDVVDGFFIWIAISVGDIGTAWGLPDPAPPDDVSIRGDQVRCVVPRVVRQVVCQVRHQEYEAEEPDDSNVVHPSSLVVLVVCLPDTNHRYYYYYYPDDDPSRVVSCPRPSYDYHYDDPVCSVPCSVVVSVSSVVSSVVD

Solvent-accessible surface area (backbone atoms only — not comparable to full-atom values): 22849 Å² total; per-residue (Å²): 123,60,59,46,78,38,93,85,25,47,33,24,39,47,78,42,54,65,53,60,45,32,40,39,31,31,31,87,88,49,28,18,58,74,56,41,58,59,44,52,76,72,45,27,73,58,21,22,37,32,24,42,22,51,83,44,21,16,66,4,36,41,91,57,60,80,71,42,49,64,57,52,21,57,49,50,52,43,46,28,56,73,69,70,46,70,51,27,33,38,44,16,27,36,53,16,25,38,19,48,49,42,31,31,53,76,40,46,83,40,34,44,28,44,33,34,29,30,52,32,75,58,53,62,52,83,68,41,66,71,54,26,48,69,45,32,60,77,68,64,40,56,72,60,54,50,49,48,44,66,54,20,30,62,14,39,71,77,42,47,54,57,42,30,44,34,53,38,53,33,42,59,54,40,39,79,59,52,70,70,50,52,39,59,28,77,37,43,32,41,42,32,26,9,70,62,14,92,82,15,37,66,68,38,38,50,53,45,39,74,46,26,56,71,42,46,73,45,75,36,83,87,11,36,62,57,28,52,31,82,91,59,43,25,66,66,46,46,53,55,48,50,53,52,49,69,73,50,68,77,76,53,87,87,56,60,104,65,62,58,65,39,27,40,34,39,28,36,65,88,88,68,45,65,69,59,48,52,56,51,46,41,64,74,74,35,62,87,43,45,25,13,32,38,69,43,78,36,61,61,85,94,44,75,45,31,31,30,41,33,33,72,92,67,54,73,46,68,37,30,24,52,86,43,86,47,89,48,66,62,87,74,26,13,40,39,56,70,58,37,55,69,50,54,49,46,42,36,58,52,13,49,76,75,22,59,28,24,33,41,43,62,56,32,79,75,57,62,71,32,66,71,52,49,53,48,64,59,49,53,69,77,75,62,89,30,29,37,42,30,27,36,62,67,69,89,42,77,69,54,54,49,56,64,66,39,79,40,43,42,80,44,80,48,50,92,88,44,53,85,64,48,58,61,57,54,46,52,54,50,51,55,43,59,73,78,106

Nearest PDB structures (foldseek):
  8v16-assembly2_A  TM=7.659E-01  e=5.558E-17  uncultured Pseudomonadota bacterium
  8v16-assembly1_C  TM=7.710E-01  e=2.677E-16  uncultured Pseudomonadota bacterium
  6eb3-assembly3_C  TM=7.724E-01  e=8.093E-16  metagenome
  6eb3-assembly1_A  TM=7.566E-01  e=1.289E-15  metagenome
  8qzu-assembly1_A  TM=8.007E-01  e=2.236E-14  Xenorhabdus hominickii